Protein AF-A0A553PGT3-F1 (afdb_monomer_lite)

Organism: Tigriopus californicus (NCBI:txid6832)

pLDDT: mean 77.52, std 18.65, range [27.56, 97.31]

Secondary structure (DSSP, 8-state):
--HHHHHHHHHHHHHHHHHHHH-HHHHHHHHHHHHHHHHHHHHHHHHHHHHHHHHHHHHHHHHHHHHHHHHHHHHHHHHHHHHHHHHHHHHHHHHHHHHHHHHHHHHHHHHHHHHHHHHHHHHHHHHHHHHHHHHHHHHHHHHHHHHHHHHHHHHHHHHHHHHHHHHHHHHHHHHHHHHHHHHHHHHHHHHHHHHHHHHHHHHHHHHHHHHHHHHHHHHHHHHHHHHHHHHHHHHHHHHHHHHHHHHHHHHHHHHHHHHHHHHHHHHHHHHHHHSSSSSS------S---------------------------S-SSSSSSSTTTHHHHHHHHHHHHHHHHHHHHHHHHHHHHHHHHHHHHHHHHGGGS-GGG--HHHHHHHHTT--

Structure (mmCIF, N/CA/C/O backbone):
data_AF-A0A553PGT3-F1
#
_entry.id   AF-A0A553PGT3-F1
#
loop_
_atom_site.group_PDB
_atom_site.id
_atom_site.type_symbol
_atom_site.label_atom_id
_atom_site.label_alt_id
_atom_site.label_comp_id
_atom_site.label_asym_id
_atom_site.label_entity_id
_atom_site.label_seq_id
_atom_site.pdbx_PDB_ins_code
_atom_site.Cartn_x
_atom_site.Cartn_y
_atom_site.Cartn_z
_atom_site.occupancy
_atom_site.B_iso_or_equiv
_atom_site.auth_seq_id
_atom_site.auth_comp_id
_atom_site.auth_asym_id
_atom_site.auth_atom_id
_atom_site.pdbx_PDB_model_num
ATOM 1 N N . MET A 1 1 ? -77.363 -18.905 180.534 1.00 47.25 1 MET A N 1
ATOM 2 C CA . MET A 1 1 ? -78.686 -18.506 179.986 1.00 47.25 1 MET A CA 1
ATOM 3 C C . MET A 1 1 ? -78.668 -18.161 178.483 1.00 47.25 1 MET A C 1
ATOM 5 O O . MET A 1 1 ? -79.642 -17.616 177.983 1.00 47.25 1 MET A O 1
ATOM 9 N N . ALA A 1 2 ? -77.614 -18.513 177.731 1.00 48.72 2 ALA A N 1
ATOM 10 C CA . ALA A 1 2 ? -77.553 -18.328 176.272 1.00 48.72 2 ALA A CA 1
ATOM 11 C C . ALA A 1 2 ? -78.196 -19.492 175.472 1.00 48.72 2 ALA A C 1
ATOM 13 O O . ALA A 1 2 ? -78.608 -19.303 174.334 1.00 48.72 2 ALA A O 1
ATOM 14 N N . SER A 1 3 ? -78.364 -20.667 176.096 1.00 50.97 3 SER A N 1
ATOM 15 C CA . SER A 1 3 ? -78.897 -21.898 175.478 1.00 50.97 3 SER A CA 1
ATOM 16 C C . SER A 1 3 ? -80.385 -21.821 175.109 1.00 50.97 3 SER A C 1
ATOM 18 O O . SER A 1 3 ? -80.785 -22.247 174.034 1.00 50.97 3 SER A O 1
ATOM 20 N N . LEU A 1 4 ? -81.217 -21.202 175.953 1.00 52.91 4 LEU A N 1
ATOM 21 C CA . LEU A 1 4 ? -82.680 -21.228 175.791 1.00 52.91 4 LEU A CA 1
ATOM 22 C C . LEU A 1 4 ? -83.206 -20.352 174.637 1.00 52.91 4 LEU A C 1
ATOM 24 O O . LEU A 1 4 ? -84.344 -20.527 174.204 1.00 52.91 4 LEU A O 1
ATOM 28 N N . ARG A 1 5 ? -82.402 -19.409 174.120 1.00 55.25 5 ARG A N 1
ATOM 29 C CA . ARG A 1 5 ? -82.760 -18.606 172.934 1.00 55.25 5 ARG A CA 1
ATOM 30 C C . ARG A 1 5 ? -82.416 -19.324 171.621 1.00 55.25 5 ARG A C 1
ATOM 32 O O . ARG A 1 5 ? -83.146 -19.161 170.649 1.00 55.25 5 ARG A O 1
ATOM 39 N N . SER A 1 6 ? -81.361 -20.145 171.609 1.00 59.38 6 SER A N 1
ATOM 40 C CA . SER A 1 6 ? -80.933 -20.914 170.430 1.00 59.38 6 SER A CA 1
ATOM 41 C C . SER A 1 6 ? -81.939 -22.010 170.070 1.00 59.38 6 SER A C 1
ATOM 43 O O . SER A 1 6 ? -82.360 -22.109 168.919 1.00 59.38 6 SER A O 1
ATOM 45 N N . ASP A 1 7 ? -82.421 -22.758 171.066 1.00 60.69 7 ASP A N 1
ATOM 46 C CA . ASP A 1 7 ? -83.375 -23.852 170.834 1.00 60.69 7 ASP A CA 1
ATOM 47 C C . ASP A 1 7 ? -84.738 -23.347 170.342 1.00 60.69 7 ASP A C 1
ATOM 49 O O . ASP A 1 7 ? -85.370 -23.977 169.492 1.00 60.69 7 ASP A O 1
ATOM 53 N N . ARG A 1 8 ? -85.171 -22.164 170.805 1.00 61.38 8 ARG A N 1
ATOM 54 C CA . ARG A 1 8 ? -86.382 -21.504 170.290 1.00 61.38 8 ARG A CA 1
ATOM 55 C C . ARG A 1 8 ? -86.223 -21.068 168.836 1.00 61.38 8 ARG A C 1
ATOM 57 O O . ARG A 1 8 ? -87.125 -21.316 168.045 1.00 61.38 8 ARG A O 1
ATOM 64 N N . ASN A 1 9 ? -85.075 -20.500 168.465 1.00 70.69 9 ASN A N 1
ATOM 65 C CA . ASN A 1 9 ? -84.798 -20.116 167.079 1.00 70.69 9 ASN A CA 1
ATOM 66 C C . ASN A 1 9 ? -84.726 -21.336 166.147 1.00 70.69 9 ASN A C 1
ATOM 68 O O . ASN A 1 9 ? -85.203 -21.266 165.016 1.00 70.69 9 ASN A O 1
ATOM 72 N N . LEU A 1 10 ? -84.173 -22.460 166.618 1.00 71.81 10 LEU A N 1
ATOM 73 C CA . LEU A 1 10 ? -84.101 -23.699 165.843 1.00 71.81 10 LEU A CA 1
ATOM 74 C C . LEU A 1 10 ? -85.485 -24.347 165.674 1.00 71.81 10 LEU A C 1
ATOM 76 O O . LEU A 1 10 ? -85.815 -24.832 164.592 1.00 71.81 10 LEU A O 1
ATOM 80 N N . ALA A 1 11 ? -86.317 -24.327 166.719 1.00 69.31 11 ALA A N 1
ATOM 81 C CA . ALA A 1 11 ? -87.701 -24.792 166.651 1.00 69.31 11 ALA A CA 1
ATOM 82 C C . ALA A 1 11 ? -88.562 -23.912 165.726 1.00 69.31 11 ALA A C 1
ATOM 84 O O . ALA A 1 11 ? -89.334 -24.443 164.928 1.00 69.31 11 ALA A O 1
ATOM 85 N N . ASP A 1 12 ? -88.392 -22.588 165.775 1.00 72.69 12 ASP A N 1
ATOM 86 C CA . ASP A 1 12 ? -89.064 -21.652 164.867 1.00 72.69 12 ASP A CA 1
ATOM 87 C C . ASP A 1 12 ? -88.582 -21.804 163.422 1.00 72.69 12 ASP A C 1
ATOM 89 O O . ASP A 1 12 ? -89.400 -21.763 162.505 1.00 72.69 12 ASP A O 1
ATOM 93 N N . ALA A 1 13 ? -87.286 -22.029 163.190 1.00 74.56 13 ALA A N 1
ATOM 94 C CA . ALA A 1 13 ? -86.758 -22.316 161.858 1.00 74.56 13 ALA A CA 1
ATOM 95 C C . ALA A 1 13 ? -87.346 -23.618 161.297 1.00 74.56 13 ALA A C 1
ATOM 97 O O . ALA A 1 13 ? -87.847 -23.612 160.175 1.00 74.56 13 ALA A O 1
ATOM 98 N N . LYS A 1 14 ? -87.397 -24.689 162.103 1.00 75.62 14 LYS A N 1
ATOM 99 C CA . LYS A 1 14 ? -88.032 -25.961 161.720 1.00 75.62 14 LYS A CA 1
ATOM 100 C C . LYS A 1 14 ? -89.529 -25.804 161.446 1.00 75.62 14 LYS A C 1
ATOM 102 O O . LYS A 1 14 ? -90.022 -26.364 160.473 1.00 75.62 14 LYS A O 1
ATOM 107 N N . LYS A 1 15 ? -90.256 -25.009 162.243 1.00 69.06 15 LYS A N 1
ATOM 108 C CA . LYS A 1 15 ? -91.667 -24.678 161.966 1.00 69.06 15 LYS A CA 1
ATOM 109 C C . LYS A 1 15 ? -91.826 -23.875 160.676 1.00 69.06 15 LYS A C 1
ATOM 111 O O . LYS A 1 15 ? -92.704 -24.188 159.883 1.00 69.06 15 LYS A O 1
ATOM 116 N N . ARG A 1 16 ? -90.978 -22.873 160.428 1.00 76.25 16 ARG A N 1
ATOM 117 C CA . ARG A 1 16 ? -90.991 -22.085 159.182 1.00 76.25 16 ARG A CA 1
ATOM 118 C C . ARG A 1 16 ? -90.671 -22.941 157.964 1.00 76.25 16 ARG A C 1
ATOM 120 O O . ARG A 1 16 ? -91.274 -22.748 156.917 1.00 76.25 16 ARG A O 1
ATOM 127 N N . GLU A 1 17 ? -89.738 -23.873 158.093 1.00 76.69 17 GLU A N 1
ATOM 128 C CA . GLU A 1 17 ? -89.374 -24.809 157.034 1.00 76.69 17 GLU A CA 1
ATOM 129 C C . GLU A 1 17 ? -90.504 -25.809 156.765 1.00 76.69 17 GLU A C 1
ATOM 131 O O . GLU A 1 17 ? -90.866 -26.016 155.611 1.00 76.69 17 GLU A O 1
ATOM 136 N N . TRP A 1 18 ? -91.158 -26.313 157.817 1.00 75.44 18 TRP A N 1
ATOM 137 C CA . TRP A 1 18 ? -92.364 -27.132 157.690 1.00 75.44 18 TRP A CA 1
ATOM 138 C C . TRP A 1 18 ? -93.516 -26.375 157.010 1.00 75.44 18 TRP A C 1
ATOM 140 O O . TRP A 1 18 ? -94.158 -26.933 156.123 1.00 75.44 18 TRP A O 1
ATOM 150 N N . ILE A 1 19 ? -93.741 -25.100 157.359 1.00 73.62 19 ILE A N 1
ATOM 151 C CA . ILE A 1 19 ? -94.730 -24.234 156.691 1.00 73.62 19 ILE A CA 1
ATOM 152 C C . ILE A 1 19 ? -94.343 -24.032 155.221 1.00 73.62 19 ILE A C 1
ATOM 154 O O . ILE A 1 19 ? -95.159 -24.287 154.350 1.00 73.62 19 ILE A O 1
ATOM 158 N N . ARG A 1 20 ? -93.093 -23.674 154.899 1.00 76.94 20 ARG A N 1
ATOM 159 C CA . ARG A 1 20 ? -92.640 -23.548 153.495 1.00 76.94 20 ARG A CA 1
ATOM 160 C C . ARG A 1 20 ? -92.848 -24.824 152.684 1.00 76.94 20 ARG A C 1
ATOM 162 O O . ARG A 1 20 ? -93.133 -24.744 151.494 1.00 76.94 20 ARG A O 1
ATOM 169 N N . GLN A 1 21 ? -92.677 -25.985 153.313 1.00 74.56 21 GLN A N 1
ATOM 170 C CA . GLN A 1 21 ? -92.822 -27.270 152.646 1.00 74.56 21 GLN A CA 1
ATOM 171 C C . GLN A 1 21 ? -94.283 -27.700 152.497 1.00 74.56 21 GLN A C 1
ATOM 173 O O . GLN A 1 21 ? -94.594 -28.295 151.471 1.00 74.56 21 GLN A O 1
ATOM 178 N N . ASN A 1 22 ? -95.174 -27.423 153.455 1.00 68.75 22 ASN A N 1
ATOM 179 C CA . ASN A 1 22 ? -96.557 -27.928 153.443 1.00 68.75 22 ASN A CA 1
ATOM 180 C C . ASN A 1 22 ? -97.625 -26.880 153.100 1.00 68.75 22 ASN A C 1
ATOM 182 O O . ASN A 1 22 ? -98.766 -27.258 152.843 1.00 68.75 22 ASN A O 1
ATOM 186 N N . ASP A 1 23 ? -97.271 -25.596 153.046 1.00 75.12 23 ASP A N 1
ATOM 187 C CA . ASP A 1 23 ? -98.180 -24.525 152.649 1.00 75.12 23 ASP A CA 1
ATOM 188 C C . ASP A 1 23 ? -98.292 -24.441 151.108 1.00 75.12 23 ASP A C 1
ATOM 190 O O . ASP A 1 23 ? -97.284 -24.250 150.408 1.00 75.12 23 ASP A O 1
ATOM 194 N N . PRO A 1 24 ? -99.502 -24.606 150.544 1.00 77.94 24 PRO A N 1
ATOM 195 C CA . PRO A 1 24 ? -99.714 -24.581 149.102 1.00 77.94 24 PRO A CA 1
ATOM 196 C C . PRO A 1 24 ? -99.452 -23.204 148.469 1.00 77.94 24 PRO A C 1
ATOM 198 O O . PRO A 1 24 ? -99.037 -23.154 147.307 1.00 77.94 24 PRO A O 1
ATOM 201 N N . GLU A 1 25 ? -99.629 -22.095 149.196 1.00 80.31 25 GLU A N 1
ATOM 202 C CA . GLU A 1 25 ? -99.376 -20.748 148.665 1.00 80.31 25 GLU A CA 1
ATOM 203 C C . GLU A 1 25 ? -97.880 -20.490 148.488 1.00 80.31 25 GLU A C 1
ATOM 205 O O . GLU A 1 25 ? -97.457 -19.954 147.458 1.00 80.31 25 GLU A O 1
ATOM 210 N N . LEU A 1 26 ? -97.057 -20.939 149.440 1.00 78.19 26 LEU A N 1
ATOM 211 C CA . LEU A 1 26 ? -95.601 -20.799 149.355 1.00 78.19 26 LEU A CA 1
ATOM 212 C C . LEU A 1 26 ? -95.012 -21.643 148.220 1.00 78.19 26 LEU A C 1
ATOM 214 O O . LEU A 1 26 ? -94.163 -21.145 147.478 1.00 78.19 26 LEU A O 1
ATOM 218 N N . ARG A 1 27 ? -95.511 -22.868 147.992 1.00 78.19 27 ARG A N 1
ATOM 219 C CA . ARG A 1 27 ? -95.136 -23.657 146.801 1.00 78.19 27 ARG A CA 1
ATOM 220 C C . ARG A 1 27 ? -95.552 -22.968 145.499 1.00 78.19 27 ARG A C 1
ATOM 222 O O . ARG A 1 27 ? -94.808 -22.998 144.520 1.00 78.19 27 ARG A O 1
ATOM 229 N N . HIS A 1 28 ? -96.729 -22.341 145.465 1.00 80.69 28 HIS A N 1
ATOM 230 C CA . HIS A 1 28 ? -97.192 -21.617 144.282 1.00 80.69 28 HIS A CA 1
ATOM 231 C C . HIS A 1 28 ? -96.336 -20.373 143.988 1.00 80.69 28 HIS A C 1
ATOM 233 O O . HIS A 1 28 ? -96.002 -20.117 142.828 1.00 80.69 28 HIS A O 1
ATOM 239 N N . LEU A 1 29 ? -95.936 -19.631 145.025 1.00 82.38 29 LEU A N 1
ATOM 240 C CA . LEU A 1 29 ? -95.005 -18.505 144.916 1.00 82.38 29 LEU A CA 1
ATOM 241 C C . LEU A 1 29 ? -93.617 -18.950 144.444 1.00 82.38 29 LEU A C 1
ATOM 243 O O . LEU A 1 29 ? -93.086 -18.342 143.517 1.00 82.38 29 LEU A O 1
ATOM 247 N N . GLN A 1 30 ? -93.071 -20.035 145.002 1.00 80.12 30 GLN A N 1
ATOM 248 C CA . GLN A 1 30 ? -91.794 -20.614 144.570 1.00 80.12 30 GLN A CA 1
ATOM 249 C C . GLN A 1 30 ? -91.825 -20.961 143.071 1.00 80.12 30 GLN A C 1
ATOM 251 O O . GLN A 1 30 ? -90.985 -20.494 142.309 1.00 80.12 30 GLN A O 1
ATOM 256 N N . ASN A 1 31 ? -92.877 -21.650 142.613 1.00 80.25 31 ASN A N 1
ATOM 257 C CA . ASN A 1 31 ? -93.055 -21.987 141.198 1.00 80.25 31 ASN A CA 1
ATOM 258 C C . ASN A 1 31 ? -93.176 -20.748 140.289 1.00 80.25 31 ASN A C 1
ATOM 260 O O . ASN A 1 31 ? -92.732 -20.778 139.140 1.00 80.25 31 ASN A O 1
ATOM 264 N N . LYS A 1 32 ? -93.794 -19.654 140.759 1.00 80.50 32 LYS A N 1
ATOM 265 C CA . LYS A 1 32 ? -93.848 -18.383 140.011 1.00 80.50 32 LYS A CA 1
ATOM 266 C C . LYS A 1 32 ? -92.474 -17.720 139.920 1.00 80.50 32 LYS A C 1
ATOM 268 O O . LYS A 1 32 ? -92.141 -17.199 138.857 1.00 80.50 32 LYS A O 1
ATOM 273 N N . ILE A 1 33 ? -91.696 -17.756 140.999 1.00 80.69 33 ILE A N 1
ATOM 274 C CA . ILE A 1 33 ? -90.331 -17.221 141.044 1.00 80.69 33 ILE A CA 1
ATOM 275 C C . ILE A 1 33 ? -89.418 -18.021 140.105 1.00 80.69 33 ILE A C 1
ATOM 277 O O . ILE A 1 33 ? -88.743 -17.424 139.269 1.00 80.69 33 ILE A O 1
ATOM 281 N N . ASP A 1 34 ? -89.472 -19.352 140.144 1.00 79.69 34 ASP A N 1
ATOM 282 C CA . ASP A 1 34 ? -88.672 -20.213 139.263 1.00 79.69 34 ASP A CA 1
ATOM 283 C C . ASP A 1 34 ? -89.022 -19.986 137.782 1.00 79.69 34 ASP A C 1
ATOM 285 O O . ASP A 1 34 ? -88.140 -19.854 136.932 1.00 79.69 34 ASP A O 1
ATOM 289 N N . ARG A 1 35 ? -90.314 -19.829 137.456 1.00 80.69 35 ARG A N 1
ATOM 290 C CA . ARG A 1 35 ? -90.754 -19.457 136.097 1.00 80.69 35 ARG A CA 1
ATOM 291 C C . ARG A 1 35 ? -90.264 -18.072 135.671 1.00 80.69 35 ARG A C 1
ATOM 293 O O . ARG A 1 35 ? -89.948 -17.886 134.496 1.00 80.69 35 ARG A O 1
ATOM 300 N N . ALA A 1 36 ? -90.199 -17.106 136.588 1.00 79.25 36 ALA A N 1
ATOM 301 C CA . ALA A 1 36 ? -89.671 -15.776 136.296 1.00 79.25 36 ALA A CA 1
ATOM 302 C C . ALA A 1 36 ? -88.166 -15.821 135.980 1.00 79.25 36 ALA A C 1
ATOM 304 O O . ALA A 1 36 ? -87.744 -15.196 135.006 1.00 79.25 36 ALA A O 1
ATOM 305 N N . TYR A 1 37 ? -87.382 -16.617 136.719 1.00 80.44 37 TYR A N 1
ATOM 306 C CA . TYR A 1 37 ? -85.961 -16.842 136.424 1.00 80.44 37 TYR A CA 1
ATOM 307 C C . TYR A 1 37 ? -85.751 -17.526 135.069 1.00 80.44 37 TYR A C 1
ATOM 309 O O . TYR A 1 37 ? -84.979 -17.029 134.250 1.00 80.44 37 TYR A O 1
ATOM 317 N N . ILE A 1 38 ? -86.518 -18.579 134.763 1.00 82.62 38 ILE A N 1
ATOM 318 C CA . ILE A 1 38 ? -86.471 -19.244 133.448 1.00 82.62 38 ILE A CA 1
ATOM 319 C C . ILE A 1 38 ? -86.809 -18.253 132.321 1.00 82.62 38 ILE A C 1
ATOM 321 O O . ILE A 1 38 ? -86.130 -18.212 131.295 1.00 82.62 38 ILE A O 1
ATOM 325 N N . SER A 1 39 ? -87.828 -17.406 132.508 1.00 80.94 39 SER A N 1
ATOM 326 C CA . SER A 1 39 ? -88.182 -16.372 131.528 1.00 80.94 39 SER A CA 1
ATOM 327 C C . SER A 1 39 ? -87.089 -15.314 131.358 1.00 80.94 39 SER A C 1
ATOM 329 O O . SER A 1 39 ? -86.962 -14.755 130.265 1.00 80.94 39 SER A O 1
ATOM 331 N N . GLN A 1 40 ? -86.335 -14.993 132.409 1.00 81.38 40 GLN A N 1
ATOM 332 C CA . GLN A 1 40 ? -85.227 -14.046 132.342 1.00 81.38 40 GLN A CA 1
ATOM 333 C C . GLN A 1 40 ? -84.036 -14.636 131.577 1.00 81.38 40 GLN A C 1
ATOM 335 O O . GLN A 1 40 ? -83.468 -13.947 130.727 1.00 81.38 40 GLN A O 1
ATOM 340 N N . ASP A 1 41 ? -83.705 -15.906 131.808 1.00 80.44 41 ASP A N 1
ATOM 341 C CA . ASP A 1 41 ? -82.630 -16.600 131.092 1.00 80.44 41 ASP A CA 1
ATOM 342 C C . ASP A 1 41 ? -82.970 -16.818 129.614 1.00 80.44 41 ASP A C 1
ATOM 344 O O . ASP A 1 41 ? -82.135 -16.550 128.751 1.00 80.44 41 ASP A O 1
ATOM 348 N N . LEU A 1 42 ? -84.219 -17.169 129.289 1.00 81.81 42 LEU A N 1
ATOM 349 C CA . LEU A 1 42 ? -84.703 -17.217 127.902 1.00 81.81 42 LEU A CA 1
ATOM 350 C C . LEU A 1 42 ? -84.565 -15.860 127.197 1.00 81.81 42 LEU A C 1
ATOM 352 O O . LEU A 1 42 ? -84.133 -15.799 126.046 1.00 81.81 42 LEU A O 1
ATOM 356 N N . ARG A 1 43 ? -84.889 -14.753 127.883 1.00 82.75 43 ARG A N 1
ATOM 357 C CA . ARG A 1 43 ? -84.687 -13.400 127.333 1.00 82.75 43 ARG A CA 1
ATOM 358 C C . ARG A 1 43 ? -83.207 -13.092 127.112 1.00 82.75 43 ARG A C 1
ATOM 360 O O . ARG A 1 43 ? -82.873 -12.523 126.078 1.00 82.75 43 ARG A O 1
ATOM 367 N N . ARG A 1 44 ? -82.321 -13.476 128.036 1.00 83.44 44 ARG A N 1
ATOM 368 C CA . ARG A 1 44 ? -80.867 -13.304 127.870 1.00 83.44 44 ARG A CA 1
ATOM 369 C C . ARG A 1 44 ? -80.333 -14.104 126.683 1.00 83.44 44 ARG A C 1
ATOM 371 O O . ARG A 1 44 ? -79.649 -13.526 125.847 1.00 83.44 44 ARG A O 1
ATOM 378 N N . GLN A 1 45 ? -80.726 -15.370 126.545 1.00 82.62 45 GLN A N 1
ATOM 379 C CA . GLN A 1 45 ? -80.335 -16.218 125.413 1.00 82.62 45 GLN A CA 1
ATOM 380 C C . GLN A 1 45 ? -80.826 -15.669 124.069 1.00 82.62 45 GLN A C 1
ATOM 382 O O . GLN A 1 45 ? -80.091 -15.702 123.084 1.00 82.62 45 GLN A O 1
ATOM 387 N N . LEU A 1 46 ? -82.051 -15.135 124.012 1.00 82.81 46 LEU A N 1
ATOM 388 C CA . LEU A 1 46 ? -82.565 -14.494 122.798 1.00 82.81 46 LEU A CA 1
ATOM 389 C C . LEU A 1 46 ? -81.746 -13.255 122.419 1.00 82.81 46 LEU A C 1
ATOM 391 O O . LEU A 1 46 ? -81.400 -13.099 121.250 1.00 82.81 46 LEU A O 1
ATOM 395 N N . VAL A 1 47 ? -81.383 -12.416 123.394 1.00 84.38 47 VAL A N 1
ATOM 396 C CA . VAL A 1 47 ? -80.540 -11.231 123.163 1.00 84.38 47 VAL A CA 1
ATOM 397 C C . VAL A 1 47 ? -79.126 -11.624 122.726 1.00 84.38 47 VAL A C 1
ATOM 399 O O . VAL A 1 47 ? -78.587 -11.026 121.797 1.00 84.38 47 VAL A O 1
ATOM 402 N N . GLU A 1 48 ? -78.517 -12.637 123.344 1.00 83.94 48 GLU A N 1
ATOM 403 C CA . GLU A 1 48 ? -77.204 -13.151 122.931 1.00 83.94 48 GLU A CA 1
ATOM 404 C C . GLU A 1 48 ? -77.241 -13.739 121.518 1.00 83.94 48 GLU A C 1
ATOM 406 O O . GLU A 1 48 ? -76.350 -13.468 120.711 1.00 83.94 48 GLU A O 1
ATOM 411 N N . AR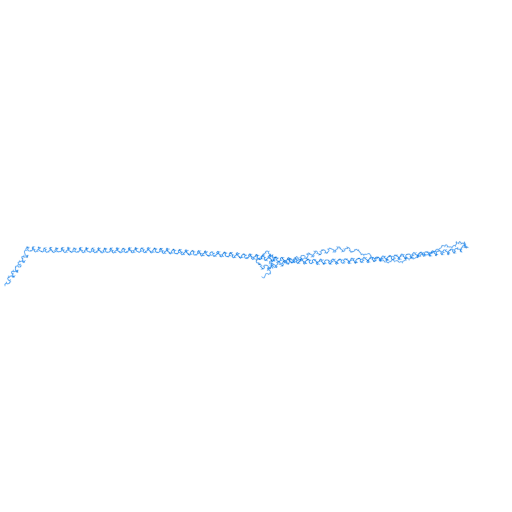G A 1 49 ? -78.302 -14.479 121.178 1.00 84.44 49 ARG A N 1
ATOM 412 C CA . ARG A 1 49 ? -78.491 -15.032 119.835 1.00 84.44 49 ARG A CA 1
ATOM 413 C C . ARG A 1 49 ? -78.647 -13.929 118.789 1.00 84.44 49 ARG A C 1
ATOM 415 O O . ARG A 1 49 ? -77.979 -14.005 117.762 1.00 84.44 49 ARG A O 1
ATOM 422 N N . GLN A 1 50 ? -79.451 -12.900 119.059 1.00 83.94 50 GLN A N 1
ATOM 423 C CA . GLN A 1 50 ? -79.603 -11.745 118.164 1.00 83.94 50 GLN A CA 1
ATOM 424 C C . GLN A 1 50 ? -78.277 -11.002 117.973 1.00 83.94 50 GLN A C 1
ATOM 426 O O . GLN A 1 50 ? -77.858 -10.799 116.838 1.00 83.94 50 GLN A O 1
ATOM 431 N N . LYS A 1 51 ? -77.537 -10.719 119.055 1.00 82.56 51 LYS A N 1
ATOM 432 C CA . LYS A 1 51 ? -76.193 -10.123 118.952 1.00 82.56 51 LYS A CA 1
ATOM 433 C C . LYS A 1 51 ? -75.233 -10.989 118.137 1.00 82.56 51 LYS A C 1
ATOM 435 O O . LYS A 1 51 ? -74.469 -10.465 117.334 1.00 82.56 51 LYS A O 1
ATOM 440 N N . SER A 1 52 ? -75.268 -12.311 118.311 1.00 82.75 52 SER A N 1
ATOM 441 C CA . SER A 1 52 ? -74.419 -13.223 117.536 1.00 82.75 52 SER A CA 1
ATOM 442 C C . SER A 1 52 ? -74.772 -13.237 116.043 1.00 82.75 52 SER A C 1
ATOM 444 O O . SER A 1 52 ? -73.877 -13.361 115.212 1.00 82.75 52 SER A O 1
ATOM 446 N N . GLN A 1 53 ? -76.054 -13.078 115.695 1.00 85.00 53 GLN A N 1
ATOM 447 C CA . GLN A 1 53 ? -76.508 -12.966 114.308 1.00 85.00 53 GLN A CA 1
ATOM 448 C C . GLN A 1 53 ? -76.066 -11.638 113.691 1.00 85.00 53 GLN A C 1
ATOM 450 O O . GLN A 1 53 ? -75.455 -11.657 112.629 1.00 85.00 53 GLN A O 1
ATOM 455 N N . GLU A 1 54 ? -76.253 -10.518 114.390 1.00 82.56 54 GLU A N 1
ATOM 456 C CA . GLU A 1 54 ? -75.797 -9.201 113.925 1.00 82.56 54 GLU A CA 1
ATOM 457 C C . GLU A 1 54 ? -74.276 -9.154 113.705 1.00 82.56 54 GLU A C 1
ATOM 459 O O . GLU A 1 54 ? -73.804 -8.566 112.732 1.00 82.56 54 GLU A O 1
ATOM 464 N N . VAL A 1 55 ? -73.487 -9.791 114.580 1.00 85.06 55 VAL A N 1
ATOM 465 C CA . VAL A 1 55 ? -72.027 -9.891 114.403 1.00 85.06 55 VAL A CA 1
ATOM 466 C C . VAL A 1 55 ? -71.677 -10.705 113.155 1.00 85.06 55 VAL A C 1
ATOM 468 O O . VAL A 1 55 ? -70.827 -10.270 112.380 1.00 85.06 55 VAL A O 1
ATOM 471 N N . ARG A 1 56 ? -72.348 -11.840 112.918 1.00 84.12 56 ARG A N 1
ATOM 472 C CA . ARG A 1 56 ? -72.127 -12.667 111.718 1.00 84.12 56 ARG A CA 1
ATOM 473 C C . ARG A 1 56 ? -72.524 -11.944 110.434 1.00 84.12 56 ARG A C 1
ATOM 475 O O . ARG A 1 56 ? -71.796 -12.018 109.453 1.00 84.12 56 ARG A O 1
ATOM 482 N N . GLU A 1 57 ? -73.643 -11.227 110.437 1.00 85.81 57 GLU A N 1
ATOM 483 C CA . GLU A 1 57 ? -74.090 -10.440 109.283 1.00 85.81 57 GLU A CA 1
ATOM 484 C C . GLU A 1 57 ? -73.115 -9.301 108.968 1.00 85.81 57 GLU A C 1
ATOM 486 O O . GLU A 1 57 ? -72.787 -9.077 107.804 1.00 85.81 57 GLU A O 1
ATOM 491 N N . ARG A 1 58 ? -72.582 -8.623 109.993 1.00 84.81 58 ARG A N 1
ATOM 492 C CA . ARG A 1 58 ? -71.538 -7.603 109.808 1.00 84.81 58 ARG A CA 1
ATOM 493 C C . ARG A 1 58 ? -70.244 -8.188 109.248 1.00 84.81 58 ARG A C 1
ATOM 495 O O . ARG A 1 58 ? -69.679 -7.585 108.342 1.00 84.81 58 ARG A O 1
ATOM 502 N N . GLN A 1 59 ? -69.804 -9.344 109.745 1.00 85.62 59 GLN A N 1
ATOM 503 C CA . GLN A 1 59 ? -68.622 -10.041 109.222 1.00 85.62 59 GLN A CA 1
ATOM 504 C C . GLN A 1 59 ? -68.819 -10.453 107.758 1.00 85.62 59 GLN A C 1
ATOM 506 O O . GLN A 1 59 ? -67.983 -10.141 106.920 1.00 85.62 59 GLN A O 1
ATOM 511 N N . HIS A 1 60 ? -69.968 -11.035 107.417 1.00 84.25 60 HIS A N 1
ATOM 512 C CA . HIS A 1 60 ? -70.284 -11.423 106.042 1.00 84.25 60 HIS A CA 1
ATOM 513 C C . HIS A 1 60 ? -70.359 -10.216 105.086 1.00 84.25 60 HIS A C 1
ATOM 515 O O . HIS A 1 60 ? -69.923 -10.288 103.939 1.00 84.25 60 HIS A O 1
ATOM 521 N N . LEU A 1 61 ? -70.892 -9.076 105.542 1.00 86.56 61 LEU A N 1
ATOM 522 C CA . LEU A 1 61 ? -70.887 -7.841 104.752 1.00 86.56 61 LEU A CA 1
ATOM 523 C C . LEU A 1 61 ? -69.471 -7.286 104.542 1.00 86.56 61 LEU A C 1
ATOM 525 O O . LEU A 1 61 ? -69.188 -6.789 103.453 1.00 86.56 61 LEU A O 1
ATOM 529 N N . GLN A 1 62 ? -68.595 -7.384 105.545 1.00 86.62 62 GLN A N 1
ATOM 530 C CA . GLN A 1 62 ? -67.183 -7.007 105.416 1.00 86.62 62 GLN A CA 1
ATOM 531 C C . GLN A 1 62 ? -66.451 -7.916 104.424 1.00 86.62 62 GLN A C 1
ATOM 533 O O . GLN A 1 62 ? -65.815 -7.405 103.509 1.00 86.62 62 GLN A O 1
ATOM 538 N N . GLU A 1 63 ? -66.634 -9.234 104.512 1.00 85.00 63 GLU A N 1
ATOM 539 C CA . GLU A 1 63 ? -66.047 -10.197 103.568 1.00 85.00 63 GLU A CA 1
ATOM 540 C C . GLU A 1 63 ? -66.477 -9.916 102.117 1.00 85.00 63 GLU A C 1
ATOM 542 O O . GLU A 1 63 ? -65.655 -9.939 101.203 1.00 85.00 63 GLU A O 1
ATOM 547 N N . ILE A 1 64 ? -67.753 -9.578 101.887 1.00 87.19 64 ILE A N 1
ATOM 548 C CA . ILE A 1 64 ? -68.239 -9.191 100.551 1.00 87.19 64 ILE A CA 1
ATOM 549 C C . ILE A 1 64 ? -67.582 -7.892 100.069 1.00 87.19 64 ILE A C 1
ATOM 551 O O . ILE A 1 64 ? -67.273 -7.768 98.883 1.00 87.19 64 ILE A O 1
ATOM 555 N N . GLN A 1 65 ? -67.401 -6.905 100.949 1.00 87.38 65 GLN A N 1
ATOM 556 C CA . GLN A 1 65 ? -66.749 -5.643 100.587 1.00 87.38 65 GLN A CA 1
ATOM 557 C C . GLN A 1 65 ? -65.273 -5.854 100.238 1.00 87.38 65 GLN A C 1
ATOM 559 O O . GLN A 1 65 ? -64.818 -5.324 99.227 1.00 87.38 65 GLN A O 1
ATOM 564 N N . GLU A 1 66 ? -64.559 -6.676 101.005 1.00 87.38 66 GLU A N 1
ATOM 565 C CA . GLU A 1 66 ? -63.163 -7.038 100.739 1.00 87.38 66 GLU A CA 1
ATOM 566 C C . GLU A 1 66 ? -63.017 -7.797 99.412 1.00 87.38 66 GLU A C 1
ATOM 568 O O . GLU A 1 66 ? -62.157 -7.464 98.599 1.00 87.38 66 GLU A O 1
ATOM 573 N N . GLN A 1 67 ? -63.904 -8.756 99.128 1.00 85.75 67 GLN A N 1
ATOM 574 C CA . GLN A 1 67 ? -63.908 -9.472 97.847 1.00 85.75 67 GLN A CA 1
ATOM 575 C C . GLN A 1 67 ? -64.198 -8.552 96.658 1.00 85.75 67 GLN A C 1
ATOM 577 O O . GLN A 1 67 ? -63.587 -8.701 95.602 1.00 85.75 67 GLN A O 1
ATOM 582 N N . ARG A 1 68 ? -65.117 -7.589 96.807 1.00 88.62 68 ARG A N 1
ATOM 583 C CA . ARG A 1 68 ? -65.395 -6.601 95.752 1.00 88.62 68 ARG A CA 1
ATOM 584 C C . ARG A 1 68 ? -64.200 -5.688 95.504 1.00 88.62 68 ARG A C 1
ATOM 586 O O . ARG A 1 68 ? -63.873 -5.467 94.345 1.00 88.62 68 ARG A O 1
ATOM 593 N N . ALA A 1 69 ? -63.537 -5.225 96.563 1.00 88.06 69 ALA A N 1
ATOM 594 C CA . ALA A 1 69 ? -62.326 -4.418 96.444 1.00 88.06 69 ALA A CA 1
ATOM 595 C C . ALA A 1 69 ? -61.207 -5.179 95.709 1.00 88.06 69 ALA A C 1
ATOM 597 O O . ALA A 1 69 ? -60.611 -4.632 94.788 1.00 88.06 69 ALA A O 1
ATOM 598 N N . LEU A 1 70 ? -60.994 -6.462 96.028 1.00 89.19 70 LEU A N 1
ATOM 599 C CA . LEU A 1 70 ? -60.029 -7.321 95.324 1.00 89.19 70 LEU A CA 1
ATOM 600 C C . LEU A 1 70 ? -60.359 -7.483 93.831 1.00 89.19 70 LEU A C 1
ATOM 602 O O . LEU A 1 70 ? -59.476 -7.374 92.986 1.00 89.19 70 LEU A O 1
ATOM 606 N N . ILE A 1 71 ? -61.633 -7.702 93.489 1.00 89.06 71 ILE A N 1
ATOM 607 C CA . ILE A 1 71 ? -62.068 -7.818 92.087 1.00 89.06 71 ILE A CA 1
ATOM 608 C C . ILE A 1 71 ? -61.861 -6.496 91.333 1.00 89.06 71 ILE A C 1
ATOM 610 O O . ILE A 1 71 ? -61.451 -6.506 90.173 1.00 89.06 71 ILE A O 1
ATOM 614 N N . GLU A 1 72 ? -62.150 -5.358 91.966 1.00 89.25 72 GLU A N 1
ATOM 615 C CA . GLU A 1 72 ? -61.928 -4.037 91.372 1.00 89.25 72 GLU A CA 1
ATOM 616 C C . GLU A 1 72 ? -60.435 -3.751 91.154 1.00 89.25 72 GLU A C 1
ATOM 618 O O . GLU A 1 72 ? -60.067 -3.248 90.089 1.00 89.25 72 GLU A O 1
ATOM 623 N N . GLU A 1 73 ? -59.570 -4.130 92.100 1.00 88.94 73 GLU A N 1
ATOM 624 C CA . GLU A 1 73 ? -58.112 -4.040 91.953 1.00 88.94 73 GLU A CA 1
ATOM 625 C C . GLU A 1 73 ? -57.590 -4.930 90.814 1.00 88.94 73 GLU A C 1
ATOM 627 O O . GLU A 1 73 ? -56.832 -4.452 89.965 1.00 88.94 73 GLU A O 1
ATOM 632 N N . ASP A 1 74 ? -58.045 -6.183 90.722 1.00 89.00 74 ASP A N 1
ATOM 633 C CA . ASP A 1 74 ? -57.665 -7.106 89.646 1.00 89.00 74 ASP A CA 1
ATOM 634 C C . ASP A 1 74 ? -58.129 -6.608 88.269 1.00 89.00 74 ASP A C 1
ATOM 636 O O . ASP A 1 74 ? -57.382 -6.675 87.286 1.00 89.00 74 ASP A O 1
ATOM 640 N N . LEU A 1 75 ? -59.348 -6.064 88.176 1.00 91.12 75 LEU A N 1
ATOM 641 C CA . LEU A 1 75 ? -59.865 -5.468 86.943 1.00 91.12 75 LEU A CA 1
ATOM 642 C C . LEU A 1 75 ? -59.063 -4.227 86.540 1.00 91.12 75 LEU A C 1
ATOM 644 O O . LEU A 1 75 ? -58.714 -4.087 85.364 1.00 91.12 75 LEU A O 1
ATOM 648 N N . ALA A 1 76 ? -58.733 -3.350 87.491 1.00 90.19 76 ALA A N 1
ATOM 649 C CA . ALA A 1 76 ? -57.902 -2.176 87.238 1.00 90.19 76 ALA A CA 1
ATOM 650 C C . ALA A 1 76 ? -56.490 -2.577 86.779 1.00 90.19 76 ALA A C 1
ATOM 652 O O . ALA A 1 76 ? -55.959 -2.002 85.824 1.00 90.19 76 ALA A O 1
ATOM 653 N N . PHE A 1 77 ? -55.906 -3.608 87.395 1.00 90.56 77 PHE A N 1
ATOM 654 C CA . PHE A 1 77 ? -54.615 -4.159 86.996 1.00 90.56 77 PHE A CA 1
ATOM 655 C C . PHE A 1 77 ? -54.655 -4.756 85.582 1.00 90.56 77 PHE A C 1
ATOM 657 O O . PHE A 1 77 ? -53.784 -4.455 84.760 1.00 90.56 77 PHE A O 1
ATOM 664 N N . CYS A 1 78 ? -55.688 -5.538 85.252 1.00 90.88 78 CYS A N 1
ATOM 665 C CA . CYS A 1 78 ? -55.875 -6.091 83.907 1.00 90.88 78 CYS A CA 1
ATOM 666 C C . CYS A 1 78 ? -56.009 -4.983 82.853 1.00 90.88 78 CYS A C 1
ATOM 668 O O . CYS A 1 78 ? -55.339 -5.029 81.820 1.00 90.88 78 CYS A O 1
ATOM 670 N N . GLN A 1 79 ? -56.802 -3.942 83.134 1.00 90.81 79 GLN A N 1
ATOM 671 C CA . GLN A 1 79 ? -56.961 -2.794 82.237 1.00 90.81 79 GLN A CA 1
ATOM 672 C C . GLN A 1 79 ? -55.641 -2.045 82.013 1.00 90.81 79 GLN A C 1
ATOM 674 O O . GLN A 1 79 ? -55.316 -1.708 80.873 1.00 90.81 79 GLN A O 1
ATOM 679 N N . GLN A 1 80 ? -54.847 -1.820 83.064 1.00 91.50 80 GLN A N 1
ATOM 680 C CA . GLN A 1 80 ? -53.518 -1.216 82.922 1.00 91.50 80 GLN A CA 1
ATOM 681 C C . GLN A 1 80 ? -52.578 -2.096 82.090 1.00 91.50 80 GLN A C 1
ATOM 683 O O . GLN A 1 80 ? -51.838 -1.590 81.240 1.00 91.50 80 GLN A O 1
ATOM 688 N N . GLN A 1 81 ? -52.613 -3.416 82.289 1.00 91.31 81 GLN A N 1
ATOM 689 C CA . GLN A 1 81 ? -51.776 -4.344 81.534 1.00 91.31 81 GLN A CA 1
ATOM 690 C C . GLN A 1 81 ? -52.146 -4.363 80.043 1.00 91.31 81 GLN A C 1
ATOM 692 O O . GLN A 1 81 ? -51.255 -4.375 79.186 1.00 91.31 81 GLN A O 1
ATOM 697 N N . ASP A 1 82 ? -53.436 -4.301 79.718 1.00 91.06 82 ASP A N 1
ATOM 698 C CA . ASP A 1 82 ? -53.911 -4.222 78.337 1.00 91.06 82 ASP A CA 1
ATOM 699 C C . ASP A 1 82 ? -53.574 -2.878 77.684 1.00 91.06 82 ASP A C 1
ATOM 701 O O . ASP A 1 82 ? -53.099 -2.857 76.545 1.00 91.06 82 ASP A O 1
ATOM 705 N N . GLN A 1 83 ? -53.694 -1.759 78.405 1.00 91.94 83 GLN A N 1
ATOM 706 C CA . GLN A 1 83 ? -53.231 -0.452 77.921 1.00 91.94 83 GLN A CA 1
ATOM 707 C C . GLN A 1 83 ? -51.729 -0.469 77.603 1.00 91.94 83 GLN A C 1
ATOM 709 O O . GLN A 1 83 ? -51.318 -0.035 76.525 1.00 91.94 83 GLN A O 1
ATOM 714 N N . LEU A 1 84 ? -50.904 -1.048 78.482 1.00 93.50 84 LEU A N 1
ATOM 715 C CA . LEU A 1 84 ? -49.467 -1.213 78.240 1.00 93.50 84 LEU A CA 1
ATOM 716 C C . LEU A 1 84 ? -49.182 -2.077 77.002 1.00 93.50 84 LEU A C 1
ATOM 718 O O . LEU A 1 84 ? -48.275 -1.765 76.226 1.00 93.50 84 LEU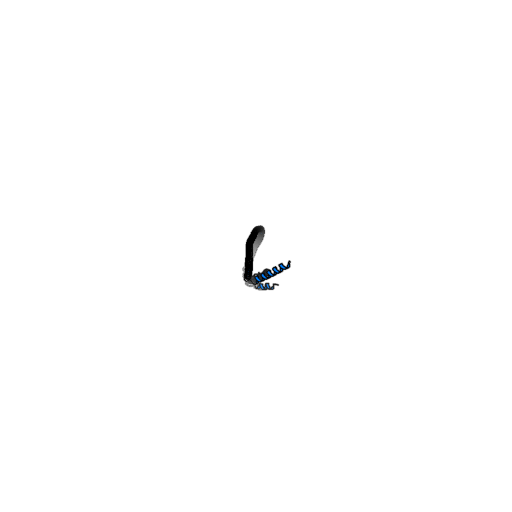 A O 1
ATOM 722 N N . ARG A 1 85 ? -49.951 -3.149 76.780 1.00 93.06 85 ARG A N 1
ATOM 723 C CA . ARG A 1 85 ? -49.836 -3.985 75.572 1.00 93.06 85 ARG A CA 1
ATOM 724 C C . ARG A 1 85 ? -50.215 -3.213 74.311 1.00 93.06 85 ARG A C 1
ATOM 726 O O . ARG A 1 85 ? -49.516 -3.337 73.307 1.00 93.06 85 ARG A O 1
ATOM 733 N N . HIS A 1 86 ? -51.272 -2.404 74.358 1.00 92.62 86 HIS A N 1
ATOM 734 C CA . HIS A 1 86 ? -51.677 -1.549 73.243 1.00 92.62 86 HIS A CA 1
ATOM 735 C C . HIS A 1 86 ? -50.605 -0.516 72.894 1.00 92.62 86 HIS A C 1
ATOM 737 O O . HIS A 1 86 ? -50.245 -0.396 71.723 1.00 92.62 86 HIS A O 1
ATOM 743 N N . VAL A 1 87 ? -50.034 0.160 73.895 1.00 94.56 87 VAL A N 1
ATOM 744 C CA . VAL A 1 87 ? -48.940 1.122 73.688 1.00 94.56 87 VAL A CA 1
ATOM 745 C C . VAL A 1 87 ? -47.722 0.439 73.065 1.00 94.56 87 VAL A C 1
ATOM 747 O O . VAL A 1 87 ? -47.193 0.934 72.073 1.00 94.56 87 VAL A O 1
ATOM 750 N N . LYS A 1 88 ? -47.316 -0.735 73.570 1.00 93.75 88 LYS A N 1
ATOM 751 C CA . LYS A 1 88 ? -46.195 -1.501 72.997 1.00 93.75 88 LYS A CA 1
ATOM 752 C C . LYS A 1 88 ? -46.457 -1.942 71.556 1.00 93.75 88 LYS A C 1
ATOM 754 O O . LYS A 1 88 ? -45.563 -1.842 70.724 1.00 93.75 88 LYS A O 1
ATOM 759 N N . ARG A 1 89 ? -47.672 -2.409 71.240 1.00 93.81 89 ARG A N 1
ATOM 760 C CA . ARG A 1 89 ? -48.057 -2.773 69.863 1.00 93.81 89 ARG A CA 1
ATOM 761 C C . ARG A 1 89 ? -48.027 -1.569 68.929 1.00 93.81 89 ARG A C 1
ATOM 763 O O . ARG A 1 89 ? -47.563 -1.697 67.804 1.00 93.81 89 ARG A O 1
ATOM 770 N N . TYR A 1 90 ? -48.498 -0.418 69.398 1.00 94.69 90 TYR A N 1
ATOM 771 C CA . TYR A 1 90 ? -48.480 0.815 68.622 1.00 94.69 90 TYR A CA 1
ATOM 772 C C . TYR A 1 90 ? -47.051 1.303 68.353 1.00 94.69 90 TYR A C 1
ATOM 774 O O . TYR A 1 90 ? -46.718 1.595 67.209 1.00 94.69 90 TYR A O 1
ATOM 782 N N . GLN A 1 91 ? -46.189 1.316 69.375 1.00 94.69 91 GLN A N 1
ATOM 783 C CA . GLN A 1 91 ? -44.766 1.646 69.224 1.00 94.69 91 GLN A CA 1
ATOM 784 C C . GLN A 1 91 ? -44.072 0.699 68.242 1.00 94.69 91 GLN A C 1
ATOM 786 O O . GLN A 1 91 ? -43.411 1.154 67.316 1.00 94.69 91 GLN A O 1
ATOM 791 N N . TYR A 1 92 ? -44.304 -0.608 68.384 1.00 93.75 92 TYR A N 1
ATOM 792 C CA . TYR A 1 92 ? -43.768 -1.600 67.459 1.00 93.75 92 TYR A CA 1
ATOM 793 C C . TYR A 1 92 ? -44.248 -1.370 66.019 1.00 93.75 92 TYR A C 1
ATOM 795 O O . TYR A 1 92 ? -43.444 -1.431 65.096 1.00 93.75 92 TYR A O 1
ATOM 803 N N . GLY A 1 93 ? -45.532 -1.049 65.822 1.00 94.06 93 GLY A N 1
ATOM 804 C CA . GLY A 1 93 ? -46.073 -0.687 64.510 1.00 94.06 93 GLY A CA 1
ATOM 805 C C . GLY A 1 93 ? -45.386 0.540 63.905 1.00 94.06 93 GLY A C 1
ATOM 806 O O . GLY A 1 93 ? -44.970 0.494 62.750 1.00 94.06 93 GLY A O 1
ATOM 807 N N . GLN A 1 94 ? -45.186 1.599 64.698 1.00 95.81 94 GLN A N 1
ATOM 808 C CA . GLN A 1 94 ? -44.467 2.798 64.252 1.00 95.81 94 GLN A CA 1
ATOM 809 C C . GLN A 1 94 ? -43.007 2.513 63.886 1.00 95.81 94 GLN A C 1
ATOM 811 O O . GLN A 1 94 ? -42.508 3.040 62.891 1.00 95.81 94 GLN A O 1
ATOM 816 N N . ASP A 1 95 ? -42.307 1.694 64.670 1.00 94.56 95 ASP A N 1
ATOM 817 C CA . ASP A 1 95 ? -40.917 1.338 64.383 1.00 94.56 95 ASP A CA 1
ATOM 818 C C . ASP A 1 95 ? -40.808 0.502 63.103 1.00 94.56 95 ASP A C 1
ATOM 820 O O . ASP A 1 95 ? -39.896 0.712 62.302 1.00 94.56 95 ASP A O 1
ATOM 824 N N . LEU A 1 96 ? -41.771 -0.389 62.859 1.00 95.25 96 LEU A N 1
ATOM 825 C CA . LEU A 1 96 ? -41.828 -1.204 61.647 1.00 95.25 96 LEU A CA 1
ATOM 826 C C . LEU A 1 96 ? -42.115 -0.349 60.402 1.00 95.25 96 LEU A C 1
ATOM 828 O O . LEU A 1 96 ? -41.448 -0.509 59.382 1.00 95.25 96 LEU A O 1
ATOM 832 N N . GLU A 1 97 ? -43.031 0.621 60.495 1.00 95.12 97 GLU A N 1
ATOM 833 C CA . GLU A 1 97 ? -43.264 1.607 59.430 1.00 95.12 97 GLU A CA 1
ATOM 834 C C . GLU A 1 97 ? -42.008 2.438 59.133 1.00 95.12 97 GLU A C 1
ATOM 836 O O . GLU A 1 97 ? -41.653 2.628 57.968 1.00 95.12 97 GLU A O 1
ATOM 841 N N . ARG A 1 98 ? -41.287 2.892 60.167 1.00 95.38 98 ARG A N 1
ATOM 842 C CA . ARG A 1 98 ? -40.021 3.624 59.992 1.00 95.38 98 ARG A CA 1
ATOM 843 C C . ARG A 1 98 ? -38.970 2.777 59.280 1.00 95.38 98 ARG A C 1
ATOM 845 O O . ARG A 1 98 ? -38.344 3.274 58.346 1.00 95.38 98 ARG A O 1
ATOM 852 N N . GLN A 1 99 ? -38.817 1.512 59.670 1.00 94.56 99 GLN A N 1
ATOM 853 C CA . GLN A 1 99 ? -37.886 0.585 59.021 1.00 94.56 99 GLN A CA 1
ATOM 854 C C . GLN A 1 99 ? -38.233 0.364 57.546 1.00 94.56 99 GLN A C 1
ATOM 856 O O . GLN A 1 99 ? -37.338 0.375 56.703 1.00 94.56 99 GLN A O 1
ATOM 861 N N . LEU A 1 100 ? -39.518 0.212 57.212 1.00 94.31 100 LEU A N 1
ATOM 862 C CA . LEU A 1 100 ? -39.956 0.060 55.823 1.00 94.31 100 LEU A CA 1
ATOM 863 C C . LEU A 1 100 ? -39.666 1.317 54.994 1.00 94.31 100 LEU A C 1
ATOM 865 O O . LEU A 1 100 ? -39.123 1.217 53.893 1.00 94.31 100 LEU A O 1
ATOM 869 N N . VAL A 1 101 ? -39.954 2.505 55.534 1.00 95.69 101 VAL A N 1
ATOM 870 C CA . VAL A 1 101 ? -39.651 3.780 54.863 1.00 95.69 101 VAL A CA 1
ATOM 871 C C . VAL A 1 101 ? -38.147 3.954 54.652 1.00 95.69 101 VAL A C 1
ATOM 873 O O . VAL A 1 101 ? -37.720 4.404 53.588 1.00 95.69 101 VAL A O 1
ATOM 876 N N . GLU A 1 102 ? -37.328 3.598 55.640 1.00 95.25 102 GLU A N 1
ATOM 877 C CA . GLU A 1 102 ? -35.871 3.678 55.540 1.00 95.25 102 GLU A CA 1
ATOM 878 C C . GLU A 1 102 ? -35.314 2.679 54.516 1.00 95.25 102 GLU A C 1
ATOM 880 O O . GLU A 1 102 ? -34.497 3.054 53.674 1.00 95.25 102 GLU A O 1
ATOM 885 N N . GLN A 1 103 ? -35.822 1.443 54.493 1.00 94.12 103 GLN A N 1
ATOM 886 C CA . GLN A 1 103 ? -35.466 0.456 53.470 1.00 94.12 103 GLN A CA 1
ATOM 887 C C . GLN A 1 103 ? -35.847 0.919 52.062 1.00 94.12 103 GLN A C 1
ATOM 889 O O . GLN A 1 103 ? -35.038 0.799 51.140 1.00 94.12 103 GLN A O 1
ATOM 894 N N . GLU A 1 104 ? -37.040 1.487 51.872 1.00 92.75 104 GLU A N 1
ATOM 895 C CA . GLU A 1 104 ? -37.438 2.039 50.576 1.00 92.75 104 GLU A CA 1
ATOM 896 C C . GLU A 1 104 ? -36.563 3.217 50.150 1.00 92.75 104 GLU A C 1
ATOM 898 O O . GLU A 1 104 ? -36.187 3.307 48.979 1.00 92.75 104 GLU A O 1
ATOM 903 N N . ARG A 1 105 ? -36.225 4.121 51.078 1.00 94.81 105 ARG A N 1
ATOM 904 C CA . ARG A 1 105 ? -35.317 5.244 50.806 1.00 94.81 105 ARG A CA 1
ATOM 905 C C . ARG A 1 105 ? -33.937 4.750 50.402 1.00 94.81 105 ARG A C 1
ATOM 907 O O . ARG A 1 105 ? -33.415 5.214 49.393 1.00 94.81 105 ARG A O 1
ATOM 914 N N . ASN A 1 106 ? -33.388 3.779 51.124 1.00 93.12 106 ASN A N 1
ATOM 915 C CA . ASN A 1 106 ? -32.088 3.192 50.811 1.00 93.12 106 ASN A CA 1
ATOM 916 C C . ASN A 1 106 ? -32.114 2.474 49.461 1.00 93.12 106 ASN A C 1
ATOM 918 O O . ASN A 1 106 ? -31.202 2.652 48.659 1.00 93.12 106 ASN A O 1
ATOM 922 N N . ARG A 1 107 ? -33.189 1.738 49.153 1.00 93.19 107 ARG A N 1
ATOM 923 C CA . ARG A 1 107 ? -33.361 1.076 47.855 1.00 93.19 107 ARG A CA 1
ATOM 924 C C . ARG A 1 107 ? -33.466 2.078 46.705 1.00 93.19 107 ARG A C 1
ATOM 926 O O . ARG A 1 107 ? -32.835 1.869 45.674 1.00 93.19 107 ARG A O 1
ATOM 933 N N . LYS A 1 108 ? -34.236 3.158 46.872 1.00 91.88 108 LYS A N 1
ATOM 934 C CA . LYS A 1 108 ? -34.364 4.233 45.872 1.00 91.88 108 LYS A CA 1
ATOM 935 C C . LYS A 1 108 ? -33.042 4.977 45.681 1.00 91.88 108 LYS A C 1
ATOM 937 O O . LYS A 1 108 ? -32.637 5.194 44.548 1.00 91.88 108 LYS A O 1
ATOM 942 N N . SER A 1 109 ? -32.356 5.310 46.772 1.00 92.69 109 SER A N 1
ATOM 943 C CA . SER A 1 109 ? -31.041 5.956 46.741 1.00 92.69 109 SER A CA 1
ATOM 944 C C . SER A 1 109 ? -30.006 5.084 46.026 1.00 92.69 109 SER A C 1
ATOM 946 O O . SER A 1 109 ? -29.378 5.535 45.075 1.00 92.69 109 SER A O 1
ATOM 948 N N . ALA A 1 110 ? -29.902 3.805 46.400 1.00 90.44 110 ALA A N 1
ATOM 949 C CA . ALA A 1 110 ? -28.999 2.858 45.754 1.00 90.44 110 ALA A CA 1
ATOM 950 C C . ALA A 1 110 ? -29.320 2.684 44.264 1.00 90.44 110 ALA A C 1
ATOM 952 O O . ALA A 1 110 ? -28.413 2.739 43.444 1.00 90.44 110 ALA A O 1
ATOM 953 N N . ALA A 1 111 ? -30.598 2.532 43.896 1.00 90.81 111 ALA A N 1
ATOM 954 C CA . ALA A 1 111 ? -31.002 2.416 42.496 1.00 90.81 111 ALA A CA 1
ATOM 955 C C . ALA A 1 111 ? -30.659 3.675 41.682 1.00 90.81 111 ALA A C 1
ATOM 957 O O . ALA A 1 111 ? -30.175 3.559 40.558 1.00 90.81 111 ALA A O 1
ATOM 958 N N . ASN A 1 112 ? -30.864 4.865 42.251 1.00 91.69 112 ASN A N 1
ATOM 959 C CA . ASN A 1 112 ? -30.522 6.125 41.595 1.00 91.69 112 ASN A CA 1
ATOM 960 C C . ASN A 1 112 ? -29.006 6.274 41.430 1.00 91.69 112 ASN A C 1
ATOM 962 O O . ASN A 1 112 ? -28.550 6.548 40.326 1.00 91.69 112 ASN A O 1
ATOM 966 N N . HIS A 1 113 ? -28.224 6.024 42.483 1.00 91.00 113 HIS A N 1
ATOM 967 C CA . HIS A 1 113 ? -26.762 6.074 42.412 1.00 91.00 113 HIS A CA 1
ATOM 968 C C . HIS A 1 113 ? -26.196 5.059 41.418 1.00 91.00 113 HIS A C 1
ATOM 970 O O . HIS A 1 113 ? -25.299 5.400 40.651 1.00 91.00 113 HIS A O 1
ATOM 976 N N . GLN A 1 114 ? -26.741 3.840 41.386 1.00 90.81 114 GLN A N 1
ATOM 977 C CA . GLN A 1 114 ? -26.360 2.826 40.406 1.00 90.81 114 GLN A CA 1
ATOM 978 C C . GLN A 1 114 ? -26.690 3.293 38.983 1.00 90.81 114 GLN A C 1
ATOM 980 O O . GLN A 1 114 ? -25.846 3.217 38.101 1.00 90.81 114 GLN A O 1
ATOM 985 N N . SER A 1 115 ? -27.889 3.841 38.762 1.00 90.62 115 SER A N 1
ATOM 986 C CA . SER A 1 115 ? -28.301 4.335 37.446 1.00 90.62 115 SER A CA 1
ATOM 987 C C . SER A 1 115 ? -27.467 5.525 36.970 1.00 90.62 115 SER A C 1
ATOM 989 O O . SER A 1 115 ? -27.187 5.625 35.778 1.00 90.62 115 SER A O 1
ATOM 991 N N . GLU A 1 116 ? -27.105 6.445 37.863 1.00 92.88 116 GLU A N 1
ATOM 992 C CA . GLU A 1 116 ? -26.227 7.576 37.547 1.00 92.88 116 GLU A CA 1
ATOM 993 C C . GLU A 1 116 ? -24.811 7.097 37.226 1.00 92.88 116 GLU A C 1
ATOM 995 O O . GLU A 1 116 ? -24.211 7.551 36.252 1.00 92.88 116 GLU A O 1
ATOM 1000 N N . PHE A 1 117 ? -24.297 6.143 38.002 1.00 94.12 117 PHE A N 1
ATOM 1001 C CA . PHE A 1 117 ? -23.003 5.518 37.759 1.00 94.12 117 PHE A CA 1
ATOM 1002 C C . PHE A 1 117 ? -22.964 4.803 36.403 1.00 94.12 117 PHE A C 1
ATOM 1004 O O . PHE A 1 117 ? -22.081 5.079 35.592 1.00 94.12 117 PHE A O 1
ATOM 1011 N N . ASP A 1 118 ? -23.958 3.959 36.117 1.00 92.06 118 ASP A N 1
ATOM 1012 C CA . ASP A 1 118 ? -24.068 3.235 34.850 1.00 92.06 118 ASP A CA 1
ATOM 1013 C C . ASP A 1 118 ? -24.191 4.207 33.668 1.00 92.06 118 ASP A C 1
ATOM 1015 O O . ASP A 1 118 ? -23.537 4.026 32.641 1.00 92.06 118 ASP A O 1
ATOM 1019 N N . LYS A 1 119 ? -24.973 5.286 33.816 1.00 95.19 119 LYS A N 1
ATOM 1020 C CA . LYS A 1 119 ? -25.090 6.332 32.793 1.00 95.19 119 LYS A CA 1
ATOM 1021 C C . LYS A 1 119 ? -23.747 7.014 32.521 1.00 95.19 119 LYS A C 1
ATOM 1023 O O . LYS A 1 119 ? -23.382 7.153 31.357 1.00 95.19 119 LYS A O 1
ATOM 1028 N N . ASN A 1 120 ? -23.010 7.402 33.562 1.00 94.75 120 ASN A N 1
ATOM 1029 C CA . ASN A 1 120 ? -21.700 8.040 33.410 1.00 94.75 120 ASN A CA 1
ATOM 1030 C C . ASN A 1 120 ? -20.694 7.107 32.723 1.00 94.75 120 ASN A C 1
ATOM 1032 O O . ASN A 1 120 ? -19.962 7.547 31.840 1.00 94.75 120 ASN A O 1
ATOM 1036 N N . ILE A 1 121 ? -20.701 5.813 33.064 1.00 94.94 121 ILE A N 1
ATOM 1037 C CA . ILE A 1 121 ? -19.874 4.809 32.380 1.00 94.94 121 ILE A CA 1
ATOM 1038 C C . ILE A 1 121 ? -20.253 4.711 30.904 1.00 94.94 121 ILE A C 1
ATOM 1040 O O . ILE A 1 121 ? -19.374 4.691 30.044 1.00 94.94 121 ILE A O 1
ATOM 1044 N N . ILE A 1 122 ? -21.548 4.650 30.587 1.00 94.38 122 ILE A N 1
ATOM 1045 C CA . ILE A 1 122 ? -22.008 4.580 29.196 1.00 94.38 122 ILE A CA 1
ATOM 1046 C C . ILE A 1 122 ? -21.558 5.826 28.423 1.00 94.38 122 ILE A C 1
ATOM 1048 O O . ILE A 1 122 ? -21.056 5.699 27.306 1.00 94.38 122 ILE A O 1
ATOM 1052 N N . GLU A 1 123 ? -21.694 7.018 29.006 1.00 96.56 123 GLU A N 1
ATOM 1053 C CA . GLU A 1 123 ? -21.237 8.270 28.393 1.00 96.56 123 GLU A CA 1
ATOM 1054 C C . GLU A 1 123 ? -19.717 8.279 28.166 1.00 96.56 123 GLU A C 1
ATOM 1056 O O . GLU A 1 123 ? -19.264 8.669 27.086 1.00 96.56 123 GLU A O 1
ATOM 1061 N N . GLU A 1 124 ? -18.927 7.782 29.122 1.00 95.62 124 GLU A N 1
ATOM 1062 C CA . GLU A 1 124 ? -17.473 7.656 28.988 1.00 95.62 124 GLU A CA 1
ATOM 1063 C C . GLU A 1 124 ? -17.082 6.675 27.873 1.00 95.62 124 GLU A C 1
ATOM 1065 O O . GLU A 1 124 ? -16.246 6.996 27.025 1.00 95.62 124 GLU A O 1
ATOM 1070 N N . VAL A 1 125 ? -17.728 5.507 27.808 1.00 95.06 125 VAL A N 1
ATOM 1071 C CA . VAL A 1 125 ? -17.491 4.515 26.747 1.00 95.06 125 VAL A CA 1
ATOM 1072 C C . VAL A 1 125 ? -17.834 5.095 25.375 1.00 95.06 125 VAL A C 1
ATOM 1074 O O . VAL A 1 125 ? -17.063 4.936 24.428 1.00 95.06 125 VAL A O 1
ATOM 1077 N N . VAL A 1 126 ? -18.955 5.812 25.249 1.00 96.06 126 VAL A N 1
ATOM 1078 C CA . VAL A 1 126 ? -19.331 6.476 23.992 1.00 96.06 126 VAL A CA 1
ATOM 1079 C C . VAL A 1 126 ? -18.292 7.528 23.598 1.00 96.06 126 VAL A C 1
ATOM 1081 O O . VAL A 1 126 ? -17.898 7.580 22.431 1.00 96.06 126 VAL A O 1
ATOM 1084 N N . ALA A 1 127 ? -17.805 8.331 24.547 1.00 95.62 127 ALA A N 1
ATOM 1085 C CA . ALA A 1 127 ? -16.763 9.322 24.287 1.00 95.62 127 ALA A CA 1
ATOM 1086 C C . ALA A 1 127 ? -15.453 8.669 23.810 1.00 95.62 127 ALA A C 1
ATOM 1088 O O . ALA A 1 127 ? -14.872 9.115 22.817 1.00 95.62 127 ALA A O 1
ATOM 1089 N N . GLN A 1 128 ? -15.028 7.572 24.446 1.00 96.19 128 GLN A N 1
ATOM 1090 C CA . GLN A 1 128 ? -13.838 6.815 24.045 1.00 96.19 128 GLN A CA 1
ATOM 1091 C C . GLN A 1 128 ? -13.984 6.215 22.641 1.00 96.19 128 GLN A C 1
ATOM 1093 O O . GLN A 1 128 ? -13.068 6.327 21.824 1.00 96.19 128 GLN A O 1
ATOM 1098 N N . VAL A 1 129 ? -15.140 5.624 22.320 1.00 95.12 129 VAL A N 1
ATOM 1099 C CA . VAL A 1 129 ? -15.412 5.079 20.979 1.00 95.12 129 VAL A CA 1
ATOM 1100 C C . VAL A 1 129 ? -15.336 6.183 19.926 1.00 95.12 129 VAL A C 1
ATOM 1102 O O . VAL A 1 129 ? -14.648 6.016 18.918 1.00 95.12 129 VAL A O 1
ATOM 1105 N N . GLN A 1 130 ? -15.963 7.335 20.178 1.00 96.38 130 GLN A N 1
ATOM 1106 C CA . GLN A 1 130 ? -15.902 8.477 19.264 1.00 96.38 130 GLN A CA 1
ATOM 1107 C C . GLN A 1 130 ? -14.473 9.003 19.083 1.00 96.38 130 GLN A C 1
ATOM 1109 O O . GLN A 1 130 ? -14.091 9.368 17.971 1.00 96.38 130 GLN A O 1
ATOM 1114 N N . GLU A 1 131 ? -13.660 9.044 20.141 1.00 97.19 131 GLU A N 1
ATOM 1115 C CA . GLU A 1 131 ? -12.261 9.471 20.051 1.00 97.19 131 GLU A CA 1
ATOM 1116 C C . GLU A 1 131 ? -11.423 8.497 19.210 1.00 97.19 131 GLU A C 1
ATOM 1118 O O . GLU A 1 131 ? -10.670 8.922 18.328 1.00 97.19 131 GLU A O 1
ATOM 1123 N N . VAL A 1 132 ? -11.581 7.191 19.437 1.00 96.31 132 VAL A N 1
ATOM 1124 C CA . VAL A 1 132 ? -10.914 6.146 18.647 1.00 96.31 132 VAL A CA 1
ATOM 1125 C C . VAL A 1 132 ? -11.328 6.235 17.179 1.00 96.31 132 VAL A C 1
ATOM 1127 O O . VAL A 1 132 ? -10.482 6.144 16.286 1.00 96.31 132 VAL A O 1
ATOM 1130 N N . GLU A 1 133 ? -12.609 6.470 16.908 1.00 95.38 133 GLU A N 1
ATOM 1131 C CA . GLU A 1 133 ? -13.127 6.589 15.549 1.00 95.38 133 GLU A CA 1
ATOM 1132 C C . GLU A 1 133 ? -12.598 7.848 14.845 1.00 95.38 133 GLU A C 1
ATOM 1134 O O . GLU A 1 133 ? -12.134 7.761 13.706 1.00 95.38 133 GLU A O 1
ATOM 1139 N N . ARG A 1 134 ? -12.524 8.990 15.545 1.00 95.88 134 ARG A N 1
ATOM 1140 C CA . ARG A 1 134 ? -11.872 10.216 15.044 1.00 95.88 134 ARG A CA 1
ATOM 1141 C C . ARG A 1 134 ? -10.395 9.990 14.728 1.00 95.88 134 ARG A C 1
ATOM 1143 O O . ARG A 1 134 ? -9.950 10.368 13.646 1.00 95.88 134 ARG A O 1
ATOM 1150 N N . LYS A 1 135 ? -9.643 9.333 15.619 1.00 96.25 135 LYS A N 1
ATOM 1151 C CA . LYS A 1 135 ? -8.228 8.987 15.382 1.00 96.25 135 LYS A CA 1
ATOM 1152 C C . LYS A 1 135 ? -8.069 8.072 14.169 1.00 96.25 135 LYS A C 1
ATOM 1154 O O . LYS A 1 135 ? -7.172 8.283 13.358 1.00 96.25 135 LYS A O 1
ATOM 1159 N N . ARG A 1 136 ? -8.959 7.090 14.002 1.00 95.31 136 ARG A N 1
ATOM 1160 C CA . ARG A 1 136 ? -8.956 6.185 12.844 1.00 95.31 136 ARG A CA 1
ATOM 1161 C C . ARG A 1 136 ? -9.255 6.921 11.538 1.00 95.31 136 ARG A C 1
ATOM 1163 O O . ARG A 1 136 ? -8.625 6.627 10.525 1.00 95.31 136 ARG A O 1
ATOM 1170 N N . ILE A 1 137 ? -10.207 7.854 11.548 1.00 95.50 137 ILE A N 1
ATOM 1171 C CA . ILE A 1 137 ? -10.518 8.695 10.386 1.00 95.50 137 ILE A CA 1
ATOM 1172 C C . ILE A 1 137 ? -9.316 9.579 10.043 1.00 95.50 137 ILE A C 1
ATOM 1174 O O . ILE A 1 137 ? -8.912 9.606 8.884 1.00 95.50 137 ILE A O 1
ATOM 1178 N N . GLN A 1 138 ? -8.702 10.227 11.036 1.00 95.81 138 GLN A N 1
ATOM 1179 C CA . GLN A 1 138 ? -7.521 11.063 10.819 1.00 95.81 138 GLN A CA 1
ATOM 1180 C C . GLN A 1 138 ? -6.356 10.256 10.236 1.00 95.81 138 GLN A C 1
ATOM 1182 O O . GLN A 1 138 ? -5.789 10.657 9.227 1.00 95.81 138 GLN A O 1
ATOM 1187 N N . ALA A 1 139 ? -6.066 9.074 10.787 1.00 95.56 139 ALA A N 1
ATOM 1188 C CA . ALA A 1 139 ? -5.013 8.201 10.272 1.00 95.56 139 ALA A CA 1
ATOM 1189 C C . ALA A 1 139 ? -5.249 7.794 8.807 1.00 95.56 139 ALA A C 1
ATOM 1191 O O . ALA A 1 139 ? -4.307 7.765 8.020 1.00 95.56 139 ALA A O 1
ATOM 1192 N N . LYS A 1 140 ? -6.505 7.531 8.415 1.00 96.44 140 LYS A N 1
ATOM 1193 C CA . LYS A 1 140 ? -6.857 7.261 7.011 1.00 96.44 140 LYS A CA 1
ATOM 1194 C C . LYS A 1 140 ? -6.646 8.476 6.112 1.00 96.44 140 LYS A C 1
ATOM 1196 O O . LYS A 1 140 ? -6.212 8.311 4.977 1.00 96.44 140 LYS A O 1
ATOM 1201 N N . ILE A 1 141 ? -6.979 9.677 6.585 1.00 96.44 141 ILE A N 1
ATOM 1202 C CA . ILE A 1 141 ? -6.738 10.915 5.834 1.00 96.44 141 ILE A CA 1
ATOM 1203 C C . ILE A 1 141 ? -5.231 11.117 5.649 1.00 96.44 141 ILE A C 1
ATOM 1205 O O . ILE A 1 141 ? -4.800 11.353 4.525 1.00 96.44 141 ILE A O 1
ATOM 1209 N N . ASP A 1 142 ? -4.439 10.946 6.707 1.00 95.94 142 ASP A N 1
ATOM 1210 C CA . ASP A 1 142 ? -2.979 11.082 6.668 1.00 95.94 142 ASP A CA 1
ATOM 1211 C C . ASP A 1 142 ? -2.321 10.028 5.756 1.00 95.94 142 ASP A C 1
ATOM 1213 O O . ASP A 1 142 ? -1.338 10.298 5.068 1.00 95.94 142 ASP A O 1
ATOM 1217 N N . GLU A 1 143 ? -2.860 8.809 5.716 1.00 96.81 143 GLU A N 1
ATOM 1218 C CA . GLU A 1 143 ? -2.421 7.775 4.776 1.00 96.81 143 GLU A CA 1
ATOM 1219 C C . GLU A 1 143 ? -2.750 8.168 3.329 1.00 96.81 143 GLU A C 1
ATOM 1221 O O . GLU A 1 143 ? -1.892 8.091 2.450 1.00 96.81 143 GLU A O 1
ATOM 1226 N N . GLN A 1 144 ? -3.967 8.658 3.074 1.00 95.44 144 GLN A N 1
ATOM 1227 C CA . GLN A 1 144 ? -4.366 9.123 1.745 1.00 95.44 144 GLN A CA 1
ATOM 1228 C C . GLN A 1 144 ? -3.547 10.325 1.268 1.00 95.44 144 GLN A C 1
ATOM 1230 O O . GLN A 1 144 ? -3.244 10.408 0.077 1.00 95.44 144 GLN A O 1
ATOM 1235 N N . THR A 1 145 ? -3.195 11.263 2.150 1.00 96.31 145 THR A N 1
ATOM 1236 C CA . THR A 1 145 ? -2.342 12.403 1.787 1.00 96.31 145 THR A CA 1
ATOM 1237 C C . THR A 1 145 ? -0.927 11.947 1.459 1.00 96.31 145 THR A C 1
ATOM 1239 O O . THR A 1 145 ? -0.418 12.330 0.410 1.00 96.31 145 THR A O 1
ATOM 1242 N N . ARG A 1 146 ? -0.334 11.049 2.258 1.00 96.06 146 ARG A N 1
ATOM 1243 C CA . ARG A 1 146 ? 0.982 10.453 1.958 1.00 96.06 146 ARG A CA 1
ATOM 1244 C C . ARG A 1 146 ? 1.002 9.738 0.611 1.00 96.06 146 ARG A C 1
ATOM 1246 O O . ARG A 1 146 ? 1.893 9.978 -0.194 1.00 96.06 146 ARG A O 1
ATOM 1253 N N . VAL A 1 147 ? -0.010 8.916 0.330 1.00 95.00 147 VAL A N 1
ATOM 1254 C CA . VAL A 1 147 ? -0.114 8.213 -0.959 1.00 95.00 147 VAL A CA 1
ATOM 1255 C C . VAL A 1 147 ? -0.231 9.199 -2.123 1.00 95.00 147 VAL A C 1
ATOM 1257 O O . VAL A 1 147 ? 0.401 8.991 -3.155 1.00 95.00 147 VAL A O 1
ATOM 1260 N N . LYS A 1 148 ? -0.995 10.290 -1.974 1.00 95.25 148 LYS A N 1
ATOM 1261 C CA . LYS A 1 148 ? -1.069 11.345 -2.999 1.00 95.25 148 LYS A CA 1
ATOM 1262 C C . LYS A 1 148 ? 0.288 12.007 -3.235 1.00 95.25 148 LYS A C 1
ATOM 1264 O O . LYS A 1 148 ? 0.704 12.116 -4.383 1.00 95.25 148 LYS A O 1
ATOM 1269 N N . GLU A 1 149 ? 0.997 12.379 -2.171 1.00 96.31 149 GLU A N 1
ATOM 1270 C CA . GLU A 1 149 ? 2.339 12.962 -2.279 1.00 96.31 149 GLU A CA 1
ATOM 1271 C C . GLU A 1 149 ? 3.332 12.014 -2.961 1.00 96.31 149 GLU A C 1
ATOM 1273 O O . GLU A 1 149 ? 4.149 12.451 -3.771 1.00 96.31 149 GLU A O 1
ATOM 1278 N N . ASP A 1 150 ? 3.269 10.716 -2.663 1.00 96.50 150 ASP A N 1
ATOM 1279 C CA . ASP A 1 150 ? 4.144 9.717 -3.277 1.00 96.50 150 ASP A CA 1
ATOM 1280 C C . ASP A 1 150 ? 3.809 9.490 -4.756 1.00 96.50 150 ASP A C 1
ATOM 1282 O O . ASP A 1 150 ? 4.719 9.362 -5.579 1.00 96.50 150 ASP A O 1
ATOM 1286 N N . ILE A 1 151 ? 2.524 9.520 -5.126 1.00 95.19 151 ILE A N 1
ATOM 1287 C CA . ILE A 1 151 ? 2.097 9.506 -6.532 1.00 95.19 151 ILE A CA 1
ATOM 1288 C C . ILE A 1 151 ? 2.635 10.741 -7.261 1.00 95.19 151 ILE A C 1
ATOM 1290 O O . ILE A 1 151 ? 3.206 10.599 -8.342 1.00 95.19 151 ILE A O 1
ATOM 1294 N N . ASP A 1 152 ? 2.519 11.932 -6.674 1.00 96.94 152 ASP A N 1
ATOM 1295 C CA . ASP A 1 152 ? 3.005 13.175 -7.283 1.00 96.94 152 ASP A CA 1
ATOM 1296 C C . ASP A 1 152 ? 4.537 13.177 -7.431 1.00 96.94 152 ASP A C 1
ATOM 1298 O O . ASP A 1 152 ? 5.074 13.552 -8.480 1.00 96.94 152 ASP A O 1
ATOM 1302 N N . LYS A 1 153 ? 5.271 12.676 -6.428 1.00 96.62 153 LYS A N 1
ATOM 1303 C CA . LYS A 1 153 ? 6.726 12.456 -6.522 1.00 96.62 153 LYS A CA 1
ATOM 1304 C C . LYS A 1 153 ? 7.075 11.464 -7.629 1.00 96.62 153 LYS A C 1
ATOM 1306 O O . LYS A 1 153 ? 8.001 11.702 -8.399 1.00 96.62 153 LYS A O 1
ATOM 1311 N N . HIS A 1 154 ? 6.334 10.368 -7.752 1.00 96.44 154 HIS A N 1
ATOM 1312 C CA . HIS A 1 154 ? 6.582 9.386 -8.803 1.00 96.44 154 HIS A CA 1
ATOM 1313 C C . HIS A 1 154 ? 6.273 9.951 -10.199 1.00 96.44 154 HIS A C 1
ATOM 1315 O O . HIS A 1 154 ? 7.021 9.718 -11.148 1.00 96.44 154 HIS A O 1
ATOM 1321 N N . LEU A 1 155 ? 5.197 10.730 -10.344 1.00 96.50 155 LEU A N 1
ATOM 1322 C CA . LEU A 1 155 ? 4.855 11.397 -11.601 1.00 96.50 155 LEU A CA 1
ATOM 1323 C C . LEU A 1 155 ? 5.926 12.414 -12.008 1.00 96.50 155 LEU A C 1
ATOM 1325 O O . LEU A 1 155 ? 6.374 12.385 -13.154 1.00 96.50 155 LEU A O 1
ATOM 1329 N N . THR A 1 156 ? 6.395 13.244 -11.074 1.00 97.31 156 THR A N 1
ATOM 1330 C CA . THR A 1 156 ? 7.477 14.206 -11.340 1.00 97.31 156 THR A CA 1
ATOM 1331 C C . THR A 1 156 ? 8.788 13.509 -11.703 1.00 97.31 156 THR A C 1
ATOM 1333 O O . THR A 1 156 ? 9.433 13.914 -12.669 1.00 97.31 156 THR A O 1
ATOM 1336 N N . GLN A 1 157 ? 9.155 12.420 -11.020 1.00 95.88 157 GLN A N 1
ATOM 1337 C CA . GLN A 1 157 ? 10.318 11.601 -11.387 1.00 95.88 157 GLN A CA 1
ATOM 1338 C C . GLN A 1 157 ? 10.172 10.983 -12.782 1.00 95.88 157 GLN A C 1
ATOM 1340 O O . GLN A 1 157 ? 11.115 11.008 -13.571 1.00 95.88 157 GLN A O 1
ATOM 1345 N N . ARG A 1 158 ? 8.985 10.468 -13.125 1.00 94.56 158 ARG A N 1
ATOM 1346 C CA . ARG A 1 158 ? 8.707 9.916 -14.457 1.00 94.56 158 ARG A CA 1
ATOM 1347 C C . ARG A 1 158 ? 8.818 10.979 -15.548 1.00 94.56 158 ARG A C 1
ATOM 1349 O O . ARG A 1 158 ? 9.285 10.683 -16.646 1.00 94.56 158 ARG A O 1
ATOM 1356 N N . ASP A 1 159 ? 8.375 12.199 -15.273 1.00 96.69 159 ASP A N 1
ATOM 1357 C CA . ASP A 1 159 ? 8.460 13.307 -16.224 1.00 96.69 159 ASP A CA 1
ATOM 1358 C C . ASP A 1 159 ? 9.898 13.802 -16.393 1.00 96.69 159 ASP A C 1
ATOM 1360 O O . ASP A 1 159 ? 10.324 14.036 -17.522 1.00 96.69 159 ASP A O 1
ATOM 1364 N N . GLN A 1 160 ? 10.674 13.875 -15.308 1.00 96.50 160 GLN A N 1
ATOM 1365 C CA . GLN A 1 160 ? 12.115 14.144 -15.368 1.00 96.50 160 GLN A CA 1
ATOM 1366 C C . GLN A 1 160 ? 12.843 13.075 -16.184 1.00 96.50 160 GLN A C 1
ATOM 1368 O O . GLN A 1 160 ? 13.600 13.406 -17.092 1.00 96.50 160 GLN A O 1
ATOM 1373 N N . TRP A 1 161 ? 12.553 11.798 -15.927 1.00 96.88 161 TRP A N 1
ATOM 1374 C CA . TRP A 1 161 ? 13.147 10.691 -16.667 1.00 96.88 161 TRP A CA 1
ATOM 1375 C C . TRP A 1 161 ? 12.820 10.762 -18.161 1.00 96.88 161 TRP A C 1
ATOM 1377 O O . TRP A 1 161 ? 13.722 10.647 -18.986 1.00 96.88 161 TRP A O 1
ATOM 1387 N N . ARG A 1 162 ? 11.563 11.062 -18.518 1.00 96.38 162 ARG A N 1
ATOM 1388 C CA . ARG A 1 162 ? 11.166 11.284 -19.917 1.00 96.38 162 ARG A CA 1
ATOM 1389 C C . ARG A 1 162 ? 11.893 12.465 -20.556 1.00 96.38 162 ARG A C 1
ATOM 1391 O O . ARG A 1 162 ? 12.296 12.371 -21.709 1.00 96.38 162 ARG A O 1
ATOM 1398 N N . GLN A 1 163 ? 12.076 13.574 -19.839 1.00 96.81 163 GLN A N 1
ATOM 1399 C CA . GLN A 1 163 ? 12.846 14.711 -20.355 1.00 96.81 163 GLN A CA 1
ATOM 1400 C C . GLN A 1 163 ? 14.318 14.352 -20.572 1.00 96.81 163 GLN A C 1
ATOM 1402 O O . GLN A 1 163 ? 14.906 14.765 -21.571 1.00 96.81 163 GLN A O 1
ATOM 1407 N N . ASP A 1 164 ? 14.915 13.588 -19.662 1.00 96.38 164 ASP A N 1
ATOM 1408 C CA . ASP A 1 164 ? 16.303 13.155 -19.785 1.00 96.38 164 ASP A CA 1
ATOM 1409 C C . ASP A 1 164 ? 16.493 12.125 -20.902 1.00 96.38 164 ASP A C 1
ATOM 1411 O O . ASP A 1 164 ? 17.503 12.174 -21.603 1.00 96.38 164 ASP A O 1
ATOM 1415 N N . GLU A 1 165 ? 15.525 11.237 -21.118 1.00 95.12 165 GLU A N 1
ATOM 1416 C CA . GLU A 1 165 ? 15.506 10.303 -22.245 1.00 95.12 165 GLU A CA 1
ATOM 1417 C C . GLU A 1 165 ? 15.400 11.057 -23.577 1.00 95.12 165 GLU A C 1
ATOM 1419 O O . GLU A 1 165 ? 16.277 10.914 -24.424 1.00 95.12 165 GLU A O 1
ATOM 1424 N N . LEU A 1 166 ? 14.462 12.004 -23.699 1.00 96.31 166 LEU A N 1
ATOM 1425 C CA . LEU A 1 166 ? 14.358 12.878 -24.877 1.00 96.31 166 LEU A CA 1
ATOM 1426 C C . LEU A 1 166 ? 15.643 13.677 -25.144 1.00 96.31 166 LEU A C 1
ATOM 1428 O O . LEU A 1 166 ? 16.017 13.899 -26.295 1.00 96.31 166 LEU A O 1
ATOM 1432 N N . ARG A 1 167 ? 16.343 14.126 -24.094 1.00 96.00 167 ARG A N 1
ATOM 1433 C CA . ARG A 1 167 ? 17.647 14.796 -24.238 1.00 96.00 167 ARG A CA 1
ATOM 1434 C C . ARG A 1 167 ? 18.726 13.841 -24.738 1.00 96.00 167 ARG A C 1
ATOM 1436 O O . ARG A 1 167 ? 19.548 14.257 -25.551 1.00 96.00 167 ARG A O 1
ATOM 1443 N N . LYS A 1 168 ? 18.758 12.597 -24.250 1.00 95.81 168 LYS A N 1
ATOM 1444 C CA . LYS A 1 168 ? 19.701 11.575 -24.728 1.00 95.81 168 LYS A CA 1
ATOM 1445 C C . LYS A 1 168 ? 19.446 11.256 -26.194 1.00 95.81 168 LYS A C 1
ATOM 1447 O O . LYS A 1 168 ? 20.394 11.322 -26.970 1.00 95.81 168 LYS A O 1
ATOM 1452 N N . ASP A 1 169 ? 18.190 11.046 -26.568 1.00 93.44 169 ASP A N 1
ATOM 1453 C CA . ASP A 1 169 ? 17.793 10.785 -27.951 1.00 93.44 169 ASP A CA 1
ATOM 1454 C C . ASP A 1 169 ? 18.205 11.947 -28.862 1.00 93.44 169 ASP A C 1
ATOM 1456 O O . ASP A 1 169 ? 18.891 11.741 -29.860 1.00 93.44 169 ASP A O 1
ATOM 1460 N N . ALA A 1 170 ? 17.920 13.194 -28.468 1.00 95.50 170 ALA A N 1
ATOM 1461 C CA . ALA A 1 170 ? 18.336 14.373 -29.230 1.00 95.50 170 ALA A CA 1
ATOM 1462 C C . ALA A 1 170 ? 19.869 14.487 -29.372 1.00 95.50 170 ALA A C 1
ATOM 1464 O O . ALA A 1 170 ? 20.376 14.901 -30.419 1.00 95.50 170 ALA A O 1
ATOM 1465 N N . LEU A 1 171 ? 20.636 14.120 -28.338 1.00 96.50 171 LEU A N 1
ATOM 1466 C CA . LEU A 1 171 ? 22.101 14.084 -28.406 1.00 96.50 171 LEU A CA 1
ATOM 1467 C C . LEU A 1 171 ? 22.605 12.965 -29.326 1.00 96.50 171 LEU A C 1
ATOM 1469 O O . LEU A 1 171 ? 23.595 13.155 -30.037 1.00 96.50 171 LEU A O 1
ATOM 1473 N N . GLU A 1 172 ? 21.957 11.804 -29.327 1.00 93.62 172 GLU A N 1
ATOM 1474 C CA . GLU A 1 172 ? 22.279 10.703 -30.235 1.00 93.62 172 GLU A CA 1
ATOM 1475 C C . GLU A 1 172 ? 21.949 11.056 -31.686 1.00 93.62 172 GLU A C 1
ATOM 1477 O O . GLU A 1 172 ? 22.797 10.877 -32.562 1.00 93.62 172 GLU A O 1
ATOM 1482 N N . GLU A 1 173 ? 20.797 11.672 -31.943 1.00 94.25 173 GLU A N 1
ATOM 1483 C CA . GLU A 1 173 ? 20.431 12.198 -33.259 1.00 94.25 173 GLU A CA 1
ATOM 1484 C C . GLU A 1 173 ? 21.449 13.226 -33.764 1.00 94.25 173 GLU A C 1
ATOM 1486 O O . GLU A 1 173 ? 21.865 13.175 -34.927 1.00 94.25 173 GLU A O 1
ATOM 1491 N N . GLN A 1 174 ? 21.921 14.128 -32.895 1.00 95.81 174 GLN A N 1
ATOM 1492 C CA . GLN A 1 174 ? 22.987 15.069 -33.244 1.00 95.81 174 GLN A CA 1
ATOM 1493 C C . GLN A 1 174 ? 24.282 14.347 -33.629 1.00 95.81 174 GLN A C 1
ATOM 1495 O O . GLN A 1 174 ? 24.892 14.696 -34.644 1.00 95.81 174 GLN A O 1
ATOM 1500 N N . LYS A 1 175 ? 24.693 13.319 -32.874 1.00 94.75 175 LYS A N 1
ATOM 1501 C CA . LYS A 1 175 ? 25.878 12.506 -33.203 1.00 94.75 175 LYS A CA 1
ATOM 1502 C C . LYS A 1 175 ? 25.719 11.798 -34.546 1.00 94.75 175 LYS A C 1
ATOM 1504 O O . LYS A 1 175 ? 26.643 11.830 -35.358 1.00 94.75 175 LYS A O 1
ATOM 1509 N N . VAL A 1 176 ? 24.552 11.211 -34.813 1.00 94.12 176 VAL A N 1
ATOM 1510 C CA . VAL A 1 176 ? 24.245 10.569 -36.100 1.00 94.12 176 VAL A CA 1
ATOM 1511 C C . VAL A 1 176 ? 24.309 11.589 -37.237 1.00 94.12 176 VAL A C 1
ATOM 1513 O O . VAL A 1 176 ? 24.944 11.328 -38.259 1.00 94.12 176 VAL A O 1
ATOM 1516 N N . CYS A 1 177 ? 23.731 12.778 -37.060 1.00 94.25 177 CYS A N 1
ATOM 1517 C CA . CYS A 1 177 ? 23.788 13.844 -38.059 1.00 94.25 177 CYS A CA 1
ATOM 1518 C C . CYS A 1 177 ? 25.225 14.298 -38.348 1.00 94.25 177 CYS A C 1
ATOM 1520 O O . CYS A 1 177 ? 25.577 14.507 -39.511 1.00 94.25 177 CYS A O 1
ATOM 1522 N N . LEU A 1 178 ? 26.062 14.449 -37.316 1.00 95.69 178 LEU A N 1
ATOM 1523 C CA . LEU A 1 178 ? 27.479 14.785 -37.479 1.00 95.69 178 LEU A CA 1
ATOM 1524 C C . LEU A 1 178 ? 28.223 13.687 -38.245 1.00 95.69 178 LEU A C 1
ATOM 1526 O O . LEU A 1 178 ? 28.874 13.982 -39.246 1.00 95.69 178 LEU A O 1
ATOM 1530 N N . TYR A 1 179 ? 28.034 12.425 -37.859 1.00 95.75 179 TYR A N 1
ATOM 1531 C CA . TYR A 1 179 ? 28.629 11.284 -38.551 1.00 95.75 179 TYR A CA 1
ATOM 1532 C C . TYR A 1 179 ? 28.211 11.215 -40.029 1.00 95.75 179 TYR A C 1
ATOM 1534 O O . TYR A 1 179 ? 29.043 10.998 -40.910 1.00 95.75 179 TYR A O 1
ATOM 1542 N N . LEU A 1 180 ? 26.929 11.441 -40.339 1.00 95.00 180 LEU A N 1
ATOM 1543 C CA . LEU A 1 180 ? 26.442 11.459 -41.720 1.00 95.00 180 LEU A CA 1
ATOM 1544 C C . LEU A 1 180 ? 27.059 12.602 -42.535 1.00 95.00 180 LEU A C 1
ATOM 1546 O O . LEU A 1 180 ? 27.403 12.392 -43.700 1.00 95.00 180 LEU A O 1
ATOM 1550 N N . LYS A 1 181 ? 27.248 13.787 -41.937 1.00 96.06 181 LYS A N 1
ATOM 1551 C CA . LYS A 1 181 ? 27.949 14.908 -42.585 1.00 96.06 181 LYS A CA 1
ATOM 1552 C C . LYS A 1 181 ? 29.406 14.557 -42.881 1.00 96.06 181 LYS A C 1
ATOM 1554 O O . LYS A 1 181 ? 29.854 14.754 -44.009 1.00 96.06 181 LYS A O 1
ATOM 1559 N N . GLU A 1 182 ? 30.126 13.996 -41.914 1.00 95.56 182 GLU A N 1
ATOM 1560 C CA . GLU A 1 182 ? 31.515 13.558 -42.096 1.00 95.56 182 GLU A CA 1
ATOM 1561 C C . GLU A 1 182 ? 31.630 12.483 -43.181 1.00 95.56 182 GLU A C 1
ATOM 1563 O O . GLU A 1 182 ? 32.466 12.582 -44.083 1.00 95.56 182 GLU A O 1
ATOM 1568 N N . LYS A 1 183 ? 30.728 11.497 -43.164 1.00 94.62 183 LYS A N 1
ATOM 1569 C CA . LYS A 1 183 ? 30.656 10.452 -44.186 1.00 94.62 183 LYS A CA 1
ATOM 1570 C C . LYS A 1 183 ? 30.369 11.031 -45.570 1.00 94.62 183 LYS A C 1
ATOM 1572 O O . LYS A 1 183 ? 30.994 10.606 -46.538 1.00 94.62 183 LYS A O 1
ATOM 1577 N N . ALA A 1 184 ? 29.469 12.008 -45.684 1.00 95.19 184 ALA A N 1
ATOM 1578 C CA . ALA A 1 184 ? 29.182 12.674 -46.952 1.00 95.19 184 ALA A CA 1
ATOM 1579 C C . ALA A 1 184 ? 30.415 13.410 -47.500 1.00 95.19 184 ALA A C 1
ATOM 1581 O O . ALA A 1 184 ? 30.728 13.275 -48.684 1.00 95.19 184 ALA A O 1
ATOM 1582 N N . VAL A 1 185 ? 31.156 14.124 -46.645 1.00 96.19 185 VAL A N 1
ATOM 1583 C CA . VAL A 1 185 ? 32.423 14.774 -47.026 1.00 96.19 185 VAL A CA 1
ATOM 1584 C C . VAL A 1 185 ? 33.446 13.738 -47.491 1.00 96.19 185 VAL A C 1
ATOM 1586 O O . VAL A 1 185 ? 34.065 13.917 -48.540 1.00 96.19 185 VAL A O 1
ATOM 1589 N N . TRP A 1 186 ? 33.592 12.630 -46.765 1.00 95.12 186 TRP A N 1
ATOM 1590 C CA . TRP A 1 186 ? 34.495 11.546 -47.147 1.00 95.12 186 TRP A CA 1
ATOM 1591 C C . TRP A 1 186 ? 34.121 10.933 -48.506 1.00 95.12 186 TRP A C 1
ATOM 1593 O O . TRP A 1 186 ? 34.986 10.775 -49.367 1.00 95.12 186 TRP A O 1
ATOM 1603 N N . VAL A 1 187 ? 32.834 10.660 -48.753 1.00 94.62 187 VAL A N 1
ATOM 1604 C CA . VAL A 1 187 ? 32.350 10.157 -50.052 1.00 94.62 187 VAL A CA 1
ATOM 1605 C C . VAL A 1 187 ? 32.645 11.158 -51.172 1.00 94.62 187 VAL A C 1
ATOM 1607 O O . VAL A 1 187 ? 33.137 10.762 -52.226 1.00 94.62 187 VAL A O 1
ATOM 1610 N N . GLN A 1 188 ? 32.425 12.458 -50.948 1.00 94.69 188 GLN A N 1
ATOM 1611 C CA . GLN A 1 188 ? 32.771 13.493 -51.929 1.00 94.69 188 GLN A CA 1
ATOM 1612 C C . GLN A 1 188 ? 34.277 13.538 -52.225 1.00 94.69 188 GLN A C 1
ATOM 1614 O O . GLN A 1 188 ? 34.672 13.750 -53.371 1.00 94.69 188 GLN A O 1
ATOM 1619 N N . GLN A 1 189 ? 35.132 13.334 -51.219 1.00 94.25 189 GLN A N 1
ATOM 1620 C CA . GLN A 1 189 ? 36.580 13.247 -51.419 1.00 94.25 189 GLN A CA 1
ATOM 1621 C C . GLN A 1 189 ? 36.966 12.008 -52.239 1.00 94.25 189 GLN A C 1
ATOM 1623 O O . GLN A 1 189 ? 37.768 12.124 -53.165 1.00 94.25 189 GLN A O 1
ATOM 1628 N N . GLN A 1 190 ? 36.369 10.845 -51.957 1.00 93.38 190 GLN A N 1
ATOM 1629 C CA . GLN A 1 190 ? 36.597 9.628 -52.746 1.00 93.38 190 GLN A CA 1
ATOM 1630 C C . GLN A 1 190 ? 36.153 9.796 -54.201 1.00 93.38 190 GLN A C 1
ATOM 1632 O O . GLN A 1 190 ? 36.886 9.417 -55.115 1.00 93.38 190 GLN A O 1
ATOM 1637 N N . GLU A 1 191 ? 35.002 10.427 -54.431 1.00 93.81 191 GLU A N 1
ATOM 1638 C CA . GLU A 1 191 ? 34.510 10.715 -55.779 1.00 93.81 191 GLU A CA 1
ATOM 1639 C C . GLU A 1 191 ? 35.455 11.666 -56.532 1.00 93.81 191 GLU A C 1
ATOM 1641 O O . GLU A 1 191 ? 35.794 11.414 -57.687 1.00 93.81 191 GLU A O 1
ATOM 1646 N N . LYS A 1 192 ? 35.981 12.710 -55.873 1.00 94.81 192 LYS A N 1
ATOM 1647 C CA . LYS A 1 192 ? 37.007 13.586 -56.469 1.00 94.81 192 LYS A CA 1
ATOM 1648 C C . LYS A 1 192 ? 38.261 12.806 -56.869 1.00 94.81 192 LYS A C 1
ATOM 1650 O O . LYS A 1 192 ? 38.731 12.953 -57.996 1.00 94.81 192 LYS A O 1
ATOM 1655 N N . LEU A 1 193 ? 38.769 11.933 -55.995 1.00 94.50 193 LEU A N 1
ATOM 1656 C CA . LEU A 1 193 ? 39.923 11.080 -56.303 1.00 94.50 193 LEU A CA 1
ATOM 1657 C C . LEU A 1 193 ? 39.638 10.137 -57.479 1.00 94.50 193 LEU A C 1
ATOM 1659 O O . LEU A 1 193 ? 40.501 9.928 -58.336 1.00 94.50 193 LEU A O 1
ATOM 1663 N N . PHE A 1 194 ? 38.430 9.577 -57.551 1.00 93.56 194 PHE A N 1
ATOM 1664 C CA . PHE A 1 194 ? 38.013 8.736 -58.668 1.00 93.56 194 PHE A CA 1
ATOM 1665 C C . PHE A 1 194 ? 37.957 9.525 -59.982 1.00 93.56 194 PHE A C 1
ATOM 1667 O O . PHE A 1 194 ? 38.483 9.066 -61.000 1.00 93.56 194 PHE A O 1
ATOM 1674 N N . GLN A 1 195 ? 37.409 10.741 -59.963 1.00 94.25 195 GLN A N 1
ATOM 1675 C CA . GLN A 1 195 ? 37.381 11.631 -61.124 1.00 94.25 195 GLN A CA 1
ATOM 1676 C C . GLN A 1 195 ? 38.784 12.049 -61.571 1.00 94.25 195 GLN A C 1
ATOM 1678 O O . GLN A 1 195 ? 39.061 12.069 -62.770 1.00 94.25 195 GLN A O 1
ATOM 1683 N N . GLU A 1 196 ? 39.700 12.332 -60.646 1.00 94.19 196 GLU A N 1
ATOM 1684 C CA . GLU A 1 196 ? 41.101 12.612 -60.972 1.00 94.19 196 GLU A CA 1
ATOM 1685 C C . GLU A 1 196 ? 41.795 11.401 -61.601 1.00 94.19 196 GLU A C 1
ATOM 1687 O O . GLU A 1 196 ? 42.472 11.540 -62.623 1.00 94.19 196 GLU A O 1
ATOM 1692 N N . ARG A 1 197 ? 41.591 10.198 -61.048 1.00 93.19 197 ARG A N 1
ATOM 1693 C CA . ARG A 1 197 ? 42.094 8.948 -61.642 1.00 93.19 197 ARG A CA 1
ATOM 1694 C C . ARG A 1 197 ? 41.531 8.733 -63.043 1.00 93.19 197 ARG A C 1
ATOM 1696 O O . ARG A 1 197 ? 42.286 8.378 -63.948 1.00 93.19 197 ARG A O 1
ATOM 1703 N N . ARG A 1 198 ? 40.237 8.994 -63.244 1.00 92.44 198 ARG A N 1
ATOM 1704 C CA . ARG A 1 198 ? 39.583 8.933 -64.555 1.00 92.44 198 ARG A CA 1
ATOM 1705 C C . ARG A 1 198 ? 40.203 9.928 -65.535 1.00 92.44 198 ARG A C 1
ATOM 1707 O O . ARG A 1 198 ? 40.604 9.508 -66.611 1.00 92.44 198 ARG A O 1
ATOM 1714 N N . LYS A 1 199 ? 40.392 11.193 -65.145 1.00 94.31 199 LYS A N 1
ATOM 1715 C CA . LYS A 1 199 ? 41.063 12.210 -65.976 1.00 94.31 199 LYS A CA 1
ATOM 1716 C C . LYS A 1 199 ? 42.488 11.801 -66.360 1.00 94.31 199 LYS A C 1
ATOM 1718 O O . LYS A 1 199 ? 42.862 11.940 -67.520 1.00 94.31 199 LYS A O 1
ATOM 1723 N N . ARG A 1 200 ? 43.277 11.257 -65.422 1.00 93.25 200 ARG A N 1
ATOM 1724 C CA . ARG A 1 200 ? 44.634 10.748 -65.709 1.00 93.25 200 ARG A CA 1
ATOM 1725 C C . ARG A 1 200 ? 44.607 9.578 -66.688 1.00 93.25 200 ARG A C 1
ATOM 1727 O O . ARG A 1 200 ? 45.398 9.547 -67.625 1.00 93.25 200 ARG A O 1
ATOM 1734 N N . ARG A 1 201 ? 43.684 8.632 -66.496 1.00 93.94 201 ARG A N 1
ATOM 1735 C CA . ARG A 1 201 ? 43.490 7.507 -67.417 1.00 93.94 201 ARG A CA 1
ATOM 1736 C C . ARG A 1 201 ? 43.114 7.998 -68.813 1.00 93.94 201 ARG A C 1
ATOM 1738 O O . ARG A 1 201 ? 43.739 7.576 -69.777 1.00 93.94 201 ARG A O 1
ATOM 1745 N N . ASP A 1 202 ? 42.145 8.900 -68.917 1.00 93.31 202 ASP A N 1
ATOM 1746 C CA . ASP A 1 202 ? 41.674 9.432 -70.197 1.00 93.31 202 ASP A CA 1
ATOM 1747 C C . ASP A 1 202 ? 42.794 10.231 -70.902 1.00 93.31 202 ASP A C 1
ATOM 1749 O O . ASP A 1 202 ? 42.990 10.090 -72.108 1.00 93.31 202 ASP A O 1
ATOM 1753 N N . HIS A 1 203 ? 43.624 10.966 -70.149 1.00 94.00 203 HIS A N 1
ATOM 1754 C CA . HIS A 1 203 ? 44.839 11.605 -70.667 1.00 94.00 203 HIS A CA 1
ATOM 1755 C C . HIS A 1 203 ? 45.860 10.589 -71.208 1.00 94.00 203 HIS A C 1
ATOM 1757 O O . HIS A 1 203 ? 46.377 10.765 -72.311 1.00 94.00 203 HIS A O 1
ATOM 1763 N N . HIS A 1 204 ? 46.130 9.498 -70.481 1.00 91.69 204 HIS A N 1
ATOM 1764 C CA . HIS A 1 204 ? 47.019 8.434 -70.960 1.00 91.69 204 HIS A CA 1
ATOM 1765 C C . HIS A 1 204 ? 46.478 7.734 -72.209 1.00 91.69 204 HIS A C 1
ATOM 1767 O O . HIS A 1 204 ? 47.251 7.465 -73.126 1.00 91.69 204 HIS A O 1
ATOM 1773 N N . ILE A 1 205 ? 45.169 7.481 -72.277 1.00 93.19 205 ILE A N 1
ATOM 1774 C CA . ILE A 1 205 ? 44.517 6.943 -73.478 1.00 93.19 205 ILE A CA 1
ATOM 1775 C C . ILE A 1 205 ? 44.712 7.908 -74.654 1.00 93.19 205 ILE A C 1
ATOM 1777 O O . ILE A 1 205 ? 45.102 7.469 -75.733 1.00 93.19 205 ILE A O 1
ATOM 1781 N N . GLY A 1 206 ? 44.530 9.215 -74.442 1.00 93.12 206 GLY A N 1
ATOM 1782 C CA . GLY A 1 206 ? 44.787 10.238 -75.459 1.00 93.12 206 GLY A CA 1
ATOM 1783 C C . GLY A 1 206 ? 46.238 10.248 -75.955 1.00 93.12 206 GLY A C 1
ATOM 1784 O O . GLY A 1 206 ? 46.474 10.256 -77.161 1.00 93.12 206 GLY A O 1
ATOM 1785 N N . LEU A 1 207 ? 47.216 10.166 -75.047 1.00 93.25 207 LEU A N 1
ATOM 1786 C CA . LEU A 1 207 ? 48.637 10.064 -75.406 1.00 93.25 207 LEU A CA 1
ATOM 1787 C C . LEU A 1 207 ? 48.952 8.783 -76.189 1.00 93.25 207 LEU A C 1
ATOM 1789 O O . LEU A 1 207 ? 49.740 8.818 -77.134 1.00 93.25 207 LEU A O 1
ATOM 1793 N N . LEU A 1 208 ? 48.358 7.649 -75.808 1.00 91.94 208 LEU A N 1
ATOM 1794 C CA . LEU A 1 208 ? 48.516 6.389 -76.535 1.00 91.94 208 LEU A CA 1
ATOM 1795 C C . LEU A 1 208 ? 47.903 6.475 -77.934 1.00 91.94 208 LEU A C 1
ATOM 1797 O O . LEU A 1 208 ? 48.544 6.042 -78.888 1.00 91.94 208 LEU A O 1
ATOM 1801 N N . ALA A 1 209 ? 46.722 7.080 -78.072 1.00 92.56 209 ALA A N 1
ATOM 1802 C CA . ALA A 1 209 ? 46.082 7.305 -79.365 1.00 92.56 209 ALA A CA 1
ATOM 1803 C C . ALA A 1 209 ? 46.937 8.205 -80.271 1.00 92.56 209 ALA A C 1
ATOM 1805 O O . ALA A 1 209 ? 47.174 7.852 -81.424 1.00 92.56 209 ALA A O 1
ATOM 1806 N N . GLN A 1 210 ? 47.484 9.305 -79.739 1.00 93.00 210 GLN A N 1
ATOM 1807 C CA . GLN A 1 210 ? 48.410 10.173 -80.476 1.00 93.00 210 GLN A CA 1
ATOM 1808 C C . GLN A 1 210 ? 49.681 9.433 -80.897 1.00 93.00 210 GLN A C 1
ATOM 1810 O O . GLN A 1 210 ? 50.091 9.535 -82.048 1.00 93.00 210 GLN A O 1
ATOM 1815 N N . LYS A 1 211 ? 50.301 8.653 -79.999 1.00 92.12 211 LYS A N 1
ATOM 1816 C CA . LYS A 1 211 ? 51.472 7.837 -80.352 1.00 92.12 211 LYS A CA 1
ATOM 1817 C C . LYS A 1 211 ? 51.142 6.835 -81.452 1.00 92.12 211 LYS A C 1
ATOM 1819 O O . LYS A 1 211 ? 51.920 6.708 -82.390 1.00 92.12 211 LYS A O 1
ATOM 1824 N N . LEU A 1 212 ? 49.999 6.158 -81.358 1.00 91.62 212 LEU A N 1
ATOM 1825 C CA . LEU A 1 212 ? 49.569 5.176 -82.348 1.00 91.62 212 LEU A CA 1
ATOM 1826 C C . LEU A 1 212 ? 49.329 5.837 -83.711 1.00 91.62 212 LEU A C 1
ATOM 1828 O O . LEU A 1 212 ? 49.838 5.346 -84.717 1.00 91.62 212 LEU A O 1
ATOM 1832 N N . GLN A 1 213 ? 48.674 7.000 -83.734 1.00 93.00 213 GLN A N 1
ATOM 1833 C CA . GLN A 1 213 ? 48.499 7.801 -84.944 1.00 93.00 213 GLN A CA 1
ATOM 1834 C C . GLN A 1 213 ? 49.842 8.251 -85.531 1.00 93.00 213 GLN A C 1
ATOM 1836 O O . GLN A 1 213 ? 50.089 8.023 -86.708 1.00 93.00 213 GLN A O 1
ATOM 1841 N N . SER A 1 214 ? 50.755 8.800 -84.725 1.00 92.25 214 SER A N 1
ATOM 1842 C CA . SER A 1 214 ? 52.092 9.193 -85.188 1.00 92.25 214 SER A CA 1
ATOM 1843 C C . SER A 1 214 ? 52.887 8.009 -85.740 1.00 92.25 214 SER A C 1
ATOM 1845 O O . SER A 1 214 ? 53.545 8.142 -86.767 1.00 92.25 214 SER A O 1
ATOM 1847 N N . THR A 1 215 ? 52.811 6.834 -85.102 1.00 91.00 215 THR A N 1
ATOM 1848 C CA . THR A 1 215 ? 53.456 5.622 -85.631 1.00 91.00 215 THR A CA 1
ATOM 1849 C C . THR A 1 215 ? 52.821 5.149 -86.931 1.00 91.00 215 THR A C 1
ATOM 1851 O O . THR A 1 215 ? 53.537 4.646 -87.792 1.00 91.00 215 THR A O 1
ATOM 1854 N N . ASN A 1 216 ? 51.506 5.312 -87.092 1.00 91.31 216 ASN A N 1
ATOM 1855 C CA . ASN A 1 216 ? 50.819 4.954 -88.325 1.00 91.31 216 ASN A CA 1
ATOM 1856 C C . ASN A 1 216 ? 51.195 5.915 -89.459 1.00 91.31 216 ASN A C 1
ATOM 1858 O O . ASN A 1 216 ? 51.652 5.458 -90.497 1.00 91.31 216 ASN A O 1
ATOM 1862 N N . ASN A 1 217 ? 51.158 7.227 -89.210 1.00 91.75 217 ASN A N 1
ATOM 1863 C CA . ASN A 1 217 ? 51.593 8.248 -90.166 1.00 91.75 217 ASN A CA 1
ATOM 1864 C C . ASN A 1 217 ? 53.064 8.058 -90.573 1.00 91.75 217 ASN A C 1
ATOM 1866 O O . ASN A 1 217 ? 53.417 8.233 -91.734 1.00 91.75 217 ASN A O 1
ATOM 1870 N N . TRP A 1 218 ? 53.938 7.683 -89.631 1.00 90.12 218 TRP A N 1
ATOM 1871 C CA . TRP A 1 218 ? 55.336 7.371 -89.935 1.00 90.12 218 TRP A CA 1
ATOM 1872 C C . TRP A 1 218 ? 55.471 6.137 -90.836 1.00 90.12 218 TRP A C 1
ATOM 1874 O O . TRP A 1 218 ? 56.264 6.152 -91.775 1.00 90.12 218 TRP A O 1
ATOM 1884 N N . LYS A 1 219 ? 54.691 5.078 -90.582 1.00 91.19 219 LYS A N 1
ATOM 1885 C CA . LYS A 1 219 ? 54.658 3.881 -91.439 1.00 91.19 219 LYS A CA 1
ATOM 1886 C C . LYS A 1 219 ? 54.112 4.188 -92.831 1.00 91.19 219 LYS A C 1
ATOM 1888 O O . LYS A 1 219 ? 54.681 3.708 -93.803 1.00 91.19 219 LYS A O 1
ATOM 1893 N N . GLU A 1 220 ? 53.049 4.983 -92.922 1.00 91.00 220 GLU A N 1
ATOM 1894 C CA . GLU A 1 220 ? 52.484 5.455 -94.190 1.00 91.00 220 GLU A CA 1
ATOM 1895 C C . GLU A 1 220 ? 53.523 6.268 -94.966 1.00 91.00 220 GLU A C 1
ATOM 1897 O O . GLU A 1 220 ? 53.809 5.945 -96.112 1.00 91.00 220 GLU A O 1
ATOM 1902 N N . TRP A 1 221 ? 54.204 7.216 -94.315 1.00 91.62 221 TRP A N 1
ATOM 1903 C CA . TRP A 1 221 ? 55.290 7.976 -94.938 1.00 91.62 221 TRP A CA 1
ATOM 1904 C C . TRP A 1 221 ? 56.442 7.080 -95.420 1.00 91.62 221 TRP A C 1
ATOM 1906 O O . TRP A 1 221 ? 56.919 7.237 -96.542 1.00 91.62 221 TRP A O 1
ATOM 1916 N N . GLN A 1 222 ? 56.884 6.109 -94.611 1.00 90.00 222 GLN A N 1
ATOM 1917 C CA . GLN A 1 222 ? 57.911 5.145 -95.027 1.00 90.00 222 GLN A CA 1
ATOM 1918 C C . GLN A 1 222 ? 57.467 4.321 -96.240 1.00 90.00 222 GLN A C 1
ATOM 1920 O O . GLN A 1 222 ? 58.264 4.076 -97.146 1.00 90.00 222 GLN A O 1
ATOM 1925 N N . HIS A 1 223 ? 56.206 3.894 -96.253 1.00 89.12 223 HIS A N 1
ATOM 1926 C CA . HIS A 1 223 ? 55.619 3.149 -97.355 1.00 8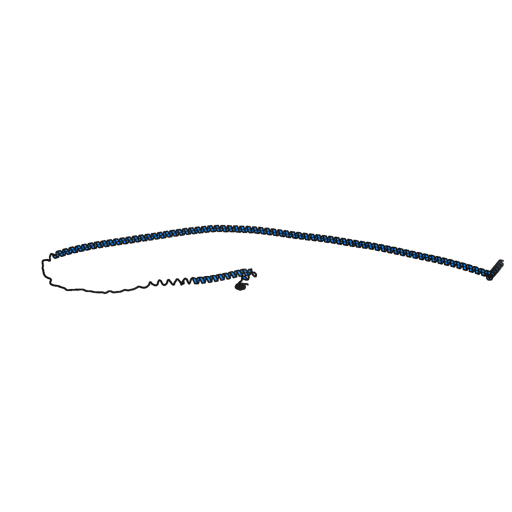9.12 223 HIS A CA 1
ATOM 1927 C C . HIS A 1 223 ? 55.540 4.009 -98.626 1.00 89.12 223 HIS A C 1
ATOM 1929 O O . HIS A 1 223 ? 55.947 3.545 -99.688 1.00 89.12 223 HIS A O 1
ATOM 1935 N N . ASP A 1 224 ? 55.132 5.274 -98.521 1.00 90.00 224 ASP A N 1
ATOM 1936 C CA . ASP A 1 224 ? 55.087 6.216 -99.644 1.00 90.00 224 ASP A CA 1
ATOM 1937 C C . ASP A 1 224 ? 56.479 6.484 -100.226 1.00 90.00 224 ASP A C 1
ATOM 1939 O O . ASP A 1 224 ? 56.664 6.439 -101.443 1.00 90.00 224 ASP A O 1
ATOM 1943 N N . VAL A 1 225 ? 57.488 6.697 -99.374 1.00 88.44 225 VAL A N 1
ATOM 1944 C CA . VAL A 1 225 ? 58.888 6.859 -99.806 1.00 88.44 225 VAL A CA 1
ATOM 1945 C C . VAL A 1 225 ? 59.394 5.596 -100.503 1.00 88.44 225 VAL A C 1
ATOM 1947 O O . VAL A 1 225 ? 60.048 5.685 -101.544 1.00 88.44 225 VAL A O 1
ATOM 1950 N N . PHE A 1 226 ? 59.075 4.415 -99.966 1.00 88.81 226 PHE A N 1
ATOM 1951 C CA . PHE A 1 226 ? 59.431 3.144 -100.592 1.00 88.81 226 PHE A CA 1
ATOM 1952 C C . PHE A 1 226 ? 58.781 2.993 -101.975 1.00 88.81 226 PHE A C 1
ATOM 1954 O O . PHE A 1 226 ? 59.471 2.641 -102.933 1.00 88.81 226 PHE A O 1
ATOM 1961 N N . TRP A 1 227 ? 57.494 3.325 -102.114 1.00 87.38 227 TRP A N 1
ATOM 1962 C CA . TRP A 1 227 ? 56.796 3.314 -103.403 1.00 87.38 227 TRP A CA 1
ATOM 1963 C C . TRP A 1 227 ? 57.389 4.303 -104.404 1.00 87.38 227 TRP A C 1
ATOM 1965 O O . TRP A 1 227 ? 57.611 3.932 -105.557 1.00 87.38 227 TRP A O 1
ATOM 1975 N N . GLN A 1 228 ? 57.702 5.531 -103.982 1.00 87.19 228 GLN A N 1
ATOM 1976 C CA . GLN A 1 228 ? 58.359 6.521 -104.842 1.00 87.19 228 GLN A CA 1
ATOM 1977 C C . GLN A 1 228 ? 59.732 6.037 -105.317 1.00 87.19 228 GLN A C 1
ATOM 1979 O O . GLN A 1 228 ? 60.052 6.157 -106.499 1.00 87.19 228 GLN A O 1
ATOM 1984 N N . TYR A 1 229 ? 60.529 5.440 -104.425 1.00 87.19 229 TYR A N 1
ATOM 1985 C CA . TYR A 1 229 ? 61.816 4.852 -104.789 1.00 87.19 229 TYR A CA 1
ATOM 1986 C C . TYR A 1 229 ? 61.651 3.706 -105.796 1.00 87.19 229 TYR A C 1
ATOM 1988 O O . TYR A 1 229 ? 62.376 3.647 -106.790 1.00 87.19 229 TYR A O 1
ATOM 1996 N N . GLN A 1 230 ? 60.666 2.829 -105.585 1.00 86.94 230 GLN A N 1
ATOM 1997 C CA . GLN A 1 230 ? 60.381 1.717 -106.489 1.00 86.94 230 GLN A CA 1
ATOM 1998 C C . GLN A 1 230 ? 59.918 2.206 -107.873 1.00 86.94 230 GLN A C 1
ATOM 2000 O O . GLN A 1 230 ? 60.338 1.649 -108.888 1.00 86.94 230 GLN A O 1
ATOM 2005 N N . HIS A 1 231 ? 59.109 3.270 -107.930 1.00 86.00 231 HIS A N 1
ATOM 2006 C CA . HIS A 1 231 ? 58.721 3.931 -109.180 1.00 86.00 231 HIS A CA 1
ATOM 2007 C C . HIS A 1 231 ? 59.921 4.558 -109.896 1.00 86.00 231 HIS A C 1
ATOM 2009 O O . HIS A 1 231 ? 60.138 4.270 -111.067 1.00 86.00 231 HIS A O 1
ATOM 2015 N N . LEU A 1 232 ? 60.765 5.321 -109.194 1.00 85.25 232 LEU A N 1
ATOM 2016 C CA . LEU A 1 232 ? 61.990 5.894 -109.770 1.00 85.25 232 LEU A CA 1
ATOM 2017 C C . LEU A 1 232 ? 62.944 4.816 -110.304 1.00 85.25 232 LEU A C 1
ATOM 2019 O O . LEU A 1 232 ? 63.599 5.013 -111.329 1.00 85.25 232 LEU A O 1
ATOM 2023 N N . GLN A 1 233 ? 63.033 3.671 -109.623 1.00 84.44 233 GLN A N 1
ATOM 2024 C CA . GLN A 1 233 ? 63.845 2.545 -110.074 1.00 84.44 233 GLN A CA 1
ATOM 2025 C C . GLN A 1 233 ? 63.277 1.913 -111.354 1.00 84.44 233 GLN A C 1
ATOM 2027 O O . GLN A 1 233 ? 64.058 1.616 -112.261 1.00 84.44 233 GLN A O 1
ATOM 2032 N N . LYS A 1 234 ? 61.949 1.755 -111.447 1.00 84.94 234 LYS A N 1
ATOM 2033 C CA . LYS A 1 234 ? 61.266 1.294 -112.666 1.00 84.94 234 LYS A CA 1
ATOM 2034 C C . LYS A 1 234 ? 61.461 2.272 -113.822 1.00 84.94 234 LYS A C 1
ATOM 2036 O O . LYS A 1 234 ? 61.960 1.853 -114.856 1.00 84.94 234 LYS A O 1
ATOM 2041 N N . ASP A 1 235 ? 61.212 3.566 -113.624 1.00 84.38 235 ASP A N 1
ATOM 2042 C CA . ASP A 1 235 ? 61.424 4.597 -114.651 1.00 84.38 235 ASP A CA 1
ATOM 2043 C C . ASP A 1 235 ? 62.887 4.628 -115.132 1.00 84.38 235 ASP A C 1
ATOM 2045 O O . ASP A 1 235 ? 63.176 4.804 -116.316 1.00 84.38 235 ASP A O 1
ATOM 2049 N N . SER A 1 236 ? 63.846 4.443 -114.219 1.00 82.81 236 SER A N 1
ATOM 2050 C CA . SER A 1 236 ? 65.273 4.350 -114.553 1.00 82.81 236 SER A CA 1
ATOM 2051 C C . SER A 1 236 ? 65.599 3.092 -115.366 1.00 82.81 236 SER A C 1
ATOM 2053 O O . SER A 1 236 ? 66.385 3.165 -116.313 1.00 82.81 236 SER A O 1
ATOM 2055 N N . GLN A 1 237 ? 64.992 1.945 -115.037 1.00 82.81 237 GLN A N 1
ATOM 2056 C CA . GLN A 1 237 ? 65.101 0.719 -115.834 1.00 82.81 237 GLN A CA 1
ATOM 2057 C C . GLN A 1 237 ? 64.475 0.895 -117.220 1.00 82.81 237 GLN A C 1
ATOM 2059 O O . GLN A 1 237 ? 65.133 0.590 -118.208 1.00 82.81 237 GLN A O 1
ATOM 2064 N N . GLU A 1 238 ? 63.280 1.476 -117.314 1.00 83.69 238 GLU A N 1
ATOM 2065 C CA . GLU A 1 238 ? 62.609 1.748 -118.588 1.00 83.69 238 GLU A CA 1
ATOM 2066 C C . GLU A 1 238 ? 63.441 2.680 -119.478 1.00 83.69 238 GLU A C 1
ATOM 2068 O O . GLU A 1 238 ? 63.651 2.385 -120.653 1.00 83.69 238 GLU A O 1
ATOM 2073 N N . ARG A 1 239 ? 64.025 3.749 -118.916 1.00 82.94 239 ARG A N 1
ATOM 2074 C CA . ARG A 1 239 ? 64.948 4.633 -119.654 1.00 82.94 239 ARG A CA 1
ATOM 2075 C C . ARG A 1 239 ? 66.209 3.910 -120.125 1.00 82.94 239 ARG A C 1
ATOM 2077 O O . ARG A 1 239 ? 66.696 4.181 -121.224 1.00 82.94 239 ARG A O 1
ATOM 2084 N N . ARG A 1 240 ? 66.765 3.000 -119.314 1.00 81.12 240 ARG A N 1
ATOM 2085 C CA . ARG A 1 240 ? 67.909 2.163 -119.723 1.00 81.12 240 ARG A CA 1
ATOM 2086 C C . ARG A 1 240 ? 67.519 1.232 -120.867 1.00 81.12 240 ARG A C 1
ATOM 2088 O O . ARG A 1 240 ? 68.269 1.136 -121.838 1.00 81.12 240 ARG A O 1
ATOM 2095 N N . ASP A 1 241 ? 66.350 0.611 -120.789 1.00 81.62 241 ASP A N 1
ATOM 2096 C CA . ASP A 1 241 ? 65.835 -0.287 -121.821 1.00 81.62 241 ASP A CA 1
ATOM 2097 C C . ASP A 1 241 ? 65.532 0.460 -123.127 1.00 81.62 241 ASP A C 1
ATOM 2099 O O . ASP A 1 241 ? 65.882 -0.016 -124.209 1.00 81.62 241 ASP A O 1
ATOM 2103 N N . GLU A 1 242 ? 64.955 1.663 -123.061 1.00 82.81 242 GLU A N 1
ATOM 2104 C CA . GLU A 1 242 ? 64.775 2.536 -124.225 1.00 82.81 242 GLU A CA 1
ATOM 2105 C C . GLU A 1 242 ? 66.109 2.935 -124.856 1.00 82.81 242 GLU A C 1
ATOM 2107 O O . GLU A 1 242 ? 66.261 2.852 -126.078 1.00 82.81 242 GLU A O 1
ATOM 2112 N N . HIS A 1 243 ? 67.103 3.310 -124.048 1.00 82.50 243 HIS A N 1
ATOM 2113 C CA . HIS A 1 243 ? 68.438 3.638 -124.543 1.00 82.50 243 HIS A CA 1
ATOM 2114 C C . HIS A 1 243 ? 69.098 2.436 -125.243 1.00 82.50 243 HIS A C 1
ATOM 2116 O O . HIS A 1 243 ? 69.664 2.580 -126.332 1.00 82.50 243 HIS A O 1
ATOM 2122 N N . LEU A 1 244 ? 68.971 1.230 -124.677 1.00 81.44 244 LEU A N 1
ATOM 2123 C CA . LEU A 1 244 ? 69.445 -0.010 -125.300 1.00 81.44 244 LEU A CA 1
ATOM 2124 C C . LEU A 1 244 ? 68.714 -0.307 -126.619 1.00 8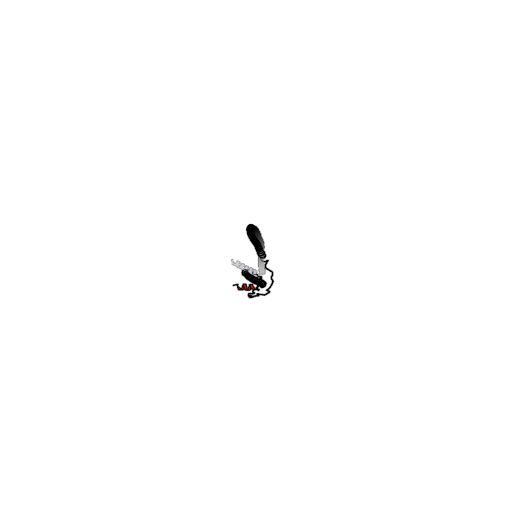1.44 244 LEU A C 1
ATOM 2126 O O . LEU A 1 244 ? 69.355 -0.663 -127.611 1.00 81.44 244 LEU A O 1
ATOM 2130 N N . ARG A 1 245 ? 67.392 -0.096 -126.681 1.00 81.00 245 ARG A N 1
ATOM 2131 C CA . ARG A 1 245 ? 66.608 -0.237 -127.923 1.00 81.00 245 ARG A CA 1
ATOM 2132 C C . ARG A 1 245 ? 67.045 0.763 -128.996 1.00 81.00 245 ARG A C 1
ATOM 2134 O O . ARG A 1 245 ? 67.174 0.382 -130.160 1.00 81.00 245 ARG A O 1
ATOM 2141 N N . GLN A 1 246 ? 67.310 2.018 -128.630 1.00 81.25 246 GLN A N 1
ATOM 2142 C CA . GLN A 1 246 ? 67.804 3.040 -129.560 1.00 81.25 246 GLN A CA 1
ATOM 2143 C C . GLN A 1 246 ? 69.201 2.700 -130.099 1.00 81.25 246 GLN A C 1
ATOM 2145 O O . GLN A 1 246 ? 69.447 2.839 -131.301 1.00 81.25 246 GLN A O 1
ATOM 2150 N N . LEU A 1 247 ? 70.103 2.205 -129.245 1.00 78.38 247 LEU A N 1
ATOM 2151 C CA . LEU A 1 247 ? 71.416 1.701 -129.659 1.00 78.38 247 LEU A CA 1
ATOM 2152 C C . LEU A 1 247 ? 71.291 0.533 -130.645 1.00 78.38 247 LEU A C 1
ATOM 2154 O O . LEU A 1 247 ? 71.923 0.560 -131.702 1.00 78.38 247 LEU A O 1
ATOM 2158 N N . ALA A 1 248 ? 70.421 -0.440 -130.359 1.00 78.62 248 ALA A N 1
ATOM 2159 C CA . ALA A 1 248 ? 70.168 -1.570 -131.251 1.00 78.62 248 ALA A CA 1
ATOM 2160 C C . ALA A 1 248 ? 69.601 -1.124 -132.615 1.00 78.62 248 ALA A C 1
ATOM 2162 O O . ALA A 1 248 ? 69.993 -1.651 -133.658 1.00 78.62 248 ALA A O 1
ATOM 2163 N N . GLN A 1 249 ? 68.723 -0.114 -132.647 1.00 78.75 249 GLN A N 1
ATOM 2164 C CA . GLN A 1 249 ? 68.231 0.463 -133.904 1.00 78.75 249 GLN A CA 1
ATOM 2165 C C . GLN A 1 249 ? 69.332 1.176 -134.700 1.00 78.75 249 GLN A C 1
ATOM 2167 O O . GLN A 1 249 ? 69.373 1.052 -135.925 1.00 78.75 249 GLN A O 1
ATOM 2172 N N . ARG A 1 250 ? 70.239 1.904 -134.033 1.00 77.50 250 ARG A N 1
ATOM 2173 C CA . ARG A 1 250 ? 71.398 2.533 -134.693 1.00 77.50 250 ARG A CA 1
ATOM 2174 C C . ARG A 1 250 ? 72.346 1.487 -135.277 1.00 77.50 250 ARG A C 1
ATOM 2176 O O . ARG A 1 250 ? 72.763 1.639 -136.421 1.00 77.50 250 ARG A O 1
ATOM 2183 N N . GLN A 1 251 ? 72.615 0.406 -134.544 1.00 74.62 251 GLN A N 1
ATOM 2184 C CA . GLN A 1 251 ? 73.417 -0.715 -135.044 1.00 74.62 251 GLN A CA 1
ATOM 2185 C C . GLN A 1 251 ? 72.767 -1.386 -136.259 1.00 74.62 251 GLN A C 1
ATOM 2187 O O . GLN A 1 251 ? 73.442 -1.574 -137.266 1.00 74.62 251 GLN A O 1
ATOM 2192 N N . LYS A 1 252 ? 71.451 -1.649 -136.230 1.00 77.19 252 LYS A N 1
ATOM 2193 C CA . LYS A 1 252 ? 70.723 -2.166 -137.403 1.00 77.19 252 LYS A CA 1
ATOM 2194 C C . LYS A 1 252 ? 70.837 -1.241 -138.617 1.00 77.19 252 LYS A C 1
ATOM 2196 O O . LYS A 1 252 ? 71.070 -1.720 -139.720 1.00 77.19 252 LYS A O 1
ATOM 2201 N N . LYS A 1 253 ? 70.708 0.079 -138.435 1.00 75.44 253 LYS A N 1
ATOM 2202 C CA . LYS A 1 253 ? 70.890 1.048 -139.535 1.00 75.44 253 LYS A CA 1
ATOM 2203 C C . LYS A 1 253 ? 72.314 1.024 -140.097 1.00 75.44 253 LYS A C 1
ATOM 2205 O O . LYS A 1 253 ? 72.467 1.076 -141.312 1.00 75.44 253 LYS A O 1
ATOM 2210 N N . SER A 1 254 ? 73.326 0.911 -139.236 1.00 73.75 254 SER A N 1
ATOM 2211 C CA . SER A 1 254 ? 74.730 0.788 -139.651 1.00 73.75 254 SER A CA 1
ATOM 2212 C C . SER A 1 254 ? 74.973 -0.490 -140.457 1.00 73.75 254 SER A C 1
ATOM 2214 O O . SER A 1 254 ? 75.556 -0.426 -141.532 1.00 73.75 254 SER A O 1
ATOM 2216 N N . GLN A 1 255 ? 74.451 -1.630 -139.992 1.00 74.31 255 GLN A N 1
ATOM 2217 C CA . GLN A 1 255 ? 74.560 -2.913 -140.697 1.00 74.31 255 GLN A CA 1
ATOM 2218 C C . GLN A 1 255 ? 73.879 -2.874 -142.070 1.00 74.31 255 GLN A C 1
ATOM 2220 O O . GLN A 1 255 ? 74.433 -3.363 -143.048 1.00 74.31 255 GLN A O 1
ATOM 2225 N N . ILE A 1 256 ? 72.702 -2.246 -142.175 1.00 77.38 256 ILE A N 1
ATOM 2226 C CA . ILE A 1 256 ? 72.012 -2.060 -143.461 1.00 77.38 256 ILE A CA 1
ATOM 2227 C C . ILE A 1 256 ? 72.843 -1.177 -144.409 1.00 77.38 256 ILE A C 1
ATOM 2229 O O . ILE A 1 256 ? 72.923 -1.474 -145.598 1.00 77.38 256 ILE A O 1
ATOM 2233 N N . GLN A 1 257 ? 73.485 -0.116 -143.907 1.00 74.62 257 GLN A N 1
ATOM 2234 C CA . GLN A 1 257 ? 74.368 0.736 -144.716 1.00 74.62 257 GLN A CA 1
ATOM 2235 C C . GLN A 1 257 ? 75.641 0.011 -145.177 1.00 74.62 257 GLN A C 1
ATOM 2237 O O . GLN A 1 257 ? 76.071 0.218 -146.310 1.00 74.62 257 GLN A O 1
ATOM 2242 N N . GLU A 1 258 ? 76.233 -0.839 -144.335 1.00 77.75 258 GLU A N 1
ATOM 2243 C CA . GLU A 1 258 ? 77.375 -1.681 -144.713 1.00 77.75 258 GLU A CA 1
ATOM 2244 C C . GLU A 1 258 ? 76.989 -2.723 -145.764 1.00 77.75 258 GLU A C 1
ATOM 2246 O O . GLU A 1 258 ? 77.692 -2.853 -146.763 1.00 77.75 258 GLU A O 1
ATOM 2251 N N . LEU A 1 259 ? 75.842 -3.391 -145.602 1.00 76.12 259 LEU A N 1
ATOM 2252 C CA . LEU A 1 259 ? 75.323 -4.329 -146.600 1.00 76.12 259 LEU A CA 1
ATOM 2253 C C . LEU A 1 259 ? 75.054 -3.634 -147.942 1.00 76.12 259 LEU A C 1
ATOM 2255 O O . LEU A 1 259 ? 75.460 -4.146 -148.976 1.00 76.12 259 LEU A O 1
ATOM 2259 N N . LEU A 1 260 ? 74.456 -2.436 -147.941 1.00 74.62 260 LEU A N 1
ATOM 2260 C CA . LEU A 1 260 ? 74.246 -1.638 -149.160 1.00 74.62 260 LEU A CA 1
ATOM 2261 C C . LEU A 1 260 ? 75.560 -1.220 -149.839 1.00 74.62 260 LEU A C 1
ATOM 2263 O O . LEU A 1 260 ? 75.623 -1.188 -151.068 1.00 74.62 260 LEU A O 1
ATOM 2267 N N . LYS A 1 261 ? 76.610 -0.905 -149.066 1.00 76.31 261 LYS A N 1
ATOM 2268 C CA . LYS A 1 261 ? 77.949 -0.635 -149.615 1.00 76.31 261 LYS A CA 1
ATOM 2269 C C . LYS A 1 261 ? 78.553 -1.879 -150.263 1.00 76.31 261 LYS A C 1
ATOM 2271 O O . LYS A 1 261 ? 79.031 -1.785 -151.389 1.00 76.31 261 LYS A O 1
ATOM 2276 N N . GLN A 1 262 ? 78.477 -3.027 -149.590 1.00 76.62 262 GLN A N 1
ATOM 2277 C CA . GLN A 1 262 ? 78.963 -4.302 -150.124 1.00 76.62 262 GLN A CA 1
ATOM 2278 C C . GLN A 1 262 ? 78.223 -4.695 -151.412 1.00 76.62 262 GLN A C 1
ATOM 2280 O O . GLN A 1 262 ? 78.855 -5.112 -152.379 1.00 76.62 262 GLN A O 1
ATOM 2285 N N . ASP A 1 263 ? 76.905 -4.484 -151.470 1.00 75.31 263 ASP A N 1
ATOM 2286 C CA . ASP A 1 263 ? 76.085 -4.761 -152.657 1.00 75.31 263 ASP A CA 1
ATOM 2287 C C . ASP A 1 263 ? 76.444 -3.841 -153.841 1.00 75.31 263 ASP A C 1
ATOM 2289 O O . ASP A 1 263 ? 76.464 -4.261 -155.002 1.00 75.31 263 ASP A O 1
ATOM 2293 N N . TYR A 1 264 ? 76.769 -2.574 -153.563 1.00 76.69 264 TYR A N 1
ATOM 2294 C CA . TYR A 1 264 ? 77.220 -1.623 -154.581 1.00 76.69 264 TYR A CA 1
ATOM 2295 C C . TYR A 1 264 ? 78.615 -1.975 -155.127 1.00 76.69 264 TYR A C 1
ATOM 2297 O O . TYR A 1 264 ? 78.835 -1.930 -156.341 1.00 76.69 264 TYR A O 1
ATOM 2305 N N . GLU A 1 265 ? 79.544 -2.377 -154.258 1.00 76.62 265 GLU A N 1
ATOM 2306 C CA . GLU A 1 265 ? 80.885 -2.837 -154.643 1.00 76.62 265 GLU A CA 1
ATOM 2307 C C . GLU A 1 265 ? 80.832 -4.152 -155.442 1.00 76.62 265 GLU A C 1
ATOM 2309 O O . GLU A 1 265 ? 81.513 -4.286 -156.463 1.00 76.62 265 GLU A O 1
ATOM 2314 N N . ALA A 1 266 ? 79.956 -5.088 -155.061 1.00 73.12 266 ALA A N 1
ATOM 2315 C CA . ALA A 1 266 ? 79.727 -6.329 -155.800 1.00 73.12 266 ALA A CA 1
ATOM 2316 C C . ALA A 1 266 ? 79.216 -6.068 -157.231 1.00 73.12 266 ALA A C 1
ATOM 2318 O O . ALA A 1 266 ? 79.749 -6.632 -158.192 1.00 73.12 266 ALA A O 1
ATOM 2319 N N . LYS A 1 267 ? 78.261 -5.140 -157.404 1.00 70.06 267 LYS A N 1
ATOM 2320 C CA . LYS A 1 267 ? 77.739 -4.753 -158.730 1.00 70.06 267 LYS A CA 1
ATOM 2321 C C . LYS A 1 267 ? 78.781 -4.059 -159.613 1.00 70.06 267 LYS A C 1
ATOM 2323 O O . LYS A 1 267 ? 78.783 -4.264 -160.826 1.00 70.06 267 LYS A O 1
ATOM 2328 N N . GLN A 1 268 ? 79.699 -3.281 -159.037 1.00 69.19 268 GLN A N 1
ATOM 2329 C CA . GLN A 1 268 ? 80.823 -2.677 -159.771 1.00 69.19 268 GLN A CA 1
ATOM 2330 C C . GLN A 1 268 ? 81.816 -3.742 -160.275 1.00 69.19 268 GLN A C 1
ATOM 2332 O O . GLN A 1 268 ? 82.276 -3.676 -161.420 1.00 69.19 268 GLN A O 1
ATOM 2337 N N . HIS A 1 269 ? 82.096 -4.772 -159.468 1.00 66.31 269 HIS A N 1
ATOM 2338 C CA . HIS A 1 269 ? 82.947 -5.895 -159.874 1.00 66.31 269 HIS A CA 1
ATOM 2339 C C . HIS A 1 269 ? 82.304 -6.792 -160.949 1.00 66.31 269 HIS A C 1
ATOM 2341 O O . HIS A 1 269 ? 83.010 -7.266 -161.846 1.00 66.31 269 HIS A O 1
ATOM 2347 N N . GLU A 1 270 ? 80.983 -6.993 -160.919 1.00 65.69 270 GLU A N 1
ATOM 2348 C CA . GLU A 1 270 ? 80.249 -7.705 -161.977 1.00 65.69 270 GLU A CA 1
ATOM 2349 C C . GLU A 1 270 ? 80.233 -6.935 -163.307 1.00 65.69 270 GLU A C 1
ATOM 2351 O O . GLU A 1 270 ? 80.476 -7.525 -164.364 1.00 65.69 270 GLU A O 1
ATOM 2356 N N . LEU A 1 271 ? 80.060 -5.609 -163.268 1.00 63.09 271 LEU A N 1
ATOM 2357 C CA . LEU A 1 271 ? 80.065 -4.758 -164.464 1.00 63.09 271 LEU A CA 1
ATOM 2358 C C . LEU A 1 271 ? 81.448 -4.712 -165.153 1.00 63.09 271 LEU A C 1
ATOM 2360 O O . LEU A 1 271 ? 81.534 -4.608 -166.379 1.00 63.09 271 LEU A O 1
ATOM 2364 N N . ALA A 1 272 ? 82.539 -4.847 -164.388 1.00 61.06 272 ALA A N 1
ATOM 2365 C CA . ALA A 1 272 ? 83.904 -4.933 -164.916 1.00 61.06 272 ALA A CA 1
ATOM 2366 C C . ALA A 1 272 ? 84.211 -6.289 -165.586 1.00 61.06 272 ALA A C 1
ATOM 2368 O O . ALA A 1 272 ? 84.966 -6.340 -166.559 1.00 61.06 272 ALA A O 1
ATOM 2369 N N . ARG A 1 273 ? 83.596 -7.388 -165.122 1.00 61.25 273 ARG A N 1
ATOM 2370 C CA . ARG A 1 273 ? 83.762 -8.737 -165.702 1.00 61.25 273 ARG A CA 1
ATOM 2371 C C . ARG A 1 273 ? 82.930 -8.967 -166.972 1.00 61.25 273 ARG A C 1
ATOM 2373 O O . ARG A 1 273 ? 83.275 -9.839 -167.766 1.00 61.25 273 ARG A O 1
ATOM 2380 N N . GLN A 1 274 ? 81.881 -8.175 -167.206 1.00 59.66 274 GLN A N 1
ATOM 2381 C CA . GLN A 1 274 ? 81.020 -8.290 -168.394 1.00 59.66 274 GLN A CA 1
ATOM 2382 C C . GLN A 1 274 ? 81.575 -7.588 -169.653 1.00 59.66 274 GLN A C 1
ATOM 2384 O O . GLN A 1 274 ? 81.161 -7.920 -170.761 1.00 59.66 274 GLN A O 1
ATOM 2389 N N . LYS A 1 275 ? 82.567 -6.689 -169.539 1.00 56.69 275 LYS A N 1
ATOM 2390 C CA . LYS A 1 275 ? 83.170 -5.994 -170.701 1.00 56.69 275 LYS A CA 1
ATOM 2391 C C . LYS A 1 275 ? 84.274 -6.777 -171.436 1.00 56.69 275 LYS A C 1
ATOM 2393 O O . LYS A 1 275 ? 84.643 -6.390 -172.538 1.00 56.69 275 LYS A O 1
ATOM 2398 N N . THR A 1 276 ? 84.774 -7.888 -170.887 1.00 56.12 276 THR A N 1
ATOM 2399 C CA . THR A 1 276 ? 85.862 -8.701 -171.481 1.00 56.12 276 THR A CA 1
ATOM 2400 C C . THR A 1 276 ? 85.408 -10.037 -172.085 1.00 56.12 276 THR A C 1
ATOM 2402 O O . THR A 1 276 ? 86.234 -10.763 -172.630 1.00 56.12 276 THR A O 1
ATOM 2405 N N . ARG A 1 277 ? 84.107 -10.367 -172.051 1.00 51.00 277 ARG A N 1
ATOM 2406 C CA . ARG A 1 277 ? 83.561 -11.666 -172.508 1.00 51.00 277 ARG A CA 1
ATOM 2407 C C . ARG A 1 277 ? 82.655 -11.611 -173.752 1.00 51.00 277 ARG A C 1
ATOM 2409 O O . ARG A 1 277 ? 82.037 -12.610 -174.086 1.00 51.00 277 ARG A O 1
ATOM 2416 N N . ALA A 1 278 ? 82.599 -10.488 -174.473 1.00 51.94 278 ALA A N 1
ATOM 2417 C CA . ALA A 1 278 ? 81.621 -10.268 -175.551 1.00 51.94 278 ALA A CA 1
ATOM 2418 C C . ALA A 1 278 ? 82.172 -10.335 -177.000 1.00 51.94 278 ALA A C 1
ATOM 2420 O O . ALA A 1 278 ? 81.631 -9.658 -177.873 1.00 51.94 278 ALA A O 1
ATOM 2421 N N . ARG A 1 279 ? 83.237 -11.112 -177.284 1.00 48.50 279 ARG A N 1
ATOM 2422 C CA . ARG A 1 279 ? 83.732 -11.339 -178.671 1.00 48.50 279 ARG A CA 1
ATOM 2423 C C . ARG A 1 279 ? 84.250 -12.753 -179.013 1.00 48.50 279 ARG A C 1
ATOM 2425 O O . ARG A 1 279 ? 84.931 -12.906 -180.017 1.00 48.50 279 ARG A O 1
ATOM 2432 N N . LEU A 1 280 ? 83.905 -13.776 -178.234 1.00 45.53 280 LEU A N 1
ATOM 2433 C CA . LEU A 1 280 ? 84.028 -15.190 -178.631 1.00 45.53 280 LEU A CA 1
ATOM 2434 C C . LEU A 1 280 ? 82.731 -15.871 -178.187 1.00 45.53 280 LEU A C 1
ATOM 2436 O O . LEU A 1 280 ? 82.565 -16.196 -177.018 1.00 45.53 280 LEU A O 1
ATOM 2440 N N . GLU A 1 281 ? 81.687 -15.696 -178.986 1.00 35.41 281 GLU A N 1
ATOM 2441 C CA . GLU A 1 281 ? 81.236 -16.679 -179.979 1.00 35.41 281 GLU A CA 1
ATOM 2442 C C . GLU A 1 281 ? 80.076 -17.487 -179.402 1.00 35.41 281 GLU A C 1
ATOM 2444 O O . GLU A 1 281 ? 80.204 -18.255 -178.451 1.00 35.41 281 GLU A O 1
ATOM 2449 N N . ASP A 1 282 ? 78.911 -17.261 -180.004 1.00 34.16 282 ASP A N 1
ATOM 2450 C CA . ASP A 1 282 ? 78.128 -18.334 -180.601 1.00 34.16 282 ASP A CA 1
ATOM 2451 C C . ASP A 1 282 ? 78.849 -19.686 -180.573 1.00 34.16 282 ASP A C 1
ATOM 2453 O O . ASP A 1 282 ? 79.663 -19.984 -181.443 1.00 34.16 282 ASP A O 1
ATOM 2457 N N . GLN A 1 283 ? 78.493 -20.530 -179.611 1.00 40.31 283 GLN A N 1
ATOM 2458 C CA . GLN A 1 283 ? 77.926 -21.829 -179.941 1.00 40.31 283 GLN A CA 1
ATOM 2459 C C . GLN A 1 283 ? 77.402 -22.526 -178.689 1.00 40.31 283 GLN A C 1
ATOM 2461 O O . GLN A 1 283 ? 78.142 -23.075 -177.881 1.00 40.31 283 GLN A O 1
ATOM 2466 N N . VAL A 1 284 ? 76.071 -22.523 -178.609 1.00 39.66 284 VAL A N 1
ATOM 2467 C CA . VAL A 1 284 ? 75.289 -23.757 -178.478 1.00 39.66 284 VAL A CA 1
ATOM 2468 C C . VAL A 1 284 ? 75.720 -24.621 -177.288 1.00 39.66 284 VAL A C 1
ATOM 2470 O O . VAL A 1 284 ? 76.627 -25.441 -177.351 1.00 39.66 284 VAL A O 1
ATOM 2473 N N . TRP A 1 285 ? 75.035 -24.492 -176.154 1.00 41.47 285 TRP A N 1
ATOM 2474 C CA . TRP A 1 285 ? 73.831 -25.304 -175.922 1.00 41.47 285 TRP A CA 1
ATOM 2475 C C . TRP A 1 285 ? 73.977 -26.750 -176.416 1.00 41.47 285 TRP A C 1
ATOM 2477 O O . TRP A 1 285 ? 73.178 -27.263 -177.197 1.00 41.47 285 TRP A O 1
ATOM 2487 N N . GLN A 1 286 ? 75.016 -27.436 -175.958 1.00 31.27 286 GLN A N 1
ATOM 2488 C CA . GLN A 1 286 ? 75.045 -28.879 -176.028 1.00 31.27 286 GLN A CA 1
ATOM 2489 C C . GLN A 1 286 ? 75.661 -29.459 -174.777 1.00 31.27 286 GLN A C 1
ATOM 2491 O O . GLN A 1 286 ? 76.877 -29.459 -174.612 1.00 31.27 286 GLN A O 1
ATOM 2496 N N . LYS A 1 287 ? 74.773 -30.128 -174.038 1.00 37.06 287 LYS A N 1
ATOM 2497 C CA . LYS A 1 287 ? 75.064 -31.082 -172.972 1.00 37.06 287 LYS A CA 1
ATOM 2498 C C . LYS A 1 287 ? 75.280 -30.310 -171.672 1.00 37.06 287 LYS A C 1
ATOM 2500 O O . LYS A 1 287 ? 76.286 -29.655 -171.482 1.00 37.06 287 LYS A O 1
ATOM 2505 N N . TRP A 1 288 ? 74.369 -30.355 -170.716 1.00 34.91 288 TRP A N 1
ATOM 2506 C CA . TRP A 1 288 ? 73.837 -31.592 -170.163 1.00 34.91 288 TRP A CA 1
ATOM 2507 C C . TRP A 1 288 ? 72.975 -31.130 -168.980 1.00 34.91 288 TRP A C 1
ATOM 2509 O O . TRP A 1 288 ? 73.495 -30.597 -168.008 1.00 34.91 288 TRP A O 1
ATOM 2519 N N . MET A 1 289 ? 71.665 -30.985 -169.173 1.00 32.06 289 MET A N 1
ATOM 2520 C CA . MET A 1 289 ? 70.714 -32.030 -168.790 1.00 32.06 289 MET A CA 1
ATOM 2521 C C . MET A 1 289 ? 71.067 -32.655 -167.443 1.00 32.06 289 MET A C 1
ATOM 2523 O O . MET A 1 289 ? 71.949 -33.502 -167.346 1.00 32.06 289 MET A O 1
ATOM 2527 N N . ASP A 1 290 ? 70.267 -32.266 -166.456 1.00 34.69 290 ASP A N 1
ATOM 2528 C CA . ASP A 1 290 ? 69.405 -33.228 -165.786 1.00 34.69 290 ASP A CA 1
ATOM 2529 C C . ASP A 1 290 ? 70.101 -34.466 -165.247 1.00 34.69 290 ASP A C 1
ATOM 2531 O O . ASP A 1 290 ? 70.049 -35.547 -165.827 1.00 34.69 290 ASP A O 1
ATOM 2535 N N . GLN A 1 291 ? 70.641 -34.326 -164.045 1.00 31.64 291 GLN A N 1
ATOM 2536 C CA . GLN A 1 291 ? 70.576 -35.377 -163.042 1.00 31.64 291 GLN A CA 1
ATOM 2537 C C . GLN A 1 291 ? 70.972 -34.756 -161.695 1.00 31.64 291 GLN A C 1
ATOM 2539 O O . GLN A 1 291 ? 72.095 -34.319 -161.509 1.00 31.64 291 GLN A O 1
ATOM 2544 N N . MET A 1 292 ? 70.017 -34.641 -160.764 1.00 27.56 292 MET A N 1
ATOM 2545 C CA . MET A 1 292 ? 69.912 -35.613 -159.659 1.00 27.56 292 MET A CA 1
ATOM 2546 C C . MET A 1 292 ? 71.048 -35.430 -158.636 1.00 27.56 292 MET A C 1
ATOM 2548 O O . MET A 1 292 ? 72.197 -35.698 -158.950 1.00 27.56 292 MET A O 1
ATOM 2552 N N . LYS A 1 293 ? 70.803 -35.063 -157.370 1.00 28.86 293 LYS A N 1
ATOM 2553 C CA . LYS A 1 293 ? 70.197 -35.922 -156.324 1.00 28.86 293 LYS A CA 1
ATOM 2554 C C . LYS A 1 293 ? 70.407 -35.271 -154.939 1.00 28.86 293 LYS A C 1
ATOM 2556 O O . LYS A 1 293 ? 71.480 -34.724 -154.746 1.00 28.86 293 LYS A O 1
ATOM 2561 N N . ARG A 1 294 ? 69.404 -35.361 -154.038 1.00 41.16 294 ARG A N 1
ATOM 2562 C CA . ARG A 1 294 ? 69.386 -36.065 -152.711 1.00 41.16 294 ARG A CA 1
ATOM 2563 C C . ARG A 1 294 ? 70.286 -35.441 -151.627 1.00 41.16 294 ARG A C 1
ATOM 2565 O O . ARG A 1 294 ? 71.330 -34.909 -151.948 1.00 41.16 294 ARG A O 1
ATOM 2572 N N . GLU A 1 295 ? 69.929 -35.408 -150.345 1.00 36.41 295 GLU A N 1
ATOM 2573 C CA . GLU A 1 295 ? 69.315 -36.399 -149.424 1.00 36.41 295 GLU A CA 1
ATOM 2574 C C . GLU A 1 295 ? 68.433 -35.628 -148.402 1.00 36.41 295 GLU A C 1
ATOM 2576 O O . GLU A 1 295 ? 68.734 -34.473 -148.119 1.00 36.41 295 GLU A O 1
ATOM 2581 N N . GLN A 1 296 ? 67.249 -36.029 -147.921 1.00 33.47 296 GLN A N 1
ATOM 2582 C CA . GLN A 1 296 ? 66.703 -37.258 -147.314 1.00 33.47 296 GLN A CA 1
ATOM 2583 C C . GLN A 1 296 ? 67.234 -37.609 -145.902 1.00 33.47 296 GLN A C 1
ATOM 2585 O O . GLN A 1 296 ? 68.284 -38.220 -145.769 1.00 33.47 296 GLN A O 1
ATOM 2590 N N . ASP A 1 297 ? 66.416 -37.229 -144.907 1.00 38.78 297 ASP A N 1
ATOM 2591 C CA . ASP A 1 297 ? 66.044 -37.851 -143.617 1.00 38.78 297 ASP A CA 1
ATOM 2592 C C . ASP A 1 297 ? 67.054 -38.579 -142.706 1.00 38.78 297 ASP A C 1
ATOM 2594 O O . ASP A 1 297 ? 67.683 -39.552 -143.109 1.00 38.78 297 ASP A O 1
ATOM 2598 N N . GLN A 1 298 ? 67.002 -38.225 -141.405 1.00 34.41 298 GLN A N 1
ATOM 2599 C CA . GLN A 1 298 ? 67.014 -39.125 -140.221 1.00 34.41 298 GLN A CA 1
ATOM 2600 C C . GLN A 1 298 ? 66.754 -38.300 -138.931 1.00 34.41 298 GLN A C 1
ATOM 2602 O O . GLN A 1 298 ? 67.502 -37.374 -138.638 1.00 34.41 298 GLN A O 1
ATOM 2607 N N . ALA A 1 299 ? 65.595 -38.431 -138.263 1.00 31.56 299 ALA A N 1
ATOM 2608 C CA . ALA A 1 299 ? 65.207 -39.425 -137.231 1.00 31.56 299 ALA A CA 1
ATOM 2609 C C . ALA A 1 299 ? 65.293 -38.811 -135.806 1.00 31.56 299 ALA A C 1
ATOM 2611 O O . ALA A 1 299 ? 66.360 -38.406 -135.364 1.00 31.56 299 ALA A O 1
ATOM 2612 N N . GLU A 1 300 ? 64.182 -38.490 -135.130 1.00 35.38 300 GLU A N 1
ATOM 2613 C CA . GLU A 1 300 ? 63.391 -39.379 -134.246 1.00 35.38 300 GLU A CA 1
ATOM 2614 C C . GLU A 1 300 ? 64.225 -40.181 -133.228 1.00 35.38 300 GLU A C 1
ATOM 2616 O O . GLU A 1 300 ? 64.791 -41.205 -133.592 1.00 35.38 300 GLU A O 1
ATOM 2621 N N . MET A 1 301 ? 64.237 -39.735 -131.956 1.00 32.50 301 MET A N 1
ATOM 2622 C CA . MET A 1 301 ? 64.214 -40.536 -130.706 1.00 32.50 301 MET A CA 1
ATOM 2623 C C . MET A 1 301 ? 64.594 -39.670 -129.484 1.00 32.50 301 MET A C 1
ATOM 2625 O O . MET A 1 301 ? 65.760 -39.341 -129.341 1.00 32.50 301 MET A O 1
ATOM 2629 N N . ASP A 1 302 ? 63.617 -39.318 -128.626 1.00 43.06 302 ASP A N 1
ATOM 2630 C CA . ASP A 1 302 ? 63.712 -39.249 -127.138 1.00 43.06 302 ASP A CA 1
ATOM 2631 C C . ASP A 1 302 ? 62.493 -38.496 -126.543 1.00 43.06 302 ASP A C 1
ATOM 2633 O O . ASP A 1 302 ? 62.439 -37.271 -126.500 1.00 43.06 302 ASP A O 1
ATOM 2637 N N . ARG A 1 303 ? 61.347 -39.167 -126.326 1.00 34.50 303 ARG A N 1
ATOM 2638 C CA . ARG A 1 303 ? 60.926 -39.922 -125.111 1.00 34.50 303 ARG A CA 1
ATOM 2639 C C . ARG A 1 303 ? 60.726 -39.033 -123.866 1.00 34.50 303 ARG A C 1
ATOM 2641 O O . ARG A 1 303 ? 61.677 -38.580 -123.255 1.00 34.50 303 ARG A O 1
ATOM 2648 N N . TRP A 1 304 ? 59.494 -38.673 -123.486 1.00 35.16 304 TRP A N 1
ATOM 2649 C CA . TRP A 1 304 ? 58.551 -39.449 -122.641 1.00 35.16 304 TRP A CA 1
ATOM 2650 C C . TRP A 1 304 ? 59.137 -40.027 -121.333 1.00 35.16 304 TRP A C 1
ATOM 2652 O O . TRP A 1 304 ? 59.615 -41.157 -121.313 1.00 35.16 304 TRP A O 1
ATOM 2662 N N . SER A 1 305 ? 59.025 -39.259 -120.235 1.00 31.64 305 SER A N 1
ATOM 2663 C CA . SER A 1 305 ? 59.177 -39.650 -118.811 1.00 31.64 305 SER A CA 1
ATOM 2664 C C . SER A 1 305 ? 59.131 -38.351 -117.974 1.00 31.64 305 SER A C 1
ATOM 2666 O O . SER A 1 305 ? 60.098 -37.607 -117.991 1.00 31.64 305 SER A O 1
ATOM 2668 N N . GLN A 1 306 ? 58.041 -37.883 -117.354 1.00 37.25 306 GLN A N 1
ATOM 2669 C CA . GLN A 1 306 ? 57.499 -38.303 -116.051 1.00 37.25 306 GLN A CA 1
ATOM 2670 C C . GLN A 1 306 ? 56.382 -37.288 -115.684 1.00 37.25 306 GLN A C 1
ATOM 2672 O O . GLN A 1 306 ? 56.604 -36.086 -115.724 1.00 37.25 306 GLN A O 1
ATOM 2677 N N . GLN A 1 307 ? 55.121 -37.708 -115.512 1.00 36.03 307 GLN A N 1
ATOM 2678 C CA . GLN A 1 307 ? 54.531 -38.129 -114.223 1.00 36.03 307 GLN A CA 1
ATOM 2679 C C . GLN A 1 307 ? 53.990 -36.920 -113.414 1.00 36.03 307 GLN A C 1
ATOM 2681 O O . GLN A 1 307 ? 54.730 -36.231 -112.735 1.00 36.03 307 GLN A O 1
ATOM 2686 N N . ARG A 1 308 ? 52.714 -36.520 -113.534 1.00 43.19 308 ARG A N 1
ATOM 2687 C CA . ARG A 1 308 ? 51.495 -37.174 -112.993 1.00 43.19 308 ARG A CA 1
ATOM 2688 C C . ARG A 1 308 ? 51.591 -37.469 -111.479 1.00 43.19 308 ARG A C 1
ATOM 2690 O O . ARG A 1 308 ? 51.832 -38.615 -111.121 1.00 43.19 308 ARG A O 1
ATOM 2697 N N . ARG A 1 309 ? 51.373 -36.445 -110.635 1.00 37.09 309 ARG A N 1
ATOM 2698 C CA . ARG A 1 309 ? 50.983 -36.421 -109.190 1.00 37.09 309 ARG A CA 1
ATOM 2699 C C . ARG A 1 309 ? 50.847 -34.924 -108.832 1.00 37.09 309 ARG A C 1
ATOM 2701 O O . ARG A 1 309 ? 51.820 -34.209 -108.971 1.00 37.09 309 ARG A O 1
ATOM 2708 N N . SER A 1 310 ? 49.707 -34.329 -108.494 1.00 34.59 310 SER A N 1
ATOM 2709 C CA . SER A 1 310 ? 48.870 -34.610 -107.331 1.00 34.59 310 SER A CA 1
ATOM 2710 C C . SER A 1 310 ? 47.599 -33.743 -107.408 1.00 34.59 310 SER A C 1
ATOM 2712 O O . SER A 1 310 ? 47.674 -32.518 -107.406 1.00 34.59 310 SER A O 1
ATOM 2714 N N . TRP A 1 311 ? 46.441 -34.398 -107.475 1.00 36.78 311 TRP A N 1
ATOM 2715 C CA . TRP A 1 311 ? 45.114 -33.859 -107.169 1.00 36.78 311 TRP A CA 1
ATOM 2716 C C . TRP A 1 311 ? 44.579 -34.733 -106.030 1.00 36.78 311 TRP A C 1
ATOM 2718 O O . TRP A 1 311 ? 44.252 -35.898 -106.281 1.00 36.78 311 TRP A O 1
ATOM 2728 N N . ARG A 1 312 ? 44.548 -34.215 -104.795 1.00 39.84 312 ARG A N 1
ATOM 2729 C CA . ARG A 1 312 ? 43.658 -34.650 -103.700 1.00 39.84 312 ARG A CA 1
ATOM 2730 C C . ARG A 1 312 ? 43.925 -33.848 -102.421 1.00 39.84 312 ARG A C 1
ATOM 2732 O O . ARG A 1 312 ? 45.067 -33.804 -101.982 1.00 39.84 312 ARG A O 1
ATOM 2739 N N . ASN A 1 313 ? 42.832 -33.346 -101.837 1.00 43.31 313 ASN A N 1
ATOM 2740 C CA . ASN A 1 313 ? 42.632 -32.859 -100.460 1.00 43.31 313 ASN A CA 1
ATOM 2741 C C . ASN A 1 313 ? 42.472 -31.344 -100.312 1.00 43.31 313 ASN A C 1
ATOM 2743 O O . ASN A 1 313 ? 43.434 -30.675 -99.984 1.00 43.31 313 ASN A O 1
ATOM 2747 N N . ASP A 1 314 ? 41.235 -30.857 -100.482 1.00 42.78 314 ASP A N 1
ATOM 2748 C CA . ASP A 1 314 ? 40.703 -29.693 -99.745 1.00 42.78 314 ASP A CA 1
ATOM 2749 C C . ASP A 1 314 ? 39.155 -29.695 -99.751 1.00 42.78 314 ASP A C 1
ATOM 2751 O O . ASP A 1 314 ? 38.485 -28.751 -100.163 1.00 42.78 314 ASP A O 1
ATOM 2755 N N . TRP A 1 315 ? 38.551 -30.804 -99.299 1.00 42.91 315 TRP A N 1
ATOM 2756 C CA . TRP A 1 315 ? 37.098 -30.904 -99.067 1.00 42.91 315 TRP A CA 1
ATOM 2757 C C . TRP A 1 315 ? 36.767 -31.660 -97.769 1.00 42.91 315 TRP A C 1
ATOM 2759 O O . TRP A 1 315 ? 35.910 -32.534 -97.748 1.00 42.91 315 TRP A O 1
ATOM 2769 N N . GLU A 1 316 ? 37.458 -31.339 -96.668 1.00 46.81 316 GLU A N 1
ATOM 2770 C CA . GLU A 1 316 ? 37.171 -31.918 -95.337 1.00 46.81 316 GLU A CA 1
ATOM 2771 C C . GLU A 1 316 ? 37.146 -30.897 -94.180 1.00 46.81 316 GLU A C 1
ATOM 2773 O O . GLU A 1 316 ? 36.975 -31.276 -93.026 1.00 46.81 316 GLU A O 1
ATOM 2778 N N . HIS A 1 317 ? 37.203 -29.587 -94.451 1.00 47.16 317 HIS A N 1
ATOM 2779 C CA . HIS A 1 317 ? 37.239 -28.568 -93.387 1.00 47.16 317 HIS A CA 1
ATOM 2780 C C . HIS A 1 317 ? 35.863 -28.025 -92.941 1.00 47.16 317 HIS A C 1
ATOM 2782 O O . HIS A 1 317 ? 35.775 -27.274 -91.970 1.00 47.16 317 HIS A O 1
ATOM 2788 N N . THR A 1 318 ? 34.766 -28.411 -93.604 1.00 48.44 318 THR A N 1
ATOM 2789 C CA . THR A 1 318 ? 33.418 -27.842 -93.378 1.00 48.44 318 THR A CA 1
ATOM 2790 C C . THR A 1 318 ? 32.436 -28.753 -92.634 1.00 48.44 318 THR A C 1
ATOM 2792 O O . THR A 1 318 ? 31.329 -28.318 -92.328 1.00 48.44 318 THR A O 1
ATOM 2795 N N . LYS A 1 319 ? 32.814 -29.989 -92.269 1.00 45.47 319 LYS A N 1
ATOM 2796 C CA . LYS A 1 319 ? 31.884 -30.959 -91.646 1.00 45.47 319 LYS A CA 1
ATOM 2797 C C . LYS A 1 319 ? 32.046 -31.145 -90.127 1.00 45.47 319 LYS A C 1
ATOM 2799 O O . LYS A 1 319 ? 31.135 -31.660 -89.490 1.00 45.47 319 LYS A O 1
ATOM 2804 N N . GLN A 1 320 ? 33.144 -30.680 -89.522 1.00 48.22 320 GLN A N 1
ATOM 2805 C CA . GLN A 1 320 ? 33.429 -30.876 -88.085 1.00 48.22 320 GLN A CA 1
ATOM 2806 C C . GLN A 1 320 ? 33.020 -29.699 -87.169 1.00 48.22 320 GLN A C 1
ATOM 2808 O O . GLN A 1 320 ? 33.065 -29.824 -85.950 1.00 48.22 320 GLN A O 1
ATOM 2813 N N . LEU A 1 321 ? 32.536 -28.578 -87.719 1.00 50.72 321 LEU A N 1
ATOM 2814 C CA . LEU A 1 321 ? 32.139 -27.387 -86.941 1.00 50.72 321 LEU A CA 1
ATOM 2815 C C . LEU A 1 321 ? 30.675 -27.389 -86.447 1.00 50.72 321 LEU A C 1
ATOM 2817 O O . LEU A 1 321 ? 30.302 -26.531 -85.650 1.00 50.72 321 LEU A O 1
ATOM 2821 N N . ALA A 1 322 ? 29.845 -28.350 -86.874 1.00 50.94 322 ALA A N 1
ATOM 2822 C CA . ALA A 1 322 ? 28.411 -28.383 -86.554 1.00 50.94 322 ALA A CA 1
ATOM 2823 C C . ALA A 1 322 ? 28.032 -29.284 -85.357 1.00 50.94 322 ALA A C 1
ATOM 2825 O O . ALA A 1 322 ? 26.953 -29.118 -84.796 1.00 50.94 322 ALA A O 1
ATOM 2826 N N . GLN A 1 323 ? 28.903 -30.206 -84.927 1.00 51.19 323 GLN A N 1
ATOM 2827 C CA . GLN A 1 323 ? 28.601 -31.153 -83.835 1.00 51.19 323 GLN A CA 1
ATOM 2828 C C . GLN A 1 323 ? 29.132 -30.715 -82.456 1.00 51.19 323 GLN A C 1
ATOM 2830 O O . GLN A 1 323 ? 28.611 -31.158 -81.438 1.00 51.19 323 GLN A O 1
ATOM 2835 N N . ALA A 1 324 ? 30.075 -29.767 -82.390 1.00 53.53 324 ALA A N 1
ATOM 2836 C CA . ALA A 1 324 ? 30.680 -29.320 -81.128 1.00 53.53 324 ALA A CA 1
ATOM 2837 C C . ALA A 1 324 ? 29.827 -28.323 -80.306 1.00 53.53 324 ALA A C 1
ATOM 2839 O O . ALA A 1 324 ? 30.109 -28.102 -79.132 1.00 53.53 324 ALA A O 1
ATOM 2840 N N . LYS A 1 325 ? 28.769 -27.726 -80.881 1.00 54.41 325 LYS A N 1
ATOM 2841 C CA . LYS A 1 325 ? 27.934 -26.717 -80.190 1.00 54.41 325 LYS A CA 1
ATOM 2842 C C . LYS A 1 325 ? 26.762 -27.287 -79.377 1.00 54.41 325 LYS A C 1
ATOM 2844 O O . LYS A 1 325 ? 26.229 -26.574 -78.539 1.00 54.41 325 LYS A O 1
ATOM 2849 N N . SER A 1 326 ? 26.376 -28.553 -79.568 1.00 53.31 326 SER A N 1
ATOM 2850 C CA . SER A 1 326 ? 25.193 -29.137 -78.902 1.00 53.31 326 SER A CA 1
ATOM 2851 C C . SER A 1 326 ? 25.516 -29.912 -77.610 1.00 53.31 326 SER A C 1
ATOM 2853 O O . SER A 1 326 ? 24.672 -30.018 -76.721 1.00 53.31 326 SER A O 1
ATOM 2855 N N . GLU A 1 327 ? 26.752 -30.397 -77.438 1.00 55.38 327 GLU A N 1
ATOM 2856 C CA . GLU A 1 327 ? 27.161 -31.136 -76.227 1.00 55.38 327 GLU A CA 1
ATOM 2857 C C . GLU A 1 327 ? 27.561 -30.238 -75.044 1.00 55.38 327 GLU A C 1
ATOM 2859 O O . GLU A 1 327 ? 27.508 -30.680 -73.894 1.00 55.38 327 GLU A O 1
ATOM 2864 N N . GLN A 1 328 ? 27.896 -28.967 -75.293 1.00 56.28 328 GLN A N 1
ATOM 2865 C CA . GLN A 1 328 ? 28.308 -28.026 -74.245 1.00 56.28 328 GLN A CA 1
ATOM 28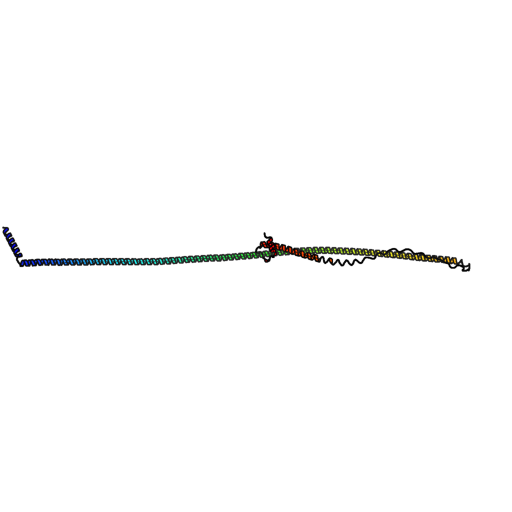66 C C . GLN A 1 328 ? 27.108 -27.438 -73.471 1.00 56.28 328 GLN A C 1
ATOM 2868 O O . GLN A 1 328 ? 27.212 -27.194 -72.270 1.00 56.28 328 GLN A O 1
ATOM 2873 N N . GLU A 1 329 ? 25.936 -27.308 -74.105 1.00 55.66 329 GLU A N 1
ATOM 2874 C CA . GLU A 1 329 ? 24.720 -26.767 -73.467 1.00 55.66 329 GLU A CA 1
ATOM 2875 C C . GLU A 1 329 ? 23.979 -27.791 -72.583 1.00 55.66 329 GLU A C 1
ATOM 2877 O O . GLU A 1 329 ? 23.336 -27.414 -71.601 1.00 55.66 329 GLU A O 1
ATOM 2882 N N . ARG A 1 330 ? 24.098 -29.102 -72.855 1.00 55.53 330 ARG A N 1
ATOM 2883 C CA . ARG A 1 330 ? 23.444 -30.145 -72.032 1.00 55.53 330 ARG A CA 1
ATOM 2884 C C . ARG A 1 330 ? 24.168 -30.458 -70.722 1.00 55.53 330 ARG A C 1
ATOM 2886 O O . ARG A 1 330 ? 23.502 -30.880 -69.777 1.00 55.53 330 ARG A O 1
ATOM 2893 N N . ARG A 1 331 ? 25.486 -30.240 -70.633 1.00 57.72 331 ARG A N 1
ATOM 2894 C CA . ARG A 1 331 ? 26.268 -30.511 -69.408 1.00 57.72 331 ARG A CA 1
ATOM 2895 C C . ARG A 1 331 ? 26.119 -29.402 -68.356 1.00 57.72 331 ARG A C 1
ATOM 2897 O O . ARG A 1 331 ? 25.938 -29.713 -67.183 1.00 57.72 331 ARG A O 1
ATOM 2904 N N . ALA A 1 332 ? 26.026 -28.137 -68.772 1.00 57.19 332 ALA A N 1
ATOM 2905 C CA . ALA A 1 332 ? 25.861 -27.000 -67.856 1.00 57.19 332 ALA A CA 1
ATOM 2906 C C . ALA A 1 332 ? 24.510 -26.990 -67.101 1.00 57.19 332 ALA A C 1
ATOM 2908 O O . ALA A 1 332 ? 24.428 -26.524 -65.966 1.00 57.19 332 ALA A O 1
ATOM 2909 N N . ASN A 1 333 ? 23.443 -27.544 -67.691 1.00 56.25 333 ASN A N 1
ATOM 2910 C CA . ASN A 1 333 ? 22.098 -27.520 -67.098 1.00 56.25 333 ASN A CA 1
ATOM 2911 C C . ASN A 1 333 ? 21.829 -28.689 -66.118 1.00 56.25 333 ASN A C 1
ATOM 2913 O O . ASN A 1 333 ? 20.857 -28.667 -65.361 1.00 56.25 333 ASN A O 1
ATOM 2917 N N . GLN A 1 334 ? 22.683 -29.721 -66.114 1.00 57.28 334 GLN A N 1
ATOM 2918 C CA . GLN A 1 334 ? 22.581 -30.860 -65.189 1.00 57.28 334 GLN A CA 1
ATOM 2919 C C . GLN A 1 334 ? 23.381 -30.641 -63.893 1.00 57.28 334 GLN A C 1
ATOM 2921 O O . GLN A 1 334 ? 22.929 -31.072 -62.832 1.00 57.28 334 GLN A O 1
ATOM 2926 N N . GLU A 1 335 ? 24.493 -29.899 -63.937 1.00 58.88 335 GLU A N 1
ATOM 2927 C CA . GLU A 1 335 ? 25.270 -29.539 -62.738 1.00 58.88 335 GLU A CA 1
ATOM 2928 C C . GLU A 1 335 ? 24.550 -28.501 -61.857 1.00 58.88 335 GLU A C 1
ATOM 2930 O O . GLU A 1 335 ? 24.522 -28.649 -60.634 1.00 58.88 335 GLU A O 1
ATOM 2935 N N . ALA A 1 336 ? 23.851 -27.525 -62.452 1.00 56.69 336 ALA A N 1
ATOM 2936 C CA . ALA A 1 336 ? 23.098 -26.511 -61.704 1.00 56.69 336 ALA A CA 1
ATOM 2937 C C . ALA A 1 336 ? 21.969 -27.110 -60.835 1.00 56.69 336 ALA A C 1
ATOM 2939 O O . ALA A 1 336 ? 21.774 -26.706 -59.689 1.00 56.69 336 ALA A O 1
ATOM 2940 N N . ARG A 1 337 ? 21.274 -28.146 -61.331 1.00 59.38 337 ARG A N 1
ATOM 2941 C CA . ARG A 1 337 ? 20.178 -28.816 -60.600 1.00 59.38 337 ARG A CA 1
ATOM 2942 C C . ARG A 1 337 ? 20.659 -29.734 -59.470 1.00 59.38 337 ARG A C 1
ATOM 2944 O O . ARG A 1 337 ? 19.885 -30.029 -58.559 1.00 59.38 337 ARG A O 1
ATOM 2951 N N . HIS A 1 338 ? 21.911 -30.195 -59.513 1.00 60.78 338 HIS A N 1
ATOM 2952 C CA . HIS A 1 338 ? 22.510 -30.996 -58.438 1.00 60.78 338 HIS A CA 1
ATOM 2953 C C . HIS A 1 338 ? 23.056 -30.130 -57.295 1.00 60.78 338 HIS A C 1
ATOM 2955 O O . HIS A 1 338 ? 22.964 -30.531 -56.134 1.00 60.78 338 HIS A O 1
ATOM 2961 N N . ILE A 1 339 ? 23.561 -28.931 -57.599 1.00 62.97 339 ILE A N 1
ATOM 2962 C CA . ILE A 1 339 ? 24.048 -27.978 -56.590 1.00 62.97 339 ILE A CA 1
ATOM 2963 C C . ILE A 1 339 ? 22.873 -27.410 -55.777 1.00 62.97 339 ILE A C 1
ATOM 2965 O O . ILE A 1 339 ? 22.923 -27.413 -54.548 1.00 62.97 339 ILE A O 1
ATOM 2969 N N . GLU A 1 340 ? 21.764 -27.055 -56.430 1.00 61.03 340 GLU A N 1
ATOM 2970 C CA . GLU A 1 340 ? 20.586 -26.478 -55.765 1.00 61.03 340 GLU A CA 1
ATOM 2971 C C . GLU A 1 340 ? 19.903 -27.461 -54.789 1.00 61.03 340 GLU A C 1
ATOM 2973 O O . GLU A 1 340 ? 19.545 -27.096 -53.668 1.00 61.03 340 GLU A O 1
ATOM 2978 N N . LYS A 1 341 ? 19.810 -28.752 -55.146 1.00 62.50 341 LYS A N 1
ATOM 2979 C CA . LYS A 1 341 ? 19.267 -29.790 -54.246 1.00 62.50 341 LYS A CA 1
ATOM 2980 C C . LYS A 1 341 ? 20.154 -30.040 -53.022 1.00 62.50 341 LYS A C 1
ATOM 2982 O O . LYS A 1 341 ? 19.633 -30.262 -51.929 1.00 62.50 341 LYS A O 1
ATOM 2987 N N . ASN A 1 342 ? 21.475 -29.967 -53.186 1.00 65.94 342 ASN A N 1
ATOM 2988 C CA . ASN A 1 342 ? 22.425 -30.155 -52.088 1.00 65.94 342 ASN A CA 1
ATOM 2989 C C . ASN A 1 342 ? 22.472 -28.940 -51.145 1.00 65.94 342 ASN A C 1
ATOM 2991 O O . ASN A 1 342 ? 22.638 -29.112 -49.937 1.00 65.94 342 ASN A O 1
ATOM 2995 N N . GLU A 1 343 ? 22.280 -27.723 -51.658 1.00 64.94 343 GLU A N 1
ATOM 2996 C CA . GLU A 1 343 ? 22.178 -26.516 -50.828 1.00 64.94 343 GLU A CA 1
ATOM 2997 C C . GLU A 1 343 ? 20.871 -26.458 -50.032 1.00 64.94 343 GLU A C 1
ATOM 2999 O O . GLU A 1 343 ? 20.894 -26.114 -48.848 1.00 64.94 343 GLU A O 1
ATOM 3004 N N . ILE A 1 344 ? 19.742 -26.857 -50.627 1.00 64.12 344 ILE A N 1
ATOM 3005 C CA . ILE A 1 344 ? 18.454 -26.927 -49.921 1.00 64.12 344 ILE A CA 1
ATOM 3006 C C . ILE A 1 344 ? 18.511 -27.980 -48.806 1.00 64.12 344 ILE A C 1
ATOM 3008 O O . ILE A 1 344 ? 18.092 -27.696 -47.682 1.00 64.12 344 ILE A O 1
ATOM 3012 N N . ALA A 1 345 ? 19.096 -29.156 -49.057 1.00 67.75 345 ALA A N 1
ATOM 3013 C CA . ALA A 1 345 ? 19.268 -30.188 -48.031 1.00 67.75 345 ALA A CA 1
ATOM 3014 C C . ALA A 1 345 ? 20.130 -29.695 -46.851 1.00 67.75 345 ALA A C 1
ATOM 3016 O O . ALA A 1 345 ? 19.727 -29.845 -45.696 1.00 67.75 345 ALA A O 1
ATOM 3017 N N . LYS A 1 346 ? 21.254 -29.014 -47.127 1.00 67.19 346 LYS A N 1
ATOM 3018 C CA . LYS A 1 346 ? 22.124 -28.426 -46.089 1.00 67.19 346 LYS A CA 1
ATOM 3019 C C . LYS A 1 346 ? 21.431 -27.317 -45.293 1.00 67.19 346 LYS A C 1
ATOM 3021 O O . LYS A 1 346 ? 21.528 -27.300 -44.071 1.00 67.19 346 LYS A O 1
ATOM 3026 N N . ARG A 1 347 ? 20.678 -26.425 -45.951 1.00 61.88 347 ARG A N 1
ATOM 3027 C CA . ARG A 1 347 ? 19.888 -25.382 -45.265 1.00 61.88 347 ARG A CA 1
ATOM 3028 C C . ARG A 1 347 ? 18.803 -25.979 -44.372 1.00 61.88 347 ARG A C 1
ATOM 3030 O O . ARG A 1 347 ? 18.590 -25.493 -43.266 1.00 61.88 347 ARG A O 1
ATOM 3037 N N . THR A 1 348 ? 18.148 -27.047 -44.826 1.00 70.12 348 THR A N 1
ATOM 3038 C CA . THR A 1 348 ? 17.104 -27.730 -44.049 1.00 70.12 348 THR A CA 1
ATOM 3039 C C . THR A 1 348 ? 17.692 -28.433 -42.823 1.00 70.12 348 THR A C 1
ATOM 3041 O O . THR A 1 348 ? 17.069 -28.435 -41.765 1.00 70.12 348 THR A O 1
ATOM 3044 N N . GLN A 1 349 ? 18.903 -28.985 -42.940 1.00 71.81 349 GLN A N 1
ATOM 3045 C CA . GLN A 1 349 ? 19.616 -29.598 -41.821 1.00 71.81 349 GLN A CA 1
ATOM 3046 C C . GLN A 1 349 ? 20.041 -28.558 -40.772 1.00 71.81 349 GLN A C 1
ATOM 3048 O O . GLN A 1 349 ? 19.695 -28.717 -39.605 1.00 71.81 349 GLN A O 1
ATOM 3053 N N . ILE A 1 350 ? 20.666 -27.449 -41.190 1.00 67.88 350 ILE A N 1
ATOM 3054 C CA . ILE A 1 350 ? 21.052 -26.347 -40.287 1.00 67.88 350 ILE A CA 1
ATOM 3055 C C . ILE A 1 350 ? 19.820 -25.764 -39.579 1.00 67.88 350 ILE A C 1
ATOM 3057 O O . ILE A 1 350 ? 19.844 -25.521 -38.377 1.00 67.88 350 ILE A O 1
ATOM 3061 N N . TRP A 1 351 ? 18.707 -25.587 -40.298 1.00 72.19 351 TRP A N 1
ATOM 3062 C CA . TRP A 1 351 ? 17.461 -25.097 -39.704 1.00 72.19 351 TRP A CA 1
ATOM 3063 C C . TRP A 1 351 ? 16.896 -26.048 -38.639 1.00 72.19 351 TRP A C 1
ATOM 3065 O O . TRP A 1 351 ? 16.408 -25.592 -37.607 1.00 72.19 351 TRP A O 1
ATOM 3075 N N . ARG A 1 352 ? 16.974 -27.369 -38.858 1.00 73.88 352 ARG A N 1
ATOM 3076 C CA . ARG A 1 352 ? 16.546 -28.370 -37.865 1.00 73.88 352 ARG A CA 1
ATOM 3077 C C . ARG A 1 352 ? 17.447 -28.369 -36.630 1.00 73.88 352 ARG A C 1
ATOM 3079 O O . ARG A 1 352 ? 16.926 -28.434 -35.520 1.00 73.88 352 ARG A O 1
ATOM 3086 N N . GLU A 1 353 ? 18.760 -28.263 -36.818 1.00 72.94 353 GLU A N 1
ATOM 3087 C CA . GLU A 1 353 ? 19.743 -28.204 -35.728 1.00 72.94 353 GLU A CA 1
ATOM 3088 C C . GLU A 1 353 ? 19.542 -26.950 -34.858 1.00 72.94 353 GLU A C 1
ATOM 3090 O O . GLU A 1 353 ? 19.405 -27.064 -33.638 1.00 72.94 353 GLU A O 1
ATOM 3095 N N . GLU A 1 354 ? 19.404 -25.770 -35.472 1.00 71.00 354 GLU A N 1
ATOM 3096 C CA . GLU A 1 354 ? 19.220 -24.513 -34.733 1.00 71.00 354 GLU A CA 1
ATOM 3097 C C . GLU A 1 354 ? 17.847 -24.450 -34.047 1.00 71.00 354 GLU A C 1
ATOM 3099 O O . GLU A 1 354 ? 17.723 -23.985 -32.913 1.00 71.00 354 GLU A O 1
ATOM 3104 N N . ARG A 1 355 ? 16.806 -25.000 -34.685 1.00 73.44 355 ARG A N 1
ATOM 3105 C CA . ARG A 1 355 ? 15.477 -25.122 -34.075 1.00 73.44 355 ARG A CA 1
ATOM 3106 C C . ARG A 1 355 ? 15.498 -26.016 -32.833 1.00 73.44 355 ARG A C 1
ATOM 3108 O O . ARG A 1 355 ? 14.923 -25.637 -31.815 1.00 73.44 355 ARG A O 1
ATOM 3115 N N . LEU A 1 356 ? 16.149 -27.180 -32.893 1.00 73.00 356 LEU A N 1
ATOM 3116 C CA . LEU A 1 356 ? 16.271 -28.082 -31.740 1.00 73.00 356 LEU A CA 1
ATOM 3117 C C . LEU A 1 356 ? 17.078 -27.444 -30.604 1.00 73.00 356 LEU A C 1
ATOM 3119 O O . LEU A 1 356 ? 16.735 -27.628 -29.437 1.00 73.00 356 LEU A O 1
ATOM 3123 N N . LYS A 1 357 ? 18.106 -26.656 -30.928 1.00 73.31 357 LYS A N 1
ATOM 3124 C CA . LYS A 1 357 ? 18.896 -25.901 -29.949 1.00 73.31 357 LYS A CA 1
ATOM 3125 C C . LYS A 1 357 ? 18.050 -24.868 -29.196 1.00 73.31 357 LYS A C 1
ATOM 3127 O O . LYS A 1 357 ? 18.050 -24.877 -27.969 1.00 73.31 357 LYS A O 1
ATOM 3132 N N . ILE A 1 358 ? 17.259 -24.064 -29.910 1.00 73.25 358 ILE A N 1
ATOM 3133 C CA . ILE A 1 358 ? 16.337 -23.082 -29.309 1.00 73.25 358 ILE A CA 1
ATOM 3134 C C . ILE A 1 358 ? 15.305 -23.784 -28.419 1.00 73.25 358 ILE A C 1
ATOM 3136 O O . ILE A 1 358 ? 15.071 -23.370 -27.285 1.00 73.25 358 ILE A O 1
ATOM 3140 N N . ILE A 1 359 ? 14.707 -24.876 -28.906 1.00 75.88 359 ILE A N 1
ATOM 3141 C CA . ILE A 1 359 ? 13.735 -25.637 -28.117 1.00 75.88 359 ILE A CA 1
ATOM 3142 C C . ILE A 1 359 ? 14.392 -26.160 -26.833 1.00 75.88 359 ILE A C 1
ATOM 3144 O O . ILE A 1 359 ? 13.823 -25.967 -25.768 1.00 75.88 359 ILE A O 1
ATOM 3148 N N . ARG A 1 360 ? 15.608 -26.719 -26.882 1.00 73.56 360 ARG A N 1
ATOM 3149 C CA . ARG A 1 360 ? 16.331 -27.192 -25.684 1.00 73.56 360 ARG A CA 1
ATOM 3150 C C . ARG A 1 360 ? 16.646 -26.075 -24.686 1.00 73.56 360 ARG A C 1
ATOM 3152 O O . ARG A 1 360 ? 16.435 -26.254 -23.488 1.00 73.56 360 ARG A O 1
ATOM 3159 N N . GLU A 1 361 ? 17.117 -24.924 -25.162 1.00 74.62 361 GLU A N 1
ATOM 3160 C CA . GLU A 1 361 ? 17.473 -23.782 -24.307 1.00 74.62 361 GLU A CA 1
ATOM 3161 C C . GLU A 1 361 ? 16.276 -23.227 -23.524 1.00 74.62 361 GLU A C 1
ATOM 3163 O O . GLU A 1 361 ? 16.440 -22.742 -22.400 1.00 74.62 361 GLU A O 1
ATOM 3168 N N . HIS A 1 362 ? 15.079 -23.299 -24.109 1.00 73.25 362 HIS A N 1
ATOM 3169 C CA . HIS A 1 362 ? 13.861 -22.741 -23.530 1.00 73.25 362 HIS A CA 1
ATOM 3170 C C . HIS A 1 362 ? 12.969 -23.782 -22.844 1.00 73.25 362 HIS A C 1
ATOM 3172 O O . HIS A 1 362 ? 12.305 -23.438 -21.869 1.00 73.25 362 HIS A O 1
ATOM 3178 N N . TYR A 1 363 ? 12.993 -25.045 -23.276 1.00 72.56 363 TYR A N 1
ATOM 3179 C CA . TYR A 1 363 ? 12.205 -26.132 -22.688 1.00 72.56 363 TYR A CA 1
ATOM 3180 C C . TYR A 1 363 ? 12.585 -26.379 -21.222 1.00 72.56 363 TYR A C 1
ATOM 3182 O O . TYR A 1 363 ? 11.710 -26.433 -20.364 1.00 72.56 363 TYR A O 1
ATOM 3190 N N . HIS A 1 364 ? 13.883 -26.401 -20.892 1.00 68.31 364 HIS A N 1
ATOM 3191 C CA . HIS A 1 364 ? 14.335 -26.544 -19.499 1.00 68.31 364 HIS A CA 1
ATOM 3192 C C . HIS A 1 364 ? 14.067 -25.308 -18.627 1.00 68.31 364 HIS A C 1
ATOM 3194 O O . HIS A 1 364 ?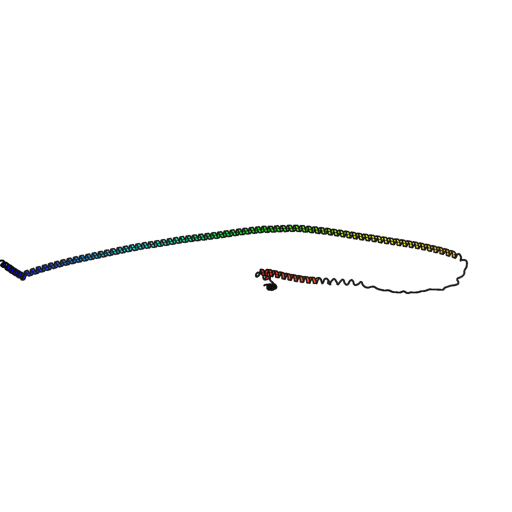 13.933 -25.439 -17.414 1.00 68.31 364 HIS A O 1
ATOM 3200 N N . LYS A 1 365 ? 13.990 -24.110 -19.221 1.00 65.50 365 LYS A N 1
ATOM 3201 C CA . LYS A 1 365 ? 13.746 -22.855 -18.486 1.00 65.50 365 LYS A CA 1
ATOM 3202 C C . LYS A 1 365 ? 12.264 -22.597 -18.224 1.00 65.50 365 LYS A C 1
ATOM 3204 O O . LYS A 1 365 ? 11.934 -21.937 -17.246 1.00 65.50 365 LYS A O 1
ATOM 3209 N N . LEU A 1 366 ? 11.394 -23.068 -19.115 1.00 63.53 366 LEU A N 1
ATOM 3210 C CA . LEU A 1 366 ? 9.952 -22.827 -19.061 1.00 63.53 366 LEU A CA 1
ATOM 3211 C C . LEU A 1 366 ? 9.166 -24.030 -18.523 1.00 63.53 366 LEU A C 1
ATOM 3213 O O . LEU A 1 366 ? 8.059 -23.826 -18.034 1.00 63.53 366 LEU A O 1
ATOM 3217 N N . GLY A 1 367 ? 9.726 -25.247 -18.560 1.00 67.38 367 GLY A N 1
ATOM 3218 C CA . GLY A 1 367 ? 9.140 -26.447 -17.956 1.00 67.38 367 GLY A CA 1
ATOM 3219 C C . GLY A 1 367 ? 7.672 -26.644 -18.345 1.00 67.38 367 GLY A C 1
ATOM 3220 O O . GLY A 1 367 ? 7.336 -26.728 -19.524 1.00 67.38 367 GLY A O 1
ATOM 3221 N N . GLU A 1 368 ? 6.790 -26.653 -17.345 1.00 66.25 368 GLU A N 1
ATOM 3222 C CA . GLU A 1 368 ? 5.335 -26.816 -17.500 1.00 66.25 368 GLU A CA 1
ATOM 3223 C C . GLU A 1 368 ? 4.638 -25.631 -18.199 1.00 66.25 368 GLU A C 1
ATOM 3225 O O . GLU A 1 368 ? 3.523 -25.776 -18.693 1.00 66.25 368 GLU A O 1
ATOM 3230 N N . SER A 1 369 ? 5.288 -24.464 -18.288 1.00 65.56 369 SER A N 1
ATOM 3231 C CA . SER A 1 369 ? 4.766 -23.278 -18.990 1.00 65.56 369 SER A CA 1
ATOM 3232 C C . SER A 1 369 ? 5.114 -23.251 -20.486 1.00 65.56 369 SER A C 1
ATOM 3234 O O . SER A 1 369 ? 4.853 -22.252 -21.160 1.00 65.56 369 SER A O 1
ATOM 3236 N N . PHE A 1 370 ? 5.733 -24.307 -21.028 1.00 73.06 370 PHE A N 1
ATOM 3237 C CA . PHE A 1 370 ? 6.095 -24.363 -22.444 1.00 73.06 370 PHE A CA 1
ATOM 3238 C C . PHE A 1 370 ? 4.879 -24.741 -23.318 1.00 73.06 370 PHE A C 1
ATOM 3240 O O . PHE A 1 370 ? 4.257 -25.779 -23.085 1.00 73.06 370 PHE A O 1
ATOM 3247 N N . PRO A 1 371 ? 4.524 -23.947 -24.348 1.00 73.31 371 PRO A N 1
ATOM 3248 C CA . PRO A 1 371 ? 3.354 -24.234 -25.168 1.00 73.31 371 PRO A CA 1
ATOM 3249 C C . PRO A 1 371 ? 3.545 -25.511 -25.995 1.00 73.31 371 PRO A C 1
ATOM 3251 O O . PRO A 1 371 ? 4.432 -25.601 -26.847 1.00 73.31 371 PRO A O 1
ATOM 3254 N N . THR A 1 372 ? 2.649 -26.481 -25.803 1.00 67.56 372 THR A N 1
ATOM 3255 C CA . THR A 1 372 ? 2.641 -27.772 -26.516 1.00 67.56 372 THR A CA 1
ATOM 3256 C C . THR A 1 372 ? 2.509 -27.630 -28.033 1.00 67.56 372 THR A C 1
ATOM 3258 O O . THR A 1 372 ? 2.961 -28.502 -28.766 1.00 67.56 372 THR A O 1
ATOM 3261 N N . SER A 1 373 ? 1.980 -26.507 -28.531 1.00 70.81 373 SER A N 1
ATOM 3262 C CA . SER A 1 373 ? 1.868 -26.207 -29.966 1.00 70.81 373 SER A CA 1
ATOM 3263 C C . SER A 1 373 ? 3.206 -25.943 -30.674 1.00 70.81 373 SER A C 1
ATOM 3265 O O . SER A 1 373 ? 3.237 -25.869 -31.901 1.00 70.81 373 SER A O 1
ATOM 3267 N N . VAL A 1 374 ? 4.304 -25.751 -29.932 1.00 70.81 374 VAL A N 1
ATOM 3268 C CA . VAL A 1 374 ? 5.639 -25.459 -30.494 1.00 70.81 374 VAL A CA 1
ATOM 3269 C C . VAL A 1 374 ? 6.417 -26.742 -30.832 1.00 70.81 374 VAL A C 1
ATOM 3271 O O . VAL A 1 374 ? 7.303 -26.727 -31.697 1.00 70.81 374 VAL A O 1
ATOM 3274 N N . LEU A 1 375 ? 6.065 -27.861 -30.193 1.00 75.75 375 LEU A N 1
ATOM 3275 C CA . LEU A 1 375 ? 6.705 -29.161 -30.385 1.00 75.75 375 LEU A CA 1
ATOM 3276 C C . LEU A 1 375 ? 6.059 -29.912 -31.553 1.00 75.75 375 LEU A C 1
ATOM 3278 O O . LEU A 1 375 ? 4.838 -30.038 -31.630 1.00 75.75 375 LEU A O 1
ATOM 3282 N N . ARG A 1 376 ? 6.880 -30.433 -32.471 1.00 80.25 376 ARG A N 1
ATOM 3283 C CA . ARG A 1 376 ? 6.431 -31.413 -33.470 1.00 80.25 376 ARG A CA 1
ATOM 3284 C C . ARG A 1 376 ? 6.559 -32.822 -32.883 1.00 80.25 376 ARG A C 1
ATOM 3286 O O . ARG A 1 376 ? 7.394 -33.017 -32.003 1.00 80.25 376 ARG A O 1
ATOM 3293 N N . PRO A 1 377 ? 5.808 -33.813 -33.399 1.00 75.81 377 PRO A N 1
ATOM 3294 C CA . PRO A 1 377 ? 5.874 -35.195 -32.911 1.00 75.81 377 PRO A CA 1
ATOM 3295 C C . PRO A 1 377 ? 7.303 -35.759 -32.884 1.00 75.81 377 PRO A C 1
ATOM 3297 O O . PRO A 1 377 ? 7.694 -36.408 -31.926 1.00 75.81 377 PRO A O 1
ATOM 3300 N N . GLU A 1 378 ? 8.103 -35.419 -33.897 1.00 75.50 378 GLU A N 1
ATOM 3301 C CA . GLU A 1 378 ? 9.506 -35.834 -34.050 1.00 75.50 378 GLU A CA 1
ATOM 3302 C C . GLU A 1 378 ? 10.449 -35.226 -32.991 1.00 75.50 378 GLU A C 1
ATOM 3304 O O . GLU A 1 378 ? 11.498 -35.795 -32.695 1.00 75.50 378 GLU A O 1
ATOM 3309 N N . ASP A 1 379 ? 10.104 -34.069 -32.414 1.00 72.88 379 ASP A N 1
ATOM 3310 C CA . ASP A 1 379 ? 10.953 -33.383 -31.432 1.00 72.88 379 ASP A CA 1
ATOM 3311 C C . ASP A 1 379 ? 10.825 -34.001 -30.034 1.00 72.88 379 ASP A C 1
ATOM 3313 O O . ASP A 1 379 ? 11.757 -33.915 -29.236 1.00 72.88 379 ASP A O 1
ATOM 3317 N N . ILE A 1 380 ? 9.676 -34.616 -29.738 1.00 70.44 380 ILE A N 1
ATOM 3318 C CA . ILE A 1 380 ? 9.350 -35.178 -28.421 1.00 70.44 380 ILE A CA 1
ATOM 3319 C C . ILE A 1 380 ? 10.325 -36.314 -28.085 1.00 70.44 380 ILE A C 1
ATOM 3321 O O . ILE A 1 380 ? 10.926 -36.317 -27.009 1.00 70.44 380 ILE A O 1
ATOM 3325 N N . ASP A 1 381 ? 10.575 -37.203 -29.047 1.00 71.25 381 ASP A N 1
ATOM 3326 C CA . ASP A 1 381 ? 11.490 -38.339 -28.890 1.00 71.25 381 ASP A CA 1
ATOM 3327 C C . ASP A 1 381 ? 12.965 -37.897 -28.771 1.00 71.25 381 ASP A C 1
ATOM 3329 O O . ASP A 1 381 ? 13.761 -38.510 -28.054 1.00 71.25 381 ASP A O 1
ATOM 3333 N N . LEU A 1 382 ? 13.342 -36.796 -29.435 1.00 68.25 382 LEU A N 1
ATOM 3334 C CA . LEU A 1 382 ? 14.706 -36.239 -29.441 1.00 68.25 382 LEU A CA 1
ATOM 3335 C C . LEU A 1 382 ? 15.048 -35.407 -28.194 1.00 68.25 382 LEU A C 1
ATOM 3337 O O . LEU A 1 382 ? 16.230 -35.222 -27.872 1.00 68.25 382 LEU A O 1
ATOM 3341 N N . ILE A 1 383 ? 14.030 -34.879 -27.513 1.00 68.94 383 ILE A N 1
ATOM 3342 C CA . ILE A 1 383 ? 14.161 -34.212 -26.212 1.00 68.94 383 ILE A CA 1
ATOM 3343 C C . ILE A 1 383 ? 14.202 -35.269 -25.099 1.00 68.94 383 ILE A C 1
ATOM 3345 O O . ILE A 1 383 ? 15.063 -35.179 -24.226 1.00 68.94 383 ILE A O 1
ATOM 3349 N N . ALA A 1 384 ? 13.358 -36.308 -25.179 1.00 67.62 384 ALA A N 1
ATOM 3350 C CA . ALA A 1 384 ? 13.286 -37.411 -24.212 1.00 67.62 384 ALA A CA 1
ATOM 3351 C C . ALA A 1 384 ? 14.587 -38.233 -24.098 1.00 67.62 384 ALA A C 1
ATOM 3353 O O . ALA A 1 384 ? 14.949 -38.668 -23.010 1.00 67.62 384 ALA A O 1
ATOM 3354 N N . THR A 1 385 ? 15.324 -38.415 -25.198 1.00 63.53 385 THR A N 1
ATOM 3355 C CA . THR A 1 385 ? 16.554 -39.234 -25.252 1.00 63.53 385 THR A CA 1
ATOM 3356 C C . THR A 1 385 ? 17.810 -38.578 -24.661 1.00 63.53 385 THR A C 1
ATOM 3358 O O . THR A 1 385 ? 18.833 -39.247 -24.553 1.00 63.53 385 THR A O 1
ATOM 3361 N N . ASN A 1 386 ? 17.767 -37.295 -24.279 1.00 54.84 386 ASN A N 1
ATOM 3362 C CA . ASN A 1 386 ? 18.919 -36.562 -23.722 1.00 54.84 386 ASN A CA 1
ATOM 3363 C C . ASN A 1 386 ? 18.606 -35.848 -22.392 1.00 54.84 386 ASN A C 1
ATOM 3365 O O . ASN A 1 386 ? 19.352 -34.958 -21.980 1.00 54.84 386 ASN A O 1
ATOM 3369 N N . LEU A 1 387 ? 17.506 -36.216 -21.732 1.00 52.81 387 LEU A N 1
ATOM 3370 C CA . LEU A 1 387 ? 17.257 -35.864 -20.334 1.00 52.81 387 LEU A CA 1
ATOM 3371 C C . LEU A 1 387 ? 18.036 -36.856 -19.445 1.00 52.81 387 LEU A C 1
ATOM 3373 O O . LEU A 1 387 ? 17.932 -38.057 -19.700 1.00 52.81 387 LEU A O 1
ATOM 3377 N N . PRO A 1 388 ? 18.844 -36.399 -18.469 1.00 50.78 388 PRO A N 1
ATOM 3378 C CA . PRO A 1 388 ? 19.449 -37.290 -17.481 1.00 50.78 388 PRO A CA 1
ATOM 3379 C C . PRO A 1 388 ? 18.406 -37.970 -16.589 1.00 50.78 388 PRO A C 1
ATOM 3381 O O . PRO A 1 388 ? 17.354 -37.341 -16.318 1.00 50.78 388 PRO A O 1
#

Radius of gyration: 113.06 Å; chains: 1; bounding box: 186×56×361 Å

Sequence (388 aa):
MASLRSDRNLADAKKREWIRQNDPELRHLQNKIDRAYISQDLRRQLVERQKSQEVRERQHLQEIQEQRALIEEDLAFCQQQDQLRHVKRYQYGQDLERQLVEQERNRKSAANHQSEFDKNIIEEVVAQVQEVERKRIQAKIDEQTRVKEDIDKHLTQRDQWRQDELRKDALEEQKVCLYLKEKAVWVQQQEKLFQERRKRRDHHIGLLAQKLQSTNNWKEWQHDVFWQYQHLQKDSQERRDEHLRQLAQRQKKSQIQELLKQDYEAKQHELARQKTRARLEDQVWQKWMDQMKREQDQAEMDRWSQQRRSWRNDWEHTKQLAQAKSEQERRANQEARHIEKNEIAKRTQIWREERLKIIREHYHKLGESFPTSVLRPEDIDLIATNLP

Foldseek 3Di:
DVPVVVVVVVVVVVVVVVCCVPPPVNVVVVVVVVVVVVVVVVVVVVVVVVVVVVVVVVVVVVVVVVVVVVVVVVVVVVVVVVVVVVVVVVVVVVVVVVVVVVVVVVVVVVVVVVVVVVVVVVVVVVVVVVVVVVVVVVVVVVVVVVVVVVVVVVVVVVVVVVVVVVVVVVVVVVVVVVVVVVVVVVVVVVVVVVVVVVVVVVVVVVVVVVVVVVVVVVVVVVVVVVVVVVVVVVVVVVVVVVVVVVVVVVVVVVVVVVVVVVVVVVVVVVVVVVVPPPPDDDDDDDDDDDDDDDDDDDDDDDDDDDDDDDDDDDDDPPPPPPPVPPVVVVVVVVVVVVVVVVVVVVVVVVVVVVLLVVCQVVCVVCPPNDDPVSDDPVSVVVNVVPDD

InterPro domains:
  IPR026504 Meiosis-specific nuclear structural protein 1 [PTHR19265] (9-383)
  IPR043597 Trichohyalin-plectin-homology domain [PF13868] (19-368)